Protein AF-0000000072328099 (afdb_homodimer)

Sequence (684 aa):
MSFDFSRFKKTLFGDDKCLPKLKSVDIEGVSQLIKDGKVSKIITMVGAGISTAAGIPDFRSPSSGVYDNLEEFNLPSPTSIFSIEYFRHDPRSFFEIARRLYRPEAKPTLAHCFIKLLHDKGILLRHYTQNVDRLEYLTGLPEEKSIEAHGTFNTGHCIKCNKQYDFDFMLNDIISKRVPKCLECQDVVKPDVVLFGESMPKKFFKNLSSDLNNCDLLIIMGTSLTVLPFCAMIHRVGSDIPRLYINREYNNGSTESGLQSFIMRFMVAGFKQSYLKWGEPGNKRDVFWSGNTDDGVLKISELVGWKDDLLKLKKETDSRLIAQFIEKKSYSSGLTKSVDNDMSFDFSRFKKTLFGDDKCLPKLKSVDIEGVSQLIKDGKVSKIITMVGAGISTAAGIPDFRSPSSGVYDNLEEFNLPSPTSIFSIEYFRHDPRSFFEIARRLYRPEAKPTLAHCFIKLLHDKGILLRHYTQNVDRLEYLTGLPEEKSIEAHGTFNTGHCIKCNKQYDFDFMLNDIISKRVPKCLECQDVVKPDVVLFGESMPKKFFKNLSSDLNNCDLLIIMGTSLTVLPFCAMIHRVGSDIPRLYINREYNNGSTESGLQSFIMRFMVAGFKQSYLKWGEPGNKRDVFWSGNTDDGVLKISELVGWKDDLLKLKKETDSRLIAQFIEKKSYSSGLTKSVDND

InterPro domains:
  IPR003000 Sirtuin family [PF02146] (47-229)
  IPR017328 Sirtuin, class I [PIRSF037938] (15-336)
  IPR026590 Sirtuin family, catalytic core domain [PS50305] (20-307)
  IPR026591 Sirtuin, catalytic core small domain superfamily [G3DSA:3.30.1600.10] (53-201)
  IPR029035 DHS-like NAD/FAD-binding domain superfamily [SSF52467] (21-316)
  IPR050134 NAD-dependent sirtuin protein deacylases [PTHR11085] (21-309)

pLDDT: mean 86.6, std 15.95, range [28.88, 98.88]

Nearest PDB structures (foldseek):
  8v5u-assembly1_A  TM=9.117E-01  e=5.371E-31  Homo sapiens
  4o8z-assembly1_A  TM=9.034E-01  e=4.593E-30  Homo sapiens
  4bn5-assembly2_B  TM=9.165E-01  e=1.192E-29  Homo sapiens
  5ol0-assembly1_A  TM=8.526E-01  e=3.785E-28  Leishmania infantum
  5ol0-assembly2_B  TM=8.731E-01  e=2.608E-26  Leishmania infantum

Foldseek 3Di:
DDPPVVLVVCLQAADPPPADFFPDQALLSVLVCVLVVVAQEEEEEEEPQQQVVQVQDPPPDPPLCLCPPLVVVVDVDPQLQQAPVNCQVPVLSVLSSVLSNQDLLGEGALLLLLQVVSVVVNRYNAYEYCDANCRNVLLVPDPVRYDHFFAYLQWWAFPPPGDIDGNVQQNVQSNVSHFRADPPPRGGTDRGGHTPPDDTDPVVLVCQSVSQSPHSEYEYEGDPLEDFPSSLSVQRHDPNRAYEYEEQDDDQNDYDDDPVRVVRSCSRRNPGDDTAQPPHPPDTHYYYDHDRSSVSSCVSCVSSVCNVVSVVSRVVSSVVSVVVVVVVVVVVVVVVVVVVVD/DDPPVVLVVCLQAADPPPADFFPDQALLSVLVCVLVVVAQEEEEEEEPQQQVVQVQDPPPDPPLCLCPPLVVVVDPDPQLQQAPVNCQVPVLSVLSSVLSNQDLLGEGALLLLLQVVSVVVNRYNAYEYCDANCRNVLLVPDPVRYDHFFAYLQWWAFPPPGDIDGNVQQNVQSNVSHFRADPPPRGGTDRGGHTPPDDTDPVVLVCQSVSQSPGSEYEYEGDPLEDFPSSLSVQRHDPNRAYEYEEQDDDFNDYDDDPVRVVRSCSRRNPGDDTAQPPHPPDTHYYYDHDRSSVSSCVSCVSSVCNVVSVVSRVVSSVVSVVVVVVVVCVVVVVVVVVVVD

Radius of gyration: 26.91 Å; Cα contacts (8 Å, |Δi|>4): 1233; chains: 2; bounding box: 74×81×65 Å

Solvent-accessible surface area (backbone atoms only — not comparable to full-atom values): 36388 Å² total; per-residue (Å²): 136,79,78,60,58,66,59,53,47,39,70,59,66,51,81,88,64,98,56,65,73,52,86,39,77,38,71,66,22,54,27,46,37,52,60,69,61,69,45,56,26,28,32,39,40,38,29,41,49,42,42,41,83,31,70,44,77,42,64,74,59,76,78,72,55,58,66,62,72,56,66,75,62,66,59,91,41,56,46,40,57,50,21,50,70,36,34,74,74,53,48,63,60,43,42,53,43,50,42,54,67,58,56,89,81,50,52,60,30,62,39,43,36,45,54,40,45,36,44,74,72,64,25,46,58,38,36,39,29,57,48,54,81,54,39,54,54,68,64,62,44,56,67,91,42,49,40,43,48,46,24,30,53,63,35,23,27,19,75,77,84,57,51,76,44,47,35,68,66,41,46,58,26,27,75,68,75,39,78,33,56,30,89,86,81,62,37,52,40,42,56,42,49,56,40,48,52,49,53,65,47,64,69,49,63,71,43,44,62,64,50,33,69,57,37,47,32,40,41,36,34,15,50,63,41,53,52,76,40,67,41,28,52,65,24,44,39,38,93,55,38,31,36,40,38,31,20,71,64,92,61,45,50,76,66,53,39,30,71,66,47,35,52,35,29,22,37,60,17,44,77,39,79,47,64,56,39,59,94,42,89,85,58,63,38,37,23,73,47,75,38,56,36,48,59,50,50,47,50,40,23,50,73,50,69,38,42,69,59,47,53,48,50,45,50,52,46,51,51,52,51,52,52,52,52,51,54,52,49,51,51,54,53,50,53,54,51,56,51,70,73,96,134,80,79,59,57,65,58,52,48,39,70,62,66,50,78,90,62,98,55,64,72,52,87,38,77,39,71,67,22,54,24,47,37,53,60,69,60,70,45,56,25,27,33,38,41,38,30,39,50,44,41,43,84,32,70,46,77,44,62,73,58,75,78,72,55,57,66,60,71,53,67,76,62,66,59,90,41,57,47,40,58,50,20,50,70,36,35,74,74,52,46,62,60,43,41,53,42,51,42,54,65,56,58,90,80,50,52,62,32,62,39,43,38,45,55,41,46,35,44,75,73,64,26,46,59,38,36,38,29,56,50,55,81,54,38,56,53,67,63,63,43,57,67,90,41,48,40,40,46,45,25,30,52,62,34,22,28,19,76,77,84,56,52,76,44,48,37,68,67,42,46,58,25,29,74,67,74,39,77,33,54,29,89,86,81,60,39,53,39,41,57,42,49,57,39,49,53,50,51,66,47,65,70,50,64,71,45,42,62,66,50,34,68,57,36,47,32,40,38,35,34,17,50,64,41,53,52,76,40,66,40,27,51,65,22,43,39,39,94,54,37,32,34,40,38,30,21,70,65,92,62,45,50,74,67,54,39,28,70,66,48,36,53,36,30,22,37,59,16,44,77,39,80,46,64,55,39,62,94,41,90,87,57,64,38,37,22,73,47,75,37,55,36,47,59,50,50,48,50,42,23,51,71,48,70,38,42,68,58,47,53,48,49,45,51,51,44,50,50,53,51,52,51,51,51,52,52,53,49,52,51,54,53,50,53,53,53,57,54,70,73,96

Organism: Schistosoma mekongi (NCBI:txid38744)

Structure (mmCIF, N/CA/C/O backbone):
data_AF-0000000072328099-model_v1
#
loop_
_entity.id
_entity.type
_entity.pdbx_description
1 polymer 'NAD-dependent protein deacetylase'
#
loop_
_atom_site.group_PDB
_atom_site.id
_atom_site.type_symbol
_atom_site.label_atom_id
_atom_site.label_alt_id
_atom_site.label_comp_id
_atom_site.label_asym_id
_atom_site.label_entity_id
_atom_site.label_seq_id
_atom_site.pdbx_PDB_ins_code
_atom_site.Cartn_x
_atom_site.Cartn_y
_atom_site.Cartn_z
_atom_site.occupancy
_atom_site.B_iso_or_equiv
_atom_site.auth_seq_id
_atom_site.auth_comp_id
_atom_site.auth_asym_id
_atom_site.auth_atom_id
_atom_site.pdbx_PDB_model_num
ATOM 1 N N . MET A 1 1 ? 32.125 -17.625 9.508 1 29.23 1 MET A N 1
ATOM 2 C CA . MET A 1 1 ? 31.281 -17.672 8.312 1 29.23 1 MET A CA 1
ATOM 3 C C . MET A 1 1 ? 31.344 -16.344 7.559 1 29.23 1 MET A C 1
ATOM 5 O O . MET A 1 1 ? 31.047 -15.289 8.125 1 29.23 1 MET A O 1
ATOM 9 N N . SER A 1 2 ? 32.156 -16.172 6.574 1 35.34 2 SER A N 1
ATOM 10 C CA . SER A 1 2 ? 32.688 -15.062 5.793 1 35.34 2 SER A CA 1
ATOM 11 C C . SER A 1 2 ? 31.562 -14.383 4.996 1 35.34 2 SER A C 1
ATOM 13 O O . SER A 1 2 ? 30.797 -15.047 4.301 1 35.34 2 SER A O 1
ATOM 15 N N . PHE A 1 3 ? 31.141 -13.305 5.484 1 40.44 3 PHE A N 1
ATOM 16 C CA . PHE A 1 3 ? 30.156 -12.398 4.902 1 40.44 3 PHE A CA 1
ATOM 17 C C . PHE A 1 3 ? 30.438 -12.164 3.424 1 40.44 3 PHE A C 1
ATOM 19 O O . PHE A 1 3 ? 31.5 -11.633 3.068 1 40.44 3 PHE A O 1
ATOM 26 N N . ASP A 1 4 ? 29.953 -13.016 2.625 1 40.25 4 ASP A N 1
ATOM 27 C CA . ASP A 1 4 ? 30.234 -12.883 1.198 1 40.25 4 ASP A CA 1
ATOM 28 C C . ASP A 1 4 ? 29.641 -11.586 0.642 1 40.25 4 ASP A C 1
ATOM 30 O O . ASP A 1 4 ? 28.469 -11.539 0.299 1 40.25 4 ASP A O 1
ATOM 34 N N . PHE A 1 5 ? 30.328 -10.547 0.844 1 47.41 5 PHE A N 1
ATOM 35 C CA . PHE A 1 5 ? 30.109 -9.188 0.377 1 47.41 5 PHE A CA 1
ATOM 36 C C . PHE A 1 5 ? 29.766 -9.172 -1.108 1 47.41 5 PHE A C 1
ATOM 38 O O . PHE A 1 5 ? 29.031 -8.297 -1.572 1 47.41 5 PHE A O 1
ATOM 45 N N . SER A 1 6 ? 30.406 -10.047 -1.774 1 46.53 6 SER A N 1
ATOM 46 C CA . SER A 1 6 ? 30.188 -10.102 -3.217 1 46.53 6 SER A CA 1
ATOM 47 C C . SER A 1 6 ? 28.734 -10.422 -3.551 1 46.53 6 SER A C 1
ATOM 49 O O . SER A 1 6 ? 28.156 -9.828 -4.461 1 46.53 6 SER A O 1
ATOM 51 N N . ARG A 1 7 ? 28.172 -11.219 -2.812 1 48.47 7 ARG A N 1
ATOM 52 C CA . ARG A 1 7 ? 26.766 -11.617 -3.006 1 48.47 7 ARG A CA 1
ATOM 53 C C . ARG A 1 7 ? 25.828 -10.469 -2.67 1 48.47 7 ARG A C 1
ATOM 55 O O . ARG A 1 7 ? 24.828 -10.25 -3.367 1 48.47 7 ARG A O 1
ATOM 62 N N . PHE A 1 8 ? 26.203 -9.734 -1.695 1 49.59 8 PHE A N 1
ATOM 63 C CA . PHE A 1 8 ? 25.422 -8.586 -1.274 1 49.59 8 PHE A CA 1
ATOM 64 C C . PHE A 1 8 ? 25.438 -7.496 -2.344 1 49.59 8 PHE A C 1
ATOM 66 O O . PHE A 1 8 ? 24.391 -6.91 -2.648 1 49.59 8 PHE A O 1
ATOM 73 N N . LYS A 1 9 ? 26.578 -7.168 -2.891 1 50.31 9 LYS A N 1
ATOM 74 C CA . LYS A 1 9 ? 26.734 -6.188 -3.963 1 50.31 9 LYS A CA 1
ATOM 75 C C . LYS A 1 9 ? 25.953 -6.609 -5.203 1 50.31 9 LYS A C 1
ATOM 77 O O . LYS A 1 9 ? 25.312 -5.777 -5.855 1 50.31 9 LYS A O 1
ATOM 82 N N . LYS A 1 10 ? 26.156 -7.816 -5.477 1 51.22 10 LYS A N 1
ATOM 83 C CA . LYS A 1 10 ? 25.438 -8.352 -6.625 1 51.22 10 LYS A CA 1
ATOM 84 C C . LYS A 1 10 ? 23.922 -8.227 -6.434 1 51.22 10 LYS A C 1
ATOM 86 O O . LYS A 1 10 ? 23.188 -7.93 -7.383 1 51.22 10 LYS A O 1
ATOM 91 N N . THR A 1 11 ? 23.531 -8.461 -5.191 1 52 11 THR A N 1
ATOM 92 C CA . THR A 1 11 ? 22.125 -8.344 -4.836 1 52 11 THR A CA 1
ATOM 93 C C . THR A 1 11 ? 21.641 -6.898 -4.996 1 52 11 THR A C 1
ATOM 95 O O . THR A 1 11 ? 20.5 -6.656 -5.398 1 52 11 THR A O 1
ATOM 98 N N . LEU A 1 12 ? 22.625 -6.121 -4.703 1 51.53 12 LEU A N 1
ATOM 99 C CA . LEU A 1 12 ? 22.266 -4.707 -4.715 1 51.53 12 LEU A CA 1
ATOM 100 C C . LEU A 1 12 ? 22.406 -4.125 -6.117 1 51.53 12 LEU A C 1
ATOM 102 O O . LEU A 1 12 ? 21.641 -3.238 -6.5 1 51.53 12 LEU A O 1
ATOM 106 N N . PHE A 1 13 ? 23.484 -4.672 -6.918 1 51.94 13 PHE A N 1
ATOM 107 C CA . PHE A 1 13 ? 23.797 -3.959 -8.156 1 51.94 13 PHE A CA 1
ATOM 108 C C . PHE A 1 13 ? 23.609 -4.867 -9.367 1 51.94 13 PHE A C 1
ATOM 110 O O . PHE A 1 13 ? 23.625 -4.402 -10.508 1 51.94 13 PHE A O 1
ATOM 117 N N . GLY A 1 14 ? 23.25 -6 -9.445 1 51.06 14 GLY A N 1
ATOM 118 C CA . GLY A 1 14 ? 22.953 -6.926 -10.523 1 51.06 14 GLY A CA 1
ATOM 119 C C . GLY A 1 14 ? 24.188 -7.406 -11.266 1 51.06 14 GLY A C 1
ATOM 120 O O . GLY A 1 14 ? 25.25 -6.797 -11.164 1 51.06 14 GLY A O 1
ATOM 121 N N . ASP A 1 15 ? 24.344 -8.688 -11.852 1 49.47 15 ASP A N 1
ATOM 122 C CA . ASP A 1 15 ? 25.422 -9.297 -12.602 1 49.47 15 ASP A CA 1
ATOM 123 C C . ASP A 1 15 ? 25.281 -9.023 -14.102 1 49.47 15 ASP A C 1
ATOM 125 O O . ASP A 1 15 ? 24.172 -8.836 -14.594 1 49.47 15 ASP A O 1
ATOM 129 N N . ASP A 1 16 ? 26.516 -8.797 -14.914 1 45.25 16 ASP A N 1
ATOM 130 C CA . ASP A 1 16 ? 26.672 -8.523 -16.344 1 45.25 16 ASP A CA 1
ATOM 131 C C . ASP A 1 16 ? 26.469 -9.789 -17.172 1 45.25 16 ASP A C 1
ATOM 133 O O . ASP A 1 16 ? 27.438 -10.367 -17.672 1 45.25 16 ASP A O 1
ATOM 137 N N . LYS A 1 17 ? 25.875 -10.789 -16.984 1 46.62 17 LYS A N 1
ATOM 138 C CA . LYS A 1 17 ? 25.781 -11.914 -17.906 1 46.62 17 LYS A CA 1
ATOM 139 C C . LYS A 1 17 ? 25.188 -11.477 -19.25 1 46.62 17 LYS A C 1
ATOM 141 O O . LYS A 1 17 ? 24.438 -10.508 -19.297 1 46.62 17 LYS A O 1
ATOM 146 N N . CYS A 1 18 ? 25.703 -12.109 -20.375 1 48.16 18 CYS A N 1
ATOM 147 C CA . CYS A 1 18 ? 25.203 -11.969 -21.75 1 48.16 18 CYS A CA 1
ATOM 148 C C . CYS A 1 18 ? 23.688 -12.125 -21.781 1 48.16 18 CYS A C 1
ATOM 150 O O . CYS A 1 18 ? 23.172 -13.234 -21.641 1 48.16 18 CYS A O 1
ATOM 152 N N . LEU A 1 19 ? 22.859 -11.211 -21.5 1 63 19 LEU A N 1
ATOM 153 C CA . LEU A 1 19 ? 21.438 -11.148 -21.172 1 63 19 LEU A CA 1
ATOM 154 C C . LEU A 1 19 ? 20.594 -11.094 -22.438 1 63 19 LEU A C 1
ATOM 156 O O . LEU A 1 19 ? 21.031 -10.562 -23.453 1 63 19 LEU A O 1
ATOM 160 N N . PRO A 1 20 ? 19.547 -11.984 -22.594 1 69.56 20 PRO A N 1
ATOM 161 C CA . PRO A 1 20 ? 18.672 -12.078 -23.766 1 69.56 20 PRO A CA 1
ATOM 162 C C . PRO A 1 20 ? 18.219 -10.711 -24.266 1 69.56 20 PRO A C 1
ATOM 164 O O . PRO A 1 20 ? 17.812 -9.859 -23.469 1 69.56 20 PRO A O 1
ATOM 167 N N . LYS A 1 21 ? 18.578 -10.484 -25.562 1 83.56 21 LYS A N 1
ATOM 168 C CA . LYS A 1 21 ? 18.156 -9.242 -26.203 1 83.56 21 LYS A CA 1
ATOM 169 C C . LYS A 1 21 ? 16.906 -9.469 -27.062 1 83.56 21 LYS A C 1
ATOM 171 O O . LYS A 1 21 ? 16.828 -10.461 -27.781 1 83.56 21 LYS A O 1
ATOM 176 N N . LEU A 1 22 ? 15.977 -8.617 -26.859 1 93.19 22 LEU A N 1
ATOM 177 C CA . LEU A 1 22 ? 14.766 -8.68 -27.656 1 93.19 22 LEU A CA 1
ATOM 178 C C . LEU A 1 22 ? 15.047 -8.281 -29.109 1 93.19 22 LEU A C 1
ATOM 180 O O . LEU A 1 22 ? 15.648 -7.238 -29.359 1 93.19 22 LEU A O 1
ATOM 184 N N . LYS A 1 23 ? 14.711 -9.195 -30 1 90.69 23 LYS A N 1
ATOM 185 C CA . LYS A 1 23 ? 14.797 -8.844 -31.422 1 90.69 23 LYS A CA 1
ATOM 186 C C . LYS A 1 23 ? 13.859 -7.688 -31.75 1 90.69 23 LYS A C 1
ATOM 188 O O . LYS A 1 23 ? 14.18 -6.836 -32.594 1 90.69 23 LYS A O 1
ATOM 193 N N . SER A 1 24 ? 12.641 -7.73 -31.188 1 95.06 24 SER A N 1
ATOM 194 C CA . SER A 1 24 ? 11.656 -6.652 -31.219 1 95.06 24 SER A CA 1
ATOM 195 C C . SER A 1 24 ? 11.055 -6.414 -29.844 1 95.06 24 SER A C 1
ATOM 197 O O . SER A 1 24 ? 10.82 -7.359 -29.078 1 95.06 24 SER A O 1
ATOM 199 N N . VAL A 1 25 ? 10.75 -5.191 -29.578 1 96.25 25 VAL A N 1
ATOM 200 C CA . VAL A 1 25 ? 10.273 -4.84 -28.25 1 96.25 25 VAL A CA 1
ATOM 201 C C . VAL A 1 25 ? 8.75 -4.945 -28.203 1 96.25 25 VAL A C 1
ATOM 203 O O . VAL A 1 25 ? 8.055 -3.941 -28.031 1 96.25 25 VAL A O 1
ATOM 206 N N . ASP A 1 26 ? 8.273 -6.082 -28.375 1 97.75 26 ASP A N 1
ATOM 207 C CA . ASP A 1 26 ? 6.855 -6.422 -28.359 1 97.75 26 ASP A CA 1
ATOM 208 C C . ASP A 1 26 ? 6.645 -7.879 -27.953 1 97.75 26 ASP A C 1
ATOM 210 O O . ASP A 1 26 ? 7.598 -8.578 -27.609 1 97.75 26 ASP A O 1
ATOM 214 N N . ILE A 1 27 ? 5.414 -8.258 -27.859 1 98.31 27 ILE A N 1
ATOM 215 C CA . ILE A 1 27 ? 5.074 -9.586 -27.359 1 98.31 27 ILE A CA 1
ATOM 216 C C . ILE A 1 27 ? 5.664 -10.648 -28.281 1 98.31 27 ILE A C 1
ATOM 218 O O . ILE A 1 27 ? 6.051 -11.734 -27.828 1 98.31 27 ILE A O 1
ATOM 222 N N . GLU A 1 28 ? 5.844 -10.391 -29.562 1 98.31 28 GLU A N 1
ATOM 223 C CA . GLU A 1 28 ? 6.473 -11.312 -30.516 1 98.31 28 GLU A CA 1
ATOM 224 C C . GLU A 1 28 ? 7.941 -11.531 -30.172 1 98.31 28 GLU A C 1
ATOM 226 O O . GLU A 1 28 ? 8.43 -12.664 -30.219 1 98.31 28 GLU A O 1
ATOM 231 N N . GLY A 1 29 ? 8.602 -10.414 -29.844 1 98 29 GLY A N 1
ATOM 232 C CA . GLY A 1 29 ? 10 -10.523 -29.453 1 98 29 GLY A CA 1
ATOM 233 C C . GLY A 1 29 ? 10.195 -11.359 -28.203 1 98 29 GLY A C 1
ATOM 234 O O . GLY A 1 29 ? 11.117 -12.18 -28.141 1 98 29 GLY A O 1
ATOM 235 N N . VAL A 1 30 ? 9.328 -11.195 -27.25 1 98.44 30 VAL A N 1
ATOM 236 C CA . VAL A 1 30 ? 9.398 -11.969 -26.016 1 98.44 30 VAL A CA 1
ATOM 237 C C . VAL A 1 30 ? 9.125 -13.445 -26.297 1 98.44 30 VAL A C 1
ATOM 239 O O . VAL A 1 30 ? 9.828 -14.32 -25.797 1 98.44 30 VAL A O 1
ATOM 242 N N . SER A 1 31 ? 8.109 -13.688 -27.094 1 98.44 31 SER A N 1
ATOM 243 C CA . SER A 1 31 ? 7.746 -15.055 -27.438 1 98.44 31 SER A CA 1
ATOM 244 C C . SER A 1 31 ? 8.883 -15.758 -28.172 1 98.44 31 SER A C 1
ATOM 246 O O . SER A 1 31 ? 9.109 -16.953 -27.984 1 98.44 31 SER A O 1
ATOM 248 N N . GLN A 1 32 ? 9.578 -15.078 -28.984 1 97.56 32 GLN A N 1
ATOM 249 C CA . GLN A 1 32 ? 10.695 -15.648 -29.734 1 97.56 32 GLN A CA 1
ATOM 250 C C . GLN A 1 32 ? 11.812 -16.094 -28.781 1 97.56 32 GLN A C 1
ATOM 252 O O . GLN A 1 32 ? 12.453 -17.109 -29.016 1 97.56 32 GLN A O 1
ATOM 257 N N . LEU A 1 33 ? 12.047 -15.297 -27.75 1 97.31 33 LEU A N 1
ATOM 258 C CA . LEU A 1 33 ? 13.039 -15.672 -26.75 1 97.31 33 LEU A CA 1
ATOM 259 C C . LEU A 1 33 ? 12.695 -17.016 -26.109 1 97.31 33 LEU A C 1
ATOM 261 O O . LEU A 1 33 ? 13.57 -17.859 -25.906 1 97.31 33 LEU A O 1
ATOM 265 N N . ILE A 1 34 ? 11.422 -17.203 -25.812 1 97.75 34 ILE A N 1
ATOM 266 C CA . ILE A 1 34 ? 10.953 -18.438 -25.219 1 97.75 34 ILE A CA 1
ATOM 267 C C . ILE A 1 34 ? 11.102 -19.594 -26.203 1 97.75 34 ILE A C 1
ATOM 269 O O . ILE A 1 34 ? 11.648 -20.641 -25.875 1 97.75 34 ILE A O 1
ATOM 273 N N . LYS A 1 35 ? 10.656 -19.359 -27.359 1 96.62 35 LYS A N 1
ATOM 274 C CA . LYS A 1 35 ? 10.688 -20.359 -28.406 1 96.62 35 LYS A CA 1
ATOM 275 C C . LYS A 1 35 ? 12.109 -20.812 -28.703 1 96.62 35 LYS A C 1
ATOM 277 O O . LYS A 1 35 ? 12.359 -22 -28.953 1 96.62 35 LYS A O 1
ATOM 282 N N . ASP A 1 36 ? 13.062 -19.828 -28.625 1 95.88 36 ASP A N 1
ATOM 283 C CA . ASP A 1 36 ? 14.453 -20.094 -28.969 1 95.88 36 ASP A CA 1
ATOM 284 C C . ASP A 1 36 ? 15.188 -20.75 -27.797 1 95.88 36 ASP A C 1
ATOM 286 O O . ASP A 1 36 ? 16.359 -21.125 -27.922 1 95.88 36 ASP A O 1
ATOM 290 N N . GLY A 1 37 ? 14.562 -20.844 -26.688 1 95.31 37 GLY A N 1
ATOM 291 C CA . GLY A 1 37 ? 15.203 -21.438 -25.531 1 95.31 37 GLY A CA 1
ATOM 292 C C . GLY A 1 37 ? 16.234 -20.531 -24.891 1 95.31 37 GLY A C 1
ATOM 293 O O . GLY A 1 37 ? 17.156 -21 -24.219 1 95.31 37 GLY A O 1
ATOM 294 N N . LYS A 1 38 ? 16.047 -19.25 -25.094 1 94.94 38 LYS A N 1
ATOM 295 C CA . LYS A 1 38 ? 17.016 -18.281 -24.578 1 94.94 38 LYS A CA 1
ATOM 296 C C . LYS A 1 38 ? 16.672 -17.875 -23.141 1 94.94 38 LYS A C 1
ATOM 298 O O . LYS A 1 38 ? 17.484 -17.25 -22.469 1 94.94 38 LYS A O 1
ATOM 303 N N . VAL A 1 39 ? 15.484 -18.234 -22.719 1 96.38 39 VAL A N 1
ATOM 304 C CA . VAL A 1 39 ? 15.086 -18 -21.344 1 96.38 39 VAL A CA 1
ATOM 305 C C . VAL A 1 39 ? 14.641 -19.312 -20.688 1 96.38 39 VAL A C 1
ATOM 307 O O . VAL A 1 39 ? 14.016 -20.141 -21.344 1 96.38 39 VAL A O 1
ATOM 310 N N . SER A 1 40 ? 15.055 -19.531 -19.438 1 96.88 40 SER A N 1
ATOM 311 C CA . SER A 1 40 ? 14.742 -20.781 -18.75 1 96.88 40 SER A CA 1
ATOM 312 C C . SER A 1 40 ? 14.445 -20.547 -17.266 1 96.88 40 SER A C 1
ATOM 314 O O . SER A 1 40 ? 14.18 -21.484 -16.531 1 96.88 40 SER A O 1
ATOM 316 N N . LYS A 1 41 ? 14.531 -19.328 -16.812 1 98 41 LYS A N 1
ATOM 317 C CA . LYS A 1 41 ? 14.266 -18.953 -15.43 1 98 41 LYS A CA 1
ATOM 318 C C . LYS A 1 41 ? 13.266 -17.797 -15.352 1 98 41 LYS A C 1
ATOM 320 O O . LYS A 1 41 ? 13.586 -16.719 -14.875 1 98 41 LYS A O 1
ATOM 325 N N . ILE A 1 42 ? 12.055 -18.141 -15.695 1 98.62 42 ILE A N 1
ATOM 326 C CA . ILE A 1 42 ? 10.992 -17.141 -15.797 1 98.62 42 ILE A CA 1
ATOM 327 C C . ILE A 1 42 ? 10.352 -16.938 -14.43 1 98.62 42 ILE A C 1
ATOM 329 O O . ILE A 1 42 ? 10.086 -17.891 -13.703 1 98.62 42 ILE A O 1
ATOM 333 N N . ILE A 1 43 ? 10.188 -15.688 -14.062 1 98.81 43 ILE A N 1
ATOM 334 C CA . ILE A 1 43 ? 9.383 -15.336 -12.898 1 98.81 43 ILE A CA 1
ATOM 335 C C . ILE A 1 43 ? 8.086 -14.672 -13.359 1 98.81 43 ILE A C 1
ATOM 337 O O . ILE A 1 43 ? 8.086 -13.836 -14.266 1 98.81 43 ILE A O 1
ATOM 341 N N . THR A 1 44 ? 6.973 -15.148 -12.82 1 98.88 44 THR A N 1
ATOM 342 C CA . THR A 1 44 ? 5.695 -14.484 -13.039 1 98.88 44 THR A CA 1
ATOM 343 C C . THR A 1 44 ? 5.246 -13.742 -11.781 1 98.88 44 THR A C 1
ATOM 345 O O . THR A 1 44 ? 5.453 -14.227 -10.664 1 98.88 44 THR A O 1
ATOM 348 N N . MET A 1 45 ? 4.73 -12.555 -11.953 1 98.06 45 MET A N 1
ATOM 349 C CA . MET A 1 45 ? 4.129 -11.727 -10.914 1 98.06 45 MET A CA 1
ATOM 350 C C . MET A 1 45 ? 2.688 -11.375 -11.266 1 98.06 45 MET A C 1
ATOM 352 O O . MET A 1 45 ? 2.428 -10.781 -12.32 1 98.06 45 MET A O 1
ATOM 356 N N . VAL A 1 46 ? 1.754 -11.703 -10.328 1 97.88 46 VAL A N 1
ATOM 357 C CA . VAL A 1 46 ? 0.375 -11.539 -10.773 1 97.88 46 VAL A CA 1
ATOM 358 C C . VAL A 1 46 ? -0.459 -10.906 -9.664 1 97.88 46 VAL A C 1
ATOM 360 O O . VAL A 1 46 ? -0.055 -10.906 -8.5 1 97.88 46 VAL A O 1
ATOM 363 N N . GLY A 1 47 ? -1.528 -10.32 -10.039 1 94.62 47 GLY A N 1
ATOM 364 C CA . GLY A 1 47 ? -2.543 -9.789 -9.141 1 94.62 47 GLY A CA 1
ATOM 365 C C . GLY A 1 47 ? -3.941 -10.273 -9.469 1 94.62 47 GLY A C 1
ATOM 366 O O . GLY A 1 47 ? -4.109 -11.312 -10.117 1 94.62 47 GLY A O 1
ATOM 367 N N . ALA A 1 48 ? -4.926 -9.578 -8.992 1 92.19 48 ALA A N 1
ATOM 368 C CA . ALA A 1 48 ? -6.316 -10.023 -9.039 1 92.19 48 ALA A CA 1
ATOM 369 C C . ALA A 1 48 ? -6.816 -10.094 -10.477 1 92.19 48 ALA A C 1
ATOM 371 O O . ALA A 1 48 ? -7.785 -10.797 -10.773 1 92.19 48 ALA A O 1
ATOM 372 N N . GLY A 1 49 ? -6.152 -9.445 -11.383 1 92.5 49 GLY A N 1
ATOM 373 C CA . GLY A 1 49 ? -6.602 -9.391 -12.766 1 92.5 49 GLY A CA 1
ATOM 374 C C .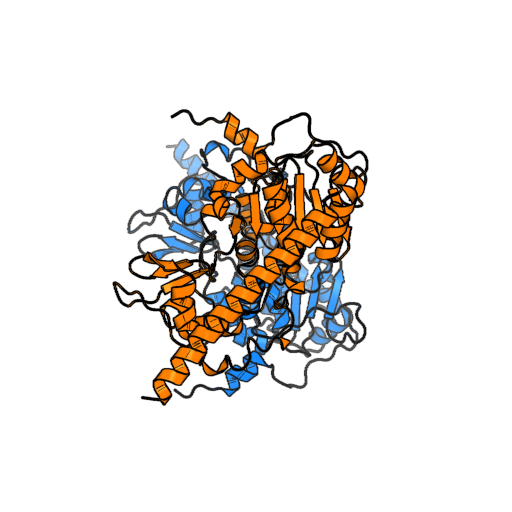 GLY A 1 49 ? -6.676 -10.75 -13.43 1 92.5 49 GLY A C 1
ATOM 375 O O . GLY A 1 49 ? -7.496 -10.969 -14.32 1 92.5 49 GLY A O 1
ATOM 376 N N . ILE A 1 50 ? -5.852 -11.664 -13.008 1 96.19 50 ILE A N 1
ATOM 377 C CA . ILE A 1 50 ? -5.824 -12.945 -13.703 1 96.19 50 ILE A CA 1
ATOM 378 C C . ILE A 1 50 ? -6.996 -13.812 -13.234 1 96.19 50 ILE A C 1
ATOM 380 O O . ILE A 1 50 ? -7.312 -14.828 -13.859 1 96.19 50 ILE A O 1
ATOM 384 N N . SER A 1 51 ? -7.625 -13.438 -12.164 1 93.5 51 SER A N 1
ATOM 385 C CA . SER A 1 51 ? -8.672 -14.266 -11.586 1 93.5 51 SER A CA 1
ATOM 386 C C . SER A 1 51 ? -10.062 -13.766 -11.977 1 93.5 51 SER A C 1
ATOM 388 O O . SER A 1 51 ? -11.062 -14.422 -11.695 1 93.5 51 SER A O 1
ATOM 390 N N . THR A 1 52 ? -10.18 -12.617 -12.602 1 87.69 52 THR A N 1
ATOM 391 C CA . THR A 1 52 ? -11.477 -12.016 -12.883 1 87.69 52 THR A CA 1
ATOM 392 C C . THR A 1 52 ? -12.289 -12.906 -13.812 1 87.69 52 THR A C 1
ATOM 394 O O . THR A 1 52 ? -13.516 -13 -13.672 1 87.69 52 THR A O 1
ATOM 397 N N . ALA A 1 53 ? -11.656 -13.562 -14.672 1 89.25 53 ALA A N 1
ATOM 398 C CA . ALA A 1 53 ? -12.344 -14.422 -15.625 1 89.25 53 ALA A CA 1
ATOM 399 C C . ALA A 1 53 ? -12.891 -15.672 -14.945 1 89.25 53 ALA A C 1
ATOM 401 O O . ALA A 1 53 ? -13.719 -16.391 -15.508 1 89.25 53 ALA A O 1
ATOM 402 N N . ALA A 1 54 ? -12.492 -15.922 -13.773 1 91.25 54 ALA A N 1
ATOM 403 C CA . ALA A 1 54 ? -12.953 -17.078 -13.016 1 91.25 54 ALA A CA 1
ATOM 404 C C . ALA A 1 54 ? -14.195 -16.75 -12.203 1 91.25 54 ALA A C 1
ATOM 406 O O . ALA A 1 54 ? -14.711 -17.578 -11.453 1 91.25 54 ALA A O 1
ATOM 407 N N . GLY A 1 55 ? -14.656 -15.516 -12.273 1 82.44 55 GLY A N 1
ATOM 408 C CA . GLY A 1 55 ? -15.828 -15.102 -11.516 1 82.44 55 GLY A CA 1
ATOM 409 C C . GLY A 1 55 ? -15.492 -14.555 -10.141 1 82.44 55 GLY A C 1
ATOM 410 O O . GLY A 1 55 ? -16.375 -14.352 -9.312 1 82.44 55 GLY A O 1
ATOM 411 N N . ILE A 1 56 ? -14.32 -14.531 -9.836 1 78.88 56 ILE A N 1
ATOM 412 C CA . ILE A 1 56 ? -13.883 -13.914 -8.586 1 78.88 56 ILE A CA 1
ATOM 413 C C . ILE A 1 56 ? -13.859 -12.391 -8.742 1 78.88 56 ILE A C 1
ATOM 415 O O . ILE A 1 56 ? -13.219 -11.867 -9.656 1 78.88 56 ILE A O 1
ATOM 419 N N . PRO A 1 57 ? -14.688 -11.727 -7.922 1 68.88 57 PRO A N 1
ATOM 420 C CA . PRO A 1 57 ? -14.773 -10.273 -8.078 1 68.88 57 PRO A CA 1
ATOM 421 C C . PRO A 1 57 ? -13.445 -9.57 -7.828 1 68.88 57 PRO A C 1
ATOM 423 O O . PRO A 1 57 ? -12.617 -10.062 -7.059 1 68.88 57 PRO A O 1
ATOM 426 N N . ASP A 1 58 ? -13.133 -8.531 -8.547 1 63.62 58 ASP A N 1
ATOM 427 C CA . ASP A 1 58 ? -11.945 -7.723 -8.297 1 63.62 58 ASP A CA 1
ATOM 428 C C . ASP A 1 58 ? -12.18 -6.723 -7.172 1 63.62 58 ASP A C 1
ATOM 430 O O . ASP A 1 58 ? -11.312 -5.898 -6.871 1 63.62 58 ASP A O 1
ATOM 434 N N . PHE A 1 59 ? -13.227 -6.914 -6.348 1 60.31 59 PHE A N 1
ATOM 435 C CA . PHE A 1 59 ? -13.57 -6.227 -5.105 1 60.31 59 PHE A CA 1
ATOM 436 C C . PHE A 1 59 ? -13.812 -4.742 -5.359 1 60.31 59 PHE A C 1
ATOM 438 O O . PHE A 1 59 ? -13.891 -3.953 -4.414 1 60.31 59 PHE A O 1
ATOM 445 N N . ARG A 1 60 ? -13.719 -4.242 -6.582 1 55.78 60 ARG A N 1
ATOM 446 C CA . ARG A 1 60 ? -13.953 -2.826 -6.848 1 55.78 60 ARG A CA 1
ATOM 447 C C . ARG A 1 60 ? -15.43 -2.479 -6.727 1 55.78 60 ARG A C 1
ATOM 449 O O . ARG A 1 60 ? -15.781 -1.345 -6.398 1 55.78 60 ARG A O 1
ATOM 456 N N . SER A 1 61 ? -16.297 -3.461 -7.16 1 54.44 61 SER A N 1
ATOM 457 C CA . SER A 1 61 ? -17.703 -3.1 -7.254 1 54.44 61 SER A CA 1
ATOM 458 C C . SER A 1 61 ? -18.469 -3.512 -6 1 54.44 61 SER A C 1
ATOM 460 O O . SER A 1 61 ? -18.312 -4.633 -5.516 1 54.44 61 SER A O 1
ATOM 462 N N . PRO A 1 62 ? -19 -2.52 -5.211 1 51.16 62 PRO A N 1
ATOM 463 C CA . PRO A 1 62 ? -19.859 -2.84 -4.066 1 51.16 62 PRO A CA 1
ATOM 464 C C . PRO A 1 62 ? -20.875 -3.943 -4.375 1 51.16 62 PRO A C 1
ATOM 466 O O . PRO A 1 62 ? -21.406 -4.574 -3.457 1 51.16 62 PRO A O 1
ATOM 469 N N . SER A 1 63 ? -21.031 -4.148 -5.539 1 51.91 63 SER A N 1
ATOM 470 C CA . SER A 1 63 ? -22.203 -4.945 -5.902 1 51.91 63 SER A CA 1
ATOM 471 C C . SER A 1 63 ? -21.938 -6.434 -5.703 1 51.91 63 SER A C 1
ATOM 473 O O . SER A 1 63 ? -22.781 -7.27 -6.047 1 51.91 63 SER A O 1
ATOM 475 N N . SER A 1 64 ? -20.812 -6.754 -5.148 1 56.84 64 SER A N 1
ATOM 476 C CA . SER A 1 64 ? -20.562 -8.195 -5.129 1 56.84 64 SER A CA 1
ATOM 477 C C . SER A 1 64 ? -21.453 -8.891 -4.109 1 56.84 64 SER A C 1
ATOM 479 O O . SER A 1 64 ? -21.625 -10.117 -4.152 1 56.84 64 SER A O 1
ATOM 481 N N . GLY A 1 65 ? -22.203 -8.133 -3.32 1 61 65 GLY A N 1
ATOM 482 C CA . GLY A 1 65 ? -23.031 -8.711 -2.279 1 61 65 GLY A CA 1
ATOM 483 C C . GLY A 1 65 ? -22.234 -9.281 -1.12 1 61 65 GLY A C 1
ATOM 484 O O . GLY A 1 65 ? -22.797 -9.664 -0.097 1 61 65 GLY A O 1
ATOM 485 N N . VAL A 1 66 ? -20.938 -9.375 -1.268 1 63.81 66 VAL A N 1
ATOM 486 C CA . VAL A 1 66 ? -20.047 -9.961 -0.265 1 63.81 66 VAL A CA 1
ATOM 487 C C . VAL A 1 66 ? -20.172 -9.188 1.045 1 63.81 66 VAL A C 1
ATOM 489 O O . VAL A 1 66 ? -20.078 -9.766 2.129 1 63.81 66 VAL A O 1
ATOM 492 N N . TYR A 1 67 ? -20.562 -8.016 0.895 1 64.25 67 TYR A N 1
ATOM 493 C CA . TYR A 1 67 ? -20.469 -7.195 2.094 1 64.25 67 TYR A CA 1
ATOM 494 C C . TYR A 1 67 ? -21.859 -6.801 2.598 1 64.25 67 TYR A C 1
ATOM 496 O O . TYR A 1 67 ? -21.984 -5.973 3.504 1 64.25 67 TYR A O 1
ATOM 504 N N . ASP A 1 68 ? -22.75 -7.434 1.999 1 64.75 68 ASP A N 1
ATOM 505 C CA . ASP A 1 68 ? -24.125 -7.184 2.434 1 64.75 68 ASP A CA 1
ATOM 506 C C . ASP A 1 68 ? -24.344 -7.66 3.865 1 64.75 68 ASP A C 1
ATOM 508 O O . ASP A 1 68 ? -23.828 -8.719 4.258 1 64.75 68 ASP A O 1
ATOM 512 N N . ASN A 1 69 ? -24.891 -6.883 4.645 1 63.06 69 ASN A N 1
ATOM 513 C CA . ASN A 1 69 ? -25.406 -7.215 5.969 1 63.06 69 ASN A CA 1
ATOM 514 C C . ASN A 1 69 ? -24.266 -7.441 6.965 1 63.06 69 ASN A C 1
ATOM 516 O O . ASN A 1 69 ? -24.406 -8.234 7.898 1 63.06 69 ASN A O 1
ATOM 520 N N . LEU A 1 70 ? -23.125 -6.93 6.594 1 64.12 70 LEU A N 1
ATOM 521 C CA . LEU A 1 70 ? -22.047 -7.062 7.562 1 64.12 70 LEU A CA 1
ATOM 522 C C . LEU A 1 70 ? -22.328 -6.242 8.812 1 64.12 70 LEU A C 1
ATOM 524 O O . LEU A 1 70 ? -21.719 -6.469 9.859 1 64.12 70 LEU A O 1
ATOM 528 N N . GLU A 1 71 ? -23.25 -5.402 8.68 1 61.88 71 GLU A N 1
ATOM 529 C CA . GLU A 1 71 ? -23.672 -4.594 9.82 1 61.88 71 GLU A CA 1
ATOM 530 C C . GLU A 1 71 ? -24.203 -5.469 10.953 1 61.88 71 GLU A C 1
ATOM 532 O O . GLU A 1 71 ? -24.172 -5.062 12.117 1 61.88 71 GLU A O 1
ATOM 537 N N . GLU A 1 72 ? -24.609 -6.594 10.578 1 62.06 72 GLU A N 1
ATOM 538 C CA . GLU A 1 72 ? -25.188 -7.488 11.586 1 62.06 72 GLU A CA 1
ATOM 539 C C . GLU A 1 72 ? -24.156 -7.855 12.648 1 62.06 72 GLU A C 1
ATOM 541 O O . GLU A 1 72 ? -24.516 -8.281 13.75 1 62.06 72 GLU A O 1
ATOM 546 N N . PHE A 1 73 ? -23.031 -7.672 12.344 1 63.94 73 PHE A N 1
ATOM 547 C CA . PHE A 1 73 ? -22 -8.078 13.281 1 63.94 73 PHE A CA 1
ATOM 548 C C . PHE A 1 73 ? -21.625 -6.938 14.219 1 63.94 73 PHE A C 1
ATOM 550 O O . PHE A 1 73 ? -20.672 -7.043 15 1 63.94 73 PHE A O 1
ATOM 557 N N . ASN A 1 74 ? -22.453 -6.004 14.375 1 61.31 74 ASN A N 1
ATOM 558 C CA . ASN A 1 74 ? -22.219 -4.887 15.281 1 61.31 74 ASN A CA 1
ATOM 559 C C . ASN A 1 74 ? -20.781 -4.414 15.234 1 61.31 74 ASN A C 1
ATOM 561 O O . ASN A 1 74 ? -20.125 -4.285 16.266 1 61.31 74 ASN A O 1
ATOM 565 N N . LEU A 1 75 ? -20.328 -4.266 14.117 1 63.78 75 LEU A N 1
ATOM 566 C CA . LEU A 1 75 ? -18.922 -3.883 13.953 1 63.78 75 LEU A CA 1
ATOM 567 C C . LEU A 1 75 ? -18.688 -2.445 14.414 1 63.78 75 LEU A C 1
ATOM 569 O O . LEU A 1 75 ? -19.469 -1.549 14.07 1 63.78 75 LEU A O 1
ATOM 573 N N . PRO A 1 76 ? -17.859 -2.328 15.445 1 60.06 76 PRO A N 1
ATOM 574 C CA . PRO A 1 76 ? -17.609 -0.961 15.906 1 60.06 76 PRO A CA 1
ATOM 575 C C . PRO A 1 76 ? -17.219 -0.012 14.773 1 60.06 76 PRO A C 1
ATOM 577 O O . PRO A 1 76 ? -17.625 1.153 14.773 1 60.06 76 PRO A O 1
ATOM 580 N N . SER A 1 77 ? -16.312 -0.459 13.898 1 66.94 77 SER A N 1
ATOM 581 C CA . SER A 1 77 ? -15.836 0.3 12.75 1 66.94 77 SER A CA 1
ATOM 582 C C . SER A 1 77 ? -15.352 -0.626 11.633 1 66.94 77 SER A C 1
ATOM 584 O O . SER A 1 77 ? -15.008 -1.783 11.891 1 66.94 77 SER A O 1
ATOM 586 N N . PRO A 1 78 ? -15.516 -0.147 10.508 1 64.38 78 PRO A N 1
ATOM 587 C CA . PRO A 1 78 ? -14.977 -0.952 9.406 1 64.38 78 PRO A CA 1
ATOM 588 C C . PRO A 1 78 ? -13.547 -1.417 9.664 1 64.38 78 PRO A C 1
ATOM 590 O O . PRO A 1 78 ? -13.156 -2.494 9.211 1 64.38 78 PRO A O 1
ATOM 593 N N . THR A 1 79 ? -12.891 -0.659 10.453 1 62.75 79 THR A N 1
ATOM 594 C CA . THR A 1 79 ? -11.484 -0.947 10.719 1 62.75 79 THR A CA 1
ATOM 595 C C . THR A 1 79 ? -11.336 -2.246 11.508 1 62.75 79 THR A C 1
ATOM 597 O O . THR A 1 79 ? -10.312 -2.92 11.414 1 62.75 79 THR A O 1
ATOM 600 N N . SER A 1 80 ? -12.336 -2.578 12.148 1 66.25 80 SER A N 1
ATOM 601 C CA . SER A 1 80 ? -12.25 -3.658 13.125 1 66.25 80 SER A CA 1
ATOM 602 C C . SER A 1 80 ? -12.281 -5.023 12.453 1 66.25 80 SER A C 1
ATOM 604 O O . SER A 1 80 ? -11.562 -5.941 12.852 1 66.25 80 SER A O 1
ATOM 606 N N . ILE A 1 81 ? -12.859 -5.145 11.367 1 69.38 81 ILE A N 1
ATOM 607 C CA . ILE A 1 81 ? -13.156 -6.461 10.812 1 69.38 81 ILE A CA 1
ATOM 608 C C . ILE A 1 81 ? -11.867 -7.117 10.32 1 69.38 81 ILE A C 1
ATOM 610 O O . ILE A 1 81 ? -11.688 -8.328 10.453 1 69.38 81 ILE A O 1
ATOM 614 N N . PHE A 1 82 ? -10.922 -6.312 9.875 1 77.69 82 PHE A N 1
ATOM 615 C CA . PHE A 1 82 ? -9.781 -6.93 9.203 1 77.69 82 PHE A CA 1
ATOM 616 C C . PHE A 1 82 ? -8.492 -6.664 9.969 1 77.69 82 PHE A C 1
ATOM 618 O O . PHE A 1 82 ? -7.398 -6.949 9.477 1 77.69 82 PHE A O 1
ATOM 625 N N . SER A 1 83 ? -8.672 -6.234 11.109 1 82.88 83 SER A N 1
ATOM 626 C CA . SER A 1 83 ? -7.48 -6.07 11.93 1 82.88 83 SER A CA 1
ATOM 627 C C . SER A 1 83 ? -7.203 -7.32 12.758 1 82.88 83 SER A C 1
ATOM 629 O O . SER A 1 83 ? -8.133 -7.969 13.242 1 82.88 83 SER A O 1
ATOM 631 N N . ILE A 1 84 ? -5.906 -7.613 12.914 1 86.31 84 ILE A N 1
ATOM 632 C CA . ILE A 1 84 ? -5.516 -8.789 13.688 1 86.31 84 ILE A CA 1
ATOM 633 C C . ILE A 1 84 ? -5.969 -8.625 15.141 1 86.31 84 ILE A C 1
ATOM 635 O O . ILE A 1 84 ? -6.348 -9.594 15.789 1 86.31 84 ILE A O 1
ATOM 639 N N . GLU A 1 85 ? -5.961 -7.492 15.633 1 83 85 GLU A N 1
ATOM 640 C CA . GLU A 1 85 ? -6.406 -7.223 17 1 83 85 GLU A CA 1
ATOM 641 C C . GLU A 1 85 ? -7.883 -7.566 17.172 1 83 85 GLU A C 1
ATOM 643 O O . GLU A 1 85 ? -8.258 -8.219 18.156 1 83 85 GLU A O 1
ATOM 648 N N . TYR A 1 86 ? -8.656 -7.129 16.281 1 82.88 86 TYR A N 1
ATOM 649 C CA . TYR A 1 86 ? -10.078 -7.422 16.375 1 82.88 86 TYR A CA 1
ATOM 650 C C . TYR A 1 86 ? -10.344 -8.906 16.156 1 82.88 86 TYR A C 1
ATOM 652 O O . TYR A 1 86 ? -11.227 -9.492 16.781 1 82.88 86 TYR A O 1
ATOM 660 N N . PHE A 1 87 ? -9.633 -9.477 15.234 1 88.94 87 PHE A N 1
ATOM 661 C CA . PHE A 1 87 ? -9.773 -10.906 14.969 1 88.94 87 PHE A CA 1
ATOM 662 C C . PHE A 1 87 ? -9.594 -11.711 16.25 1 88.94 87 PHE A C 1
ATOM 664 O O . PHE A 1 87 ? -10.328 -12.672 16.5 1 88.94 87 PHE A O 1
ATOM 671 N N . ARG A 1 88 ? -8.672 -11.344 17.031 1 89.25 88 ARG A N 1
ATOM 672 C CA . ARG A 1 88 ? -8.391 -12.055 18.266 1 89.25 88 ARG A CA 1
ATOM 673 C C . ARG A 1 88 ? -9.539 -11.898 19.266 1 89.25 88 ARG A C 1
ATOM 675 O O . ARG A 1 88 ? -9.797 -12.797 20.062 1 89.25 88 ARG A O 1
ATOM 682 N N . HIS A 1 89 ? -10.18 -10.797 19.125 1 87.56 89 HIS A N 1
ATOM 683 C CA . HIS A 1 89 ? -11.289 -10.516 20.031 1 87.56 89 HIS A CA 1
ATOM 684 C C . HIS A 1 89 ? -12.578 -11.164 19.547 1 87.56 89 HIS A C 1
ATOM 686 O O . HIS A 1 89 ? -13.312 -11.773 20.328 1 87.56 89 HIS A O 1
ATOM 692 N N . ASP A 1 90 ? -12.844 -11.031 18.25 1 88.69 90 ASP A N 1
ATOM 693 C CA . ASP A 1 90 ? -14.039 -11.602 17.641 1 88.69 90 ASP A CA 1
ATOM 694 C C . ASP A 1 90 ? -13.781 -11.992 16.188 1 88.69 90 ASP A C 1
ATOM 696 O O . ASP A 1 90 ? -13.961 -11.172 15.273 1 88.69 90 ASP A O 1
ATOM 700 N N . PRO A 1 91 ? -13.531 -13.258 15.992 1 91.5 91 PRO A N 1
ATOM 701 C CA . PRO A 1 91 ? -13.172 -13.703 14.641 1 91.5 91 PRO A CA 1
ATOM 702 C C . PRO A 1 91 ? -14.391 -13.969 13.766 1 91.5 91 PRO A C 1
ATOM 704 O O . PRO A 1 91 ? -14.25 -14.258 12.57 1 91.5 91 PRO A O 1
ATOM 707 N N . ARG A 1 92 ? -15.609 -13.844 14.25 1 90.19 92 ARG A N 1
ATOM 708 C CA . ARG A 1 92 ? -16.828 -14.273 13.562 1 90.19 92 ARG A CA 1
ATOM 709 C C . ARG A 1 92 ? -17.031 -13.492 12.273 1 90.19 92 ARG A C 1
ATOM 711 O O . ARG A 1 92 ? -17.375 -14.07 11.242 1 90.19 92 ARG A O 1
ATOM 718 N N . SER A 1 93 ? -16.766 -12.133 12.297 1 83.19 93 SER A N 1
ATOM 719 C CA . SER A 1 93 ? -16.984 -11.297 11.117 1 83.19 93 SER A CA 1
ATOM 720 C C . SER A 1 93 ? -16.031 -11.695 9.984 1 83.19 93 SER A C 1
ATOM 722 O O . SER A 1 93 ? -16.422 -11.711 8.82 1 83.19 93 SER A O 1
ATOM 724 N N . PHE A 1 94 ? -14.859 -12.023 10.375 1 87.5 94 PHE A N 1
ATOM 725 C CA . PHE A 1 94 ? -13.883 -12.453 9.383 1 87.5 94 PHE A CA 1
ATOM 726 C C . PHE A 1 94 ? -14.344 -13.727 8.688 1 87.5 94 PHE A C 1
ATOM 728 O O . PHE A 1 94 ? -14.297 -13.82 7.457 1 87.5 94 PHE A O 1
ATOM 735 N N . PHE A 1 95 ? -14.789 -14.648 9.375 1 90.62 95 PHE A N 1
ATOM 736 C CA . PHE A 1 95 ? -15.148 -15.945 8.812 1 90.62 95 PHE A CA 1
ATOM 737 C C . PHE A 1 95 ? -16.438 -15.852 8.008 1 90.62 95 PHE A C 1
ATOM 739 O O . PHE A 1 95 ? -16.625 -16.578 7.035 1 90.62 95 PHE A O 1
ATOM 746 N N . GLU A 1 96 ? -17.281 -14.93 8.406 1 86.5 96 GLU A N 1
ATOM 747 C CA . GLU A 1 96 ? -18.469 -14.68 7.59 1 86.5 96 GLU A CA 1
ATOM 748 C C . GLU A 1 96 ? -18.094 -14.117 6.223 1 86.5 96 GLU A C 1
ATOM 750 O O . GLU A 1 96 ? -18.656 -14.523 5.203 1 86.5 96 GLU A O 1
ATOM 755 N N . ILE A 1 97 ? -17.141 -13.242 6.215 1 81.12 97 ILE A N 1
ATOM 756 C CA . ILE A 1 97 ? -16.688 -12.672 4.953 1 81.12 97 ILE A CA 1
ATOM 757 C C . ILE A 1 97 ? -16 -13.758 4.121 1 81.12 97 ILE A C 1
ATOM 759 O O . ILE A 1 97 ? -16.266 -13.883 2.922 1 81.12 97 ILE A O 1
ATOM 763 N N . ALA A 1 98 ? -15.188 -14.5 4.828 1 85.94 98 ALA A N 1
ATOM 764 C CA . ALA A 1 98 ? -14.508 -15.594 4.145 1 85.94 98 ALA A CA 1
ATOM 765 C C . ALA A 1 98 ? -15.516 -16.547 3.512 1 85.94 98 ALA A C 1
ATOM 767 O O . ALA A 1 98 ? -15.32 -17.016 2.385 1 85.94 98 ALA A O 1
ATOM 768 N N . ARG A 1 99 ? -16.5 -16.828 4.211 1 88.5 99 ARG A N 1
ATOM 769 C CA . ARG A 1 99 ? -17.562 -17.703 3.715 1 88.5 99 ARG A CA 1
ATOM 770 C C . ARG A 1 99 ? -18.203 -17.125 2.465 1 88.5 99 ARG A C 1
ATOM 772 O O . ARG A 1 99 ? -18.438 -17.828 1.484 1 88.5 99 ARG A O 1
ATOM 779 N N . ARG A 1 100 ? -18.391 -15.883 2.479 1 79.94 100 ARG A N 1
ATOM 780 C CA . ARG A 1 100 ? -19.078 -15.211 1.376 1 79.94 100 ARG A CA 1
ATOM 781 C C . ARG A 1 100 ? -18.156 -15.078 0.164 1 79.94 100 ARG A C 1
ATOM 783 O O . ARG A 1 100 ? -18.625 -15.023 -0.974 1 79.94 100 ARG A O 1
ATOM 790 N N . LEU A 1 101 ? -16.922 -15.062 0.42 1 79.94 101 LEU A N 1
ATOM 791 C CA . LEU A 1 101 ? -15.945 -14.93 -0.656 1 79.94 101 LEU A CA 1
ATOM 792 C C . LEU A 1 101 ? -15.641 -16.281 -1.287 1 79.94 101 LEU A C 1
ATOM 794 O O . LEU A 1 101 ? -15.094 -16.344 -2.391 1 79.94 101 LEU A O 1
ATOM 798 N N . TYR A 1 102 ? -16.047 -17.266 -0.57 1 84.75 102 TYR A N 1
ATOM 799 C CA . TYR A 1 102 ? -15.742 -18.609 -1.03 1 84.75 102 TYR A CA 1
ATOM 800 C C . TYR A 1 102 ? -16.531 -18.953 -2.293 1 84.75 102 TYR A C 1
ATOM 802 O O . TYR A 1 102 ? -17.75 -18.781 -2.338 1 84.75 102 TYR A O 1
ATOM 810 N N . ARG A 1 103 ? -15.812 -19.312 -3.328 1 85.25 103 ARG A N 1
ATOM 811 C CA . ARG A 1 103 ? -16.375 -19.719 -4.609 1 85.25 103 ARG A CA 1
ATOM 812 C C . ARG A 1 103 ? -15.883 -21.094 -5.016 1 85.25 103 ARG A C 1
ATOM 814 O O . ARG A 1 103 ? -14.945 -21.219 -5.805 1 85.25 103 ARG A O 1
ATOM 821 N N . PRO A 1 104 ? -16.609 -22.094 -4.59 1 85.69 104 PRO A N 1
ATOM 822 C CA . PRO A 1 104 ? -16.141 -23.453 -4.875 1 85.69 104 PRO A CA 1
ATOM 823 C C . PRO A 1 104 ? -16.203 -23.797 -6.359 1 85.69 104 PRO A C 1
ATOM 825 O O . PRO A 1 104 ? -15.523 -24.719 -6.812 1 85.69 104 PRO A O 1
ATOM 828 N N . GLU A 1 105 ? -16.953 -23.031 -7.094 1 87.12 105 GLU A N 1
ATOM 829 C CA . GLU A 1 105 ? -17.141 -23.344 -8.508 1 87.12 105 GLU A CA 1
ATOM 830 C C . GLU A 1 105 ? -16.062 -22.656 -9.359 1 87.12 105 GLU A C 1
ATOM 832 O O . GLU A 1 105 ? -15.922 -22.953 -10.547 1 87.12 105 GLU A O 1
ATOM 837 N N . ALA A 1 106 ? -15.383 -21.75 -8.734 1 91.31 106 ALA A N 1
ATOM 838 C CA . ALA A 1 106 ? -14.359 -21.031 -9.484 1 91.31 106 ALA A CA 1
ATOM 839 C C . ALA A 1 106 ? -13.25 -21.969 -9.953 1 91.31 106 ALA A C 1
ATOM 841 O O . ALA A 1 106 ? -12.828 -22.844 -9.203 1 91.31 106 ALA A O 1
ATOM 842 N N . LYS A 1 107 ? -12.852 -21.828 -11.188 1 95.81 107 LYS A N 1
ATOM 843 C CA . LYS A 1 107 ? -11.797 -22.625 -11.789 1 95.81 107 LYS A CA 1
ATOM 844 C C . LYS A 1 107 ? -10.648 -21.75 -12.289 1 95.81 107 LYS A C 1
ATOM 846 O O . LYS A 1 107 ? -10.867 -20.594 -12.656 1 95.81 107 LYS A O 1
ATOM 851 N N . PRO A 1 108 ? -9.484 -22.312 -12.344 1 98 108 PRO A N 1
ATOM 852 C CA . PRO A 1 108 ? -8.336 -21.562 -12.859 1 98 108 PRO A CA 1
ATOM 853 C C . PRO A 1 108 ? -8.562 -21.031 -14.273 1 98 108 PRO A C 1
ATOM 855 O O . PRO A 1 108 ? -9.156 -21.734 -15.102 1 98 108 PRO A O 1
ATOM 858 N N . THR A 1 109 ? -8.133 -19.812 -14.523 1 98.25 109 THR A N 1
ATOM 859 C CA . THR A 1 109 ? -8.227 -19.203 -15.844 1 98.25 109 THR A CA 1
ATOM 860 C C . THR A 1 109 ? -7.098 -19.688 -16.75 1 98.25 109 THR A C 1
ATOM 862 O O . THR A 1 109 ? -6.242 -20.453 -16.312 1 98.25 109 THR A O 1
ATOM 865 N N . LEU A 1 110 ? -7.109 -19.266 -18 1 98.62 110 LEU A N 1
ATOM 866 C CA . LEU A 1 110 ? -6.027 -19.594 -18.922 1 98.62 110 LEU A CA 1
ATOM 867 C C . LEU A 1 110 ? -4.695 -19.047 -18.406 1 98.62 110 LEU A C 1
ATOM 869 O O . LEU A 1 110 ? -3.652 -19.688 -18.594 1 98.62 110 LEU A O 1
ATOM 873 N N . ALA A 1 111 ? -4.742 -17.922 -17.797 1 98.75 111 ALA A N 1
ATOM 874 C CA . ALA A 1 111 ? -3.527 -17.328 -17.234 1 98.75 111 ALA A CA 1
ATOM 875 C C . ALA A 1 111 ? -2.928 -18.234 -16.156 1 98.75 111 ALA A C 1
ATOM 877 O O . ALA A 1 111 ? -1.715 -18.438 -16.125 1 98.75 111 ALA A O 1
ATOM 878 N N . HIS A 1 112 ? -3.77 -18.734 -15.305 1 98.75 112 HIS A N 1
ATOM 879 C CA . HIS A 1 112 ? -3.299 -19.672 -14.289 1 98.75 112 HIS A CA 1
ATOM 880 C C . HIS A 1 112 ? -2.68 -20.922 -14.93 1 98.75 112 HIS A C 1
ATOM 882 O O . HIS A 1 112 ? -1.602 -21.359 -14.523 1 98.75 112 HIS A O 1
ATOM 888 N N . CYS A 1 113 ? -3.363 -21.438 -15.898 1 98.81 113 CYS A N 1
ATOM 889 C CA . CYS A 1 113 ? -2.889 -22.641 -16.578 1 98.81 113 CYS A CA 1
ATOM 890 C C . CYS A 1 113 ? -1.587 -22.375 -17.328 1 98.81 113 CYS A C 1
ATOM 892 O O . CYS A 1 113 ? -0.729 -23.25 -17.422 1 98.81 113 CYS A O 1
ATOM 894 N N . PHE A 1 114 ? -1.464 -21.188 -17.844 1 98.88 114 PHE A N 1
ATOM 895 C CA . PHE A 1 114 ? -0.232 -20.797 -18.531 1 98.88 114 PHE A CA 1
ATOM 896 C C . PHE A 1 114 ? 0.953 -20.859 -17.562 1 98.88 114 PHE A C 1
ATOM 898 O O . PHE A 1 114 ? 2.027 -21.344 -17.922 1 98.88 114 PHE A O 1
ATOM 905 N N . ILE A 1 115 ? 0.768 -20.375 -16.359 1 98.88 115 ILE A N 1
ATOM 906 C CA . ILE A 1 115 ? 1.82 -20.406 -15.352 1 98.88 115 ILE A CA 1
ATOM 907 C C . ILE A 1 115 ? 2.195 -21.859 -15.07 1 98.88 115 ILE A C 1
ATOM 909 O O . ILE A 1 115 ? 3.379 -22.203 -15.008 1 98.88 115 ILE A O 1
ATOM 913 N N . LYS A 1 116 ? 1.203 -22.734 -14.93 1 98.81 116 LYS A N 1
ATOM 914 C CA . LYS A 1 116 ? 1.437 -24.156 -14.75 1 98.81 116 LYS A CA 1
ATOM 915 C C . LYS A 1 116 ? 2.176 -24.75 -15.945 1 98.81 116 LYS A C 1
ATOM 917 O O . LYS A 1 116 ? 3.049 -25.609 -15.781 1 98.81 116 LYS A O 1
ATOM 922 N N . LEU A 1 117 ? 1.795 -24.328 -17.109 1 98.81 117 LEU A N 1
ATOM 923 C CA . LEU A 1 117 ? 2.432 -24.812 -18.328 1 98.81 117 LEU A CA 1
ATOM 924 C C . LEU A 1 117 ? 3.908 -24.422 -18.359 1 98.81 117 LEU A C 1
ATOM 926 O O . LEU A 1 117 ? 4.754 -25.234 -18.75 1 98.81 117 LEU A O 1
ATOM 930 N N . LEU A 1 118 ? 4.25 -23.156 -17.953 1 98.81 118 LEU A N 1
ATOM 931 C CA . LEU A 1 118 ? 5.645 -22.75 -17.859 1 98.81 118 LEU A CA 1
ATOM 932 C C . LEU A 1 118 ? 6.43 -23.703 -16.953 1 98.81 118 LEU A C 1
ATOM 934 O O . LEU A 1 118 ? 7.578 -24.031 -17.25 1 98.81 118 LEU A O 1
ATOM 938 N N . HIS A 1 119 ? 5.809 -24.109 -15.844 1 98.81 119 HIS A N 1
ATOM 939 C CA . HIS A 1 119 ? 6.441 -25.047 -14.938 1 98.81 119 HIS A CA 1
ATOM 940 C C . HIS A 1 119 ? 6.629 -26.406 -15.602 1 98.81 119 HIS A C 1
ATOM 942 O O . HIS A 1 119 ? 7.699 -27.016 -15.508 1 98.81 119 HIS A O 1
ATOM 948 N N . ASP A 1 120 ? 5.594 -26.859 -16.297 1 98.44 120 ASP A N 1
ATOM 949 C CA . ASP A 1 120 ? 5.648 -28.172 -16.938 1 98.44 120 ASP A CA 1
ATOM 950 C C . ASP A 1 120 ? 6.719 -28.203 -18.016 1 98.44 120 ASP A C 1
ATOM 952 O O . ASP A 1 120 ? 7.324 -29.25 -18.266 1 98.44 120 ASP A O 1
ATOM 956 N N . LYS A 1 121 ? 6.906 -27.062 -18.641 1 98.25 121 LYS A N 1
ATOM 957 C CA . LYS A 1 121 ? 7.922 -26.953 -19.688 1 98.25 121 LYS A CA 1
ATOM 958 C C . LYS A 1 121 ? 9.312 -26.781 -19.094 1 98.25 121 LYS A C 1
ATOM 960 O O . LYS A 1 121 ? 10.312 -26.766 -19.812 1 98.25 121 LYS A O 1
ATOM 965 N N . GLY A 1 122 ? 9.367 -26.625 -17.75 1 98.19 122 GLY A N 1
ATOM 966 C CA . GLY A 1 122 ? 10.641 -26.625 -17.047 1 98.19 122 GLY A CA 1
ATOM 967 C C . GLY A 1 122 ? 11.32 -25.266 -17.062 1 98.19 122 GLY A C 1
ATOM 968 O O . GLY A 1 122 ? 12.523 -25.156 -16.828 1 98.19 122 GLY A O 1
ATOM 969 N N . ILE A 1 123 ? 10.555 -24.156 -17.328 1 98.44 123 ILE A N 1
ATOM 970 C CA . ILE A 1 123 ? 11.234 -22.875 -17.516 1 98.44 123 ILE A CA 1
ATOM 971 C C . ILE A 1 123 ? 10.719 -21.859 -16.484 1 98.44 123 ILE A C 1
ATOM 973 O O . ILE A 1 123 ? 11.148 -20.703 -16.484 1 98.44 123 ILE A O 1
ATOM 977 N N . LEU A 1 124 ? 9.805 -22.266 -15.578 1 98.75 124 LEU A N 1
ATOM 978 C CA . LEU A 1 124 ? 9.352 -21.406 -14.5 1 98.75 124 LEU A CA 1
ATOM 979 C C . LEU A 1 124 ? 10.312 -21.469 -13.312 1 98.75 124 LEU A C 1
ATOM 981 O O . LEU A 1 124 ? 10.508 -22.531 -12.727 1 98.75 124 LEU A O 1
ATOM 985 N N . LEU A 1 125 ? 10.891 -20.375 -13.008 1 98.38 125 LEU A N 1
ATOM 986 C CA . LEU A 1 125 ? 11.727 -20.312 -11.812 1 98.38 125 LEU A CA 1
ATOM 987 C C . LEU A 1 125 ? 10.859 -20.188 -10.562 1 98.38 125 LEU A C 1
ATOM 989 O O . LEU A 1 125 ? 11.016 -20.969 -9.617 1 98.38 125 LEU A O 1
ATOM 993 N N . ARG A 1 126 ? 9.945 -19.203 -10.531 1 98.69 126 ARG A N 1
ATOM 994 C CA . ARG A 1 126 ? 9.07 -18.953 -9.398 1 98.69 126 ARG A CA 1
ATOM 995 C C . ARG A 1 126 ? 7.836 -18.156 -9.812 1 98.69 126 ARG A C 1
ATOM 997 O O . ARG A 1 126 ? 7.883 -17.391 -10.781 1 98.69 126 ARG A O 1
ATOM 1004 N N . HIS A 1 127 ? 6.773 -18.484 -9.164 1 98.75 127 HIS A N 1
ATOM 1005 C CA . HIS A 1 127 ? 5.535 -17.734 -9.328 1 98.75 127 HIS A CA 1
ATOM 1006 C C . HIS A 1 127 ? 5.211 -16.922 -8.07 1 98.75 127 HIS A C 1
ATOM 1008 O O . HIS A 1 127 ? 5.121 -17.469 -6.977 1 98.75 127 HIS A O 1
ATOM 1014 N N . TYR A 1 128 ? 5.09 -15.578 -8.242 1 98.38 128 TYR A N 1
ATOM 1015 C CA . TYR A 1 128 ? 4.684 -14.695 -7.16 1 98.38 128 TYR A CA 1
ATOM 1016 C C . TYR A 1 128 ? 3.264 -14.188 -7.371 1 98.38 128 TYR A C 1
ATOM 1018 O O . TYR A 1 128 ? 2.941 -13.656 -8.438 1 98.38 128 TYR A O 1
ATOM 1026 N N . THR A 1 129 ? 2.41 -14.328 -6.352 1 97.5 129 THR A N 1
ATOM 1027 C CA . THR A 1 129 ? 1.026 -13.891 -6.496 1 97.5 129 THR A CA 1
ATOM 1028 C C . THR A 1 129 ? 0.588 -13.078 -5.281 1 97.5 129 THR A C 1
ATOM 1030 O O . THR A 1 129 ? 1.017 -13.352 -4.156 1 97.5 129 THR A O 1
ATOM 1033 N N . GLN A 1 130 ? -0.235 -12.062 -5.562 1 95.19 130 GLN A N 1
ATOM 1034 C CA . GLN A 1 130 ? -0.9 -11.312 -4.508 1 95.19 130 GLN A CA 1
ATOM 1035 C C . GLN A 1 130 ? -2.221 -11.961 -4.109 1 95.19 130 GLN A C 1
ATOM 1037 O O . GLN A 1 130 ? -2.846 -11.562 -3.125 1 95.19 130 GLN A O 1
ATOM 1042 N N . ASN A 1 131 ? -2.633 -12.93 -4.852 1 92.75 131 ASN A N 1
ATOM 1043 C CA . ASN A 1 131 ? -3.953 -13.523 -4.668 1 92.75 131 ASN A CA 1
ATOM 1044 C C . ASN A 1 131 ? -3.93 -14.625 -3.609 1 92.75 131 ASN A C 1
ATOM 1046 O O . ASN A 1 131 ? -2.9 -15.266 -3.396 1 92.75 131 ASN A O 1
ATOM 1050 N N . VAL A 1 132 ? -5.094 -14.789 -3.027 1 92.25 132 VAL A N 1
ATOM 1051 C CA . VAL A 1 132 ? -5.219 -15.836 -2.018 1 92.25 132 VAL A CA 1
ATOM 1052 C C . VAL A 1 132 ? -6.379 -16.766 -2.375 1 92.25 132 VAL A C 1
ATOM 1054 O O . VAL A 1 132 ? -6.938 -17.422 -1.501 1 92.25 132 VAL A O 1
ATOM 1057 N N . ASP A 1 133 ? -6.785 -16.812 -3.611 1 90.56 133 ASP A N 1
ATOM 1058 C CA . ASP A 1 133 ? -7.996 -17.5 -4.055 1 90.56 133 ASP A CA 1
ATOM 1059 C C . ASP A 1 133 ? -7.719 -18.969 -4.352 1 90.56 133 ASP A C 1
ATOM 1061 O O . ASP A 1 133 ? -8.633 -19.719 -4.703 1 90.56 133 ASP A O 1
ATOM 1065 N N . ARG A 1 134 ? -6.508 -19.438 -4.301 1 92.88 134 ARG A N 1
ATOM 1066 C CA . ARG A 1 134 ? -6.078 -20.828 -4.383 1 92.88 134 ARG A CA 1
ATOM 1067 C C . ARG A 1 134 ? -6.129 -21.328 -5.82 1 92.88 134 ARG A C 1
ATOM 1069 O O . ARG A 1 134 ? -5.938 -22.516 -6.074 1 92.88 134 ARG A O 1
ATOM 1076 N N . LEU A 1 135 ? -6.348 -20.453 -6.773 1 95.81 135 LEU A N 1
ATOM 1077 C CA . LEU A 1 135 ? -6.535 -20.938 -8.141 1 95.81 135 LEU A CA 1
ATOM 1078 C C . LEU A 1 135 ? -5.234 -21.5 -8.703 1 95.81 135 LEU A C 1
ATOM 1080 O O . LEU A 1 135 ? -5.254 -22.453 -9.477 1 95.81 135 LEU A O 1
ATOM 1084 N N . GLU A 1 136 ? -4.133 -20.953 -8.336 1 96 136 GLU A N 1
ATOM 1085 C CA . GLU A 1 136 ? -2.848 -21.516 -8.734 1 96 136 GLU A CA 1
ATOM 1086 C C . GLU A 1 136 ? -2.686 -22.938 -8.211 1 96 136 GLU A C 1
ATOM 1088 O O . GLU A 1 136 ? -2.213 -23.812 -8.938 1 96 136 GLU A O 1
ATOM 1093 N N . TYR A 1 137 ? -3.102 -23.078 -6.984 1 94.62 137 TYR A N 1
ATOM 1094 C CA . TYR A 1 137 ? -3.031 -24.391 -6.352 1 94.62 137 TYR A CA 1
ATOM 1095 C C . TYR A 1 137 ? -3.887 -25.406 -7.102 1 94.62 137 TYR A C 1
ATOM 1097 O O . TYR A 1 137 ? -3.465 -26.547 -7.316 1 94.62 137 TYR A O 1
ATOM 1105 N N . LEU A 1 138 ? -4.969 -25.031 -7.543 1 95.38 138 LEU A N 1
ATOM 1106 C CA . LEU A 1 138 ? -5.922 -25.906 -8.203 1 95.38 138 LEU A CA 1
ATOM 1107 C C . LEU A 1 138 ? -5.402 -26.344 -9.57 1 95.38 138 LEU A C 1
ATOM 1109 O O . LEU A 1 138 ? -5.875 -27.344 -10.125 1 95.38 138 LEU A O 1
ATOM 1113 N N . THR A 1 139 ? -4.504 -25.578 -10.148 1 97.56 139 THR A N 1
ATOM 1114 C CA . THR A 1 139 ? -3.908 -25.984 -11.414 1 97.56 139 THR A CA 1
ATOM 1115 C C . THR A 1 139 ? -2.953 -27.156 -11.203 1 97.56 139 THR A C 1
ATOM 1117 O O . THR A 1 139 ? -2.578 -27.844 -12.156 1 97.56 139 THR A O 1
ATOM 1120 N N . GLY A 1 140 ? -2.523 -27.344 -9.984 1 96.69 140 GLY A N 1
ATOM 1121 C CA . GLY A 1 140 ? -1.522 -28.359 -9.688 1 96.69 140 GLY A CA 1
ATOM 1122 C C . GLY A 1 140 ? -0.11 -27.812 -9.641 1 96.69 140 GLY A C 1
ATOM 1123 O O . GLY A 1 140 ? 0.859 -28.562 -9.602 1 96.69 140 GLY A O 1
ATOM 1124 N N . LEU A 1 141 ? 0.053 -26.516 -9.672 1 98 141 LEU A N 1
ATOM 1125 C CA . LEU A 1 141 ? 1.371 -25.922 -9.492 1 98 141 LEU A CA 1
ATOM 1126 C C . LEU A 1 141 ? 1.949 -26.266 -8.125 1 98 141 LEU A C 1
ATOM 1128 O O . LEU A 1 141 ? 1.284 -26.094 -7.105 1 98 141 LEU A O 1
ATOM 1132 N N . PRO A 1 142 ? 3.133 -26.781 -8.07 1 97.06 142 PRO A N 1
ATOM 1133 C CA . PRO A 1 142 ? 3.717 -27.156 -6.777 1 97.06 142 PRO A CA 1
ATOM 1134 C C . PRO A 1 142 ? 3.846 -25.969 -5.828 1 97.06 142 PRO A C 1
ATOM 1136 O O . PRO A 1 142 ? 4.168 -24.859 -6.266 1 97.06 142 PRO A O 1
ATOM 1139 N N . GLU A 1 143 ? 3.664 -26.188 -4.559 1 93.31 143 GLU A N 1
ATOM 1140 C CA . GLU A 1 143 ? 3.699 -25.141 -3.539 1 93.31 143 GLU A CA 1
ATOM 1141 C C . GLU A 1 143 ? 5.055 -24.438 -3.514 1 93.31 143 GLU A C 1
ATOM 1143 O O . GLU A 1 143 ? 5.129 -23.234 -3.275 1 93.31 143 GLU A O 1
ATOM 1148 N N . GLU A 1 144 ? 6.09 -25.219 -3.771 1 94.44 144 GLU A N 1
ATOM 1149 C CA . GLU A 1 144 ? 7.438 -24.656 -3.711 1 94.44 144 GLU A CA 1
ATOM 1150 C C . GLU A 1 144 ? 7.676 -23.672 -4.848 1 94.44 144 GLU A C 1
ATOM 1152 O O . GLU A 1 144 ? 8.609 -22.859 -4.793 1 94.44 144 GLU A O 1
ATOM 1157 N N . LYS A 1 145 ? 6.891 -23.734 -5.895 1 97.38 145 LYS A N 1
ATOM 1158 C CA . LYS A 1 145 ? 7.035 -22.844 -7.043 1 97.38 145 LYS A CA 1
ATOM 1159 C C . LYS A 1 145 ? 6.16 -21.594 -6.891 1 97.38 145 LYS A C 1
ATOM 1161 O O . LYS A 1 145 ? 6.281 -20.641 -7.668 1 97.38 145 LYS A O 1
ATOM 1166 N N . SER A 1 146 ? 5.379 -21.578 -5.828 1 96.75 146 SER A N 1
ATOM 1167 C CA . SER A 1 146 ? 4.426 -20.5 -5.645 1 96.75 146 SER A CA 1
ATOM 1168 C C . SER A 1 146 ? 4.68 -19.75 -4.336 1 96.75 146 SER A C 1
ATOM 1170 O O . SER A 1 146 ? 4.848 -20.375 -3.285 1 96.75 146 SER A O 1
ATOM 1172 N N . ILE A 1 147 ? 4.766 -18.484 -4.457 1 97 147 ILE A N 1
ATOM 1173 C CA . ILE A 1 147 ? 4.895 -17.609 -3.291 1 97 147 ILE A CA 1
ATOM 1174 C C . ILE A 1 147 ? 3.703 -16.656 -3.221 1 97 147 ILE A C 1
ATOM 1176 O O . ILE A 1 147 ? 3.521 -15.812 -4.102 1 97 147 ILE A O 1
ATOM 1180 N N . GLU A 1 148 ? 2.898 -16.828 -2.225 1 95.75 148 GLU A N 1
ATOM 1181 C CA . GLU A 1 148 ? 1.755 -15.953 -1.972 1 95.75 148 GLU A CA 1
ATOM 1182 C C . GLU A 1 148 ? 2.137 -14.789 -1.055 1 95.75 148 GLU A C 1
ATOM 1184 O O . GLU A 1 148 ? 2.303 -14.977 0.152 1 95.75 148 GLU A O 1
ATOM 1189 N N . ALA A 1 149 ? 2.121 -13.586 -1.617 1 94.5 149 ALA A N 1
ATOM 1190 C CA . ALA A 1 149 ? 2.643 -12.414 -0.925 1 94.5 149 ALA A CA 1
ATOM 1191 C C . ALA A 1 149 ? 1.74 -12.016 0.241 1 94.5 149 ALA A C 1
ATOM 1193 O O . ALA A 1 149 ? 2.209 -11.453 1.231 1 94.5 149 ALA A O 1
ATOM 1194 N N . HIS A 1 150 ? 0.481 -12.297 0.138 1 92.81 150 HIS A N 1
ATOM 1195 C CA . HIS A 1 150 ? -0.462 -11.867 1.167 1 92.81 150 HIS A CA 1
ATOM 1196 C C . HIS A 1 150 ? -0.996 -13.062 1.952 1 92.81 150 HIS A C 1
ATOM 1198 O O . HIS A 1 150 ? -2.09 -13 2.52 1 92.81 150 HIS A O 1
ATOM 1204 N N . GLY A 1 151 ? -0.252 -14.133 1.93 1 93.75 151 GLY A N 1
ATOM 1205 C CA . GLY A 1 151 ? -0.623 -15.328 2.67 1 93.75 151 GLY A CA 1
ATOM 1206 C C . GLY A 1 151 ? -1.488 -16.281 1.866 1 93.75 151 GLY A C 1
ATOM 1207 O O . GLY A 1 151 ? -1.521 -16.203 0.636 1 93.75 151 GLY A O 1
ATOM 1208 N N . THR A 1 152 ? -2.113 -17.203 2.611 1 94 152 THR A N 1
ATOM 1209 C CA . THR A 1 152 ? -2.828 -18.266 1.908 1 94 152 THR A CA 1
ATOM 1210 C C . THR A 1 152 ? -4.004 -18.766 2.738 1 94 152 THR A C 1
ATOM 1212 O O . THR A 1 152 ? -3.984 -18.688 3.969 1 94 152 THR A O 1
ATOM 1215 N N . PHE A 1 153 ? -4.961 -19.25 2.008 1 92.75 153 PHE A N 1
ATOM 1216 C CA . PHE A 1 153 ? -6.074 -19.953 2.648 1 92.75 153 PHE A CA 1
ATOM 1217 C C . PHE A 1 153 ? -5.84 -21.453 2.66 1 92.75 153 PHE A C 1
ATOM 1219 O O . PHE A 1 153 ? -6.605 -22.203 3.273 1 92.75 153 PHE A O 1
ATOM 1226 N N . ASN A 1 154 ? -4.754 -21.891 2.088 1 93.06 154 ASN A N 1
ATOM 1227 C CA . ASN A 1 154 ? -4.492 -23.328 1.989 1 93.06 154 ASN A CA 1
ATOM 1228 C C . ASN A 1 154 ? -4.246 -23.938 3.361 1 93.06 154 ASN A C 1
ATOM 1230 O O . ASN A 1 154 ? -4.504 -25.125 3.564 1 93.06 154 ASN A O 1
ATOM 1234 N N . THR A 1 155 ? -3.723 -23.156 4.223 1 95.88 155 THR A N 1
ATOM 1235 C CA . THR A 1 155 ? -3.441 -23.625 5.574 1 95.88 155 THR A CA 1
ATOM 1236 C C . THR A 1 155 ? -3.869 -22.578 6.609 1 95.88 155 THR A C 1
ATOM 1238 O O . THR A 1 155 ? -4.16 -21.438 6.262 1 95.88 155 THR A O 1
ATOM 1241 N N . GLY A 1 156 ? -4.031 -22.984 7.77 1 97.19 156 GLY A N 1
ATOM 1242 C CA . GLY A 1 156 ? -4.273 -22.141 8.93 1 97.19 156 GLY A CA 1
ATOM 1243 C C . GLY A 1 156 ? -3.537 -22.625 10.172 1 97.19 156 GLY A C 1
ATOM 1244 O O . GLY A 1 156 ? -3.051 -23.75 10.219 1 97.19 156 GLY A O 1
ATOM 1245 N N . HIS A 1 157 ? -3.426 -21.781 11.109 1 98.12 157 HIS A N 1
ATOM 1246 C CA . HIS A 1 157 ? -2.756 -22.109 12.359 1 98.12 157 HIS A CA 1
ATOM 1247 C C . HIS A 1 157 ? -3.564 -21.625 13.562 1 98.12 157 HIS A C 1
ATOM 1249 O O . HIS A 1 157 ? -4.219 -20.578 13.5 1 98.12 157 HIS A O 1
ATOM 1255 N N . CYS A 1 158 ? -3.494 -22.453 14.586 1 97.94 158 CYS A N 1
ATOM 1256 C CA . CYS A 1 158 ? -4.07 -22.016 15.852 1 97.94 158 CYS A CA 1
ATOM 1257 C C . CYS A 1 158 ? -3.381 -20.766 16.359 1 97.94 158 CYS A C 1
ATOM 1259 O O . CYS A 1 158 ? -2.15 -20.672 16.344 1 97.94 158 CYS A O 1
ATOM 1261 N N . ILE A 1 159 ? -4.125 -19.828 16.828 1 95.62 159 ILE A N 1
ATOM 1262 C CA . ILE A 1 159 ? -3.574 -18.531 17.203 1 95.62 159 ILE A CA 1
ATOM 1263 C C . ILE A 1 159 ? -2.855 -18.656 18.547 1 95.62 159 ILE A C 1
ATOM 1265 O O . ILE A 1 159 ? -2.084 -17.781 18.938 1 95.62 159 ILE A O 1
ATOM 1269 N N . LYS A 1 160 ? -3.088 -19.703 19.25 1 95.06 160 LYS A N 1
ATOM 1270 C CA . LYS A 1 160 ? -2.484 -19.891 20.562 1 95.06 160 LYS A CA 1
ATOM 1271 C C . LYS A 1 160 ? -1.307 -20.859 20.5 1 95.06 160 LYS A C 1
ATOM 1273 O O . LYS A 1 160 ? -0.175 -20.5 20.828 1 95.06 160 LYS A O 1
ATOM 1278 N N . CYS A 1 161 ? -1.503 -22.109 20.031 1 97 161 CYS A N 1
ATOM 1279 C CA . CYS A 1 161 ? -0.467 -23.125 20.109 1 97 161 CYS A CA 1
ATOM 1280 C C . CYS A 1 161 ? 0.241 -23.281 18.766 1 97 161 CYS A C 1
ATOM 1282 O O . CYS A 1 161 ? 1.177 -24.078 18.641 1 97 161 CYS A O 1
ATOM 1284 N N . ASN A 1 162 ? -0.261 -22.672 17.656 1 97.06 162 ASN A N 1
ATOM 1285 C CA . ASN A 1 162 ? 0.372 -22.578 16.344 1 97.06 162 ASN A CA 1
ATOM 1286 C C . ASN A 1 162 ? 0.272 -23.891 15.578 1 97.06 162 ASN A C 1
ATOM 1288 O O . ASN A 1 162 ? 0.997 -24.109 14.609 1 97.06 162 ASN A O 1
ATOM 1292 N N . LYS A 1 163 ? -0.581 -24.75 16.031 1 98 163 LYS A N 1
ATOM 1293 C CA . LYS A 1 163 ? -0.797 -25.984 15.289 1 98 163 LYS A CA 1
ATOM 1294 C C . LYS A 1 163 ? -1.365 -25.703 13.898 1 98 163 LYS A C 1
ATOM 1296 O O . LYS A 1 163 ? -2.258 -24.859 13.75 1 98 163 LYS A O 1
ATOM 1301 N N . GLN A 1 164 ? -0.869 -26.438 12.945 1 97.88 164 GLN A N 1
ATOM 1302 C CA . GLN A 1 164 ? -1.275 -26.203 11.562 1 97.88 164 GLN A CA 1
ATOM 1303 C C . GLN A 1 164 ? -2.484 -27.062 11.203 1 97.88 164 GLN A C 1
ATOM 1305 O O . GLN A 1 164 ? -2.58 -28.219 11.617 1 97.88 164 GLN A O 1
ATOM 1310 N N . TYR A 1 165 ? -3.365 -26.531 10.414 1 97.94 165 TYR A N 1
ATOM 1311 C CA . TYR A 1 165 ? -4.523 -27.219 9.844 1 97.94 165 TYR A CA 1
ATOM 1312 C C . TYR A 1 165 ? -4.645 -26.938 8.352 1 97.94 165 TYR A C 1
ATOM 1314 O O . TYR A 1 165 ? -4.059 -25.984 7.84 1 97.94 165 TYR A O 1
ATOM 1322 N N . ASP A 1 166 ? -5.344 -27.766 7.645 1 96.06 166 ASP A N 1
ATOM 1323 C CA . ASP A 1 166 ? -5.449 -27.594 6.199 1 96.06 166 ASP A CA 1
ATOM 1324 C C . ASP A 1 166 ? -6.742 -26.875 5.82 1 96.06 166 ASP A C 1
ATOM 1326 O O . ASP A 1 166 ? -7.543 -26.531 6.691 1 96.06 166 ASP A O 1
ATOM 1330 N N . PHE A 1 167 ? -6.832 -26.625 4.551 1 94.31 167 PHE A N 1
ATOM 1331 C CA . PHE A 1 167 ? -7.949 -25.875 4.004 1 94.31 167 PHE A CA 1
ATOM 1332 C C . PHE A 1 167 ? -9.273 -26.547 4.324 1 94.31 167 PHE A C 1
ATOM 1334 O O . PHE A 1 167 ? -10.227 -25.891 4.758 1 94.31 167 PHE A O 1
ATOM 1341 N N . ASP A 1 168 ? -9.344 -27.812 4.152 1 93.19 168 ASP A N 1
ATOM 1342 C CA . ASP A 1 168 ? -10.586 -28.562 4.312 1 93.19 168 ASP A CA 1
ATOM 1343 C C . ASP A 1 168 ? -11.078 -28.516 5.758 1 93.19 168 ASP A C 1
ATOM 1345 O O . ASP A 1 168 ? -12.281 -28.422 6.008 1 93.19 168 ASP A O 1
ATOM 1349 N N . PHE A 1 169 ? -10.156 -28.594 6.609 1 95.75 169 PHE A N 1
ATOM 1350 C CA . PHE A 1 169 ? -10.5 -28.484 8.023 1 95.75 169 PHE A CA 1
ATOM 1351 C C . PHE A 1 169 ? -11.227 -27.188 8.305 1 95.75 169 PHE A C 1
ATOM 1353 O O . PHE A 1 169 ? -12.289 -27.172 8.938 1 95.75 169 PHE A O 1
ATOM 1360 N N . MET A 1 170 ? -10.734 -26.109 7.836 1 96.81 170 MET A N 1
ATOM 1361 C CA . MET A 1 170 ? -11.297 -24.781 8.102 1 96.81 170 MET A CA 1
ATOM 1362 C C . MET A 1 170 ? -12.602 -24.594 7.336 1 96.81 170 MET A C 1
ATOM 1364 O O . MET A 1 170 ? -13.555 -24.031 7.867 1 96.81 170 MET A O 1
ATOM 1368 N N . LEU A 1 171 ? -12.578 -25.078 6.129 1 94.06 171 LEU A N 1
ATOM 1369 C CA . LEU A 1 171 ? -13.727 -24.891 5.246 1 94.06 171 LEU A CA 1
ATOM 1370 C C . LEU A 1 171 ? -14.984 -25.5 5.859 1 94.06 171 LEU A C 1
ATOM 1372 O O . LEU A 1 171 ? -16.062 -24.906 5.773 1 94.06 171 LEU A O 1
ATOM 1376 N N . ASN A 1 172 ? -14.875 -26.625 6.434 1 92.62 172 ASN A N 1
ATOM 1377 C CA . ASN A 1 172 ? -16.016 -27.297 7.039 1 92.62 172 ASN A CA 1
ATOM 1378 C C . ASN A 1 172 ? -16.703 -26.422 8.086 1 92.62 172 ASN A C 1
ATOM 1380 O O . ASN A 1 172 ? -17.922 -26.312 8.102 1 92.62 172 ASN A O 1
ATOM 1384 N N . ASP A 1 173 ? -15.914 -25.781 8.867 1 95.38 173 ASP A N 1
ATOM 1385 C CA . ASP A 1 173 ? -16.469 -24.891 9.883 1 95.38 173 ASP A CA 1
ATOM 1386 C C . ASP A 1 173 ? -17.016 -23.609 9.258 1 95.38 173 ASP A C 1
ATOM 1388 O O . ASP A 1 173 ? -18.109 -23.172 9.609 1 95.38 173 ASP A O 1
ATOM 1392 N N . ILE A 1 174 ? -16.328 -23.078 8.32 1 93.56 174 ILE A N 1
ATOM 1393 C CA . ILE A 1 174 ? -16.672 -21.797 7.73 1 93.56 174 ILE A CA 1
ATOM 1394 C C . ILE A 1 174 ? -18 -21.906 6.988 1 93.56 174 ILE A C 1
ATOM 1396 O O . ILE A 1 174 ? -18.891 -21.062 7.16 1 93.56 174 ILE A O 1
ATOM 1400 N N . ILE A 1 175 ? -18.156 -22.938 6.246 1 91.88 175 ILE A N 1
ATOM 1401 C CA . ILE A 1 175 ? -19.375 -23.094 5.445 1 91.88 175 ILE A CA 1
ATOM 1402 C C . ILE A 1 175 ? -20.562 -23.359 6.355 1 91.88 175 ILE A C 1
ATOM 1404 O O . ILE A 1 175 ? -21.703 -23.062 6.004 1 91.88 175 ILE A O 1
ATOM 1408 N N . SER A 1 176 ? -20.297 -23.906 7.508 1 93.25 176 SER A N 1
ATOM 1409 C CA . SER A 1 176 ? -21.344 -24.188 8.484 1 93.25 176 SER A CA 1
ATOM 1410 C C . SER A 1 176 ? -21.562 -23 9.414 1 93.25 176 SER A C 1
ATOM 1412 O O . SER A 1 176 ? -22.188 -23.141 10.469 1 93.25 176 SER A O 1
ATOM 1414 N N . LYS A 1 177 ? -20.906 -21.906 9.117 1 92.25 177 LYS A N 1
ATOM 1415 C CA . LYS A 1 177 ? -21.047 -20.656 9.867 1 92.25 177 LYS A CA 1
ATOM 1416 C C . LYS A 1 177 ? -20.516 -20.812 11.289 1 92.25 177 LYS A C 1
ATOM 1418 O O . LYS A 1 177 ? -21.094 -20.297 12.242 1 92.25 177 LYS A O 1
ATOM 1423 N N . ARG A 1 178 ? -19.469 -21.578 11.391 1 95.06 178 ARG A N 1
ATOM 1424 C CA . ARG A 1 178 ? -18.766 -21.766 12.656 1 95.06 178 ARG A CA 1
ATOM 1425 C C . ARG A 1 178 ? -17.312 -21.281 12.555 1 95.06 178 ARG A C 1
ATOM 1427 O O . ARG A 1 178 ? -16.75 -21.25 11.461 1 95.06 178 ARG A O 1
ATOM 1434 N N . VAL A 1 179 ? -16.797 -20.938 13.672 1 96.88 179 VAL A N 1
ATOM 1435 C CA . VAL A 1 179 ? -15.391 -20.547 13.758 1 96.88 179 VAL A CA 1
ATOM 1436 C C . VAL A 1 179 ? -14.508 -21.781 13.922 1 96.88 179 VAL A C 1
ATOM 1438 O O . VAL A 1 179 ? -14.703 -22.562 14.852 1 96.88 179 VAL A O 1
ATOM 1441 N N . PRO A 1 180 ? -13.609 -21.953 13.039 1 97.94 180 PRO A N 1
ATOM 1442 C CA . PRO A 1 180 ? -12.711 -23.094 13.219 1 97.94 180 PRO A CA 1
ATOM 1443 C C . PRO A 1 180 ? -11.938 -23.031 14.531 1 97.94 180 PRO A C 1
ATOM 1445 O O . PRO A 1 180 ? -11.352 -22 14.867 1 97.94 180 PRO A O 1
ATOM 1448 N N . LYS A 1 181 ? -11.898 -24.172 15.219 1 98.06 181 LYS A N 1
ATOM 1449 C CA . LYS A 1 181 ? -11.227 -24.25 16.516 1 98.06 181 LYS A CA 1
ATOM 1450 C C . LYS A 1 181 ? -10.164 -25.359 16.516 1 98.06 181 LYS A C 1
ATOM 1452 O O . LYS A 1 181 ? -10.367 -26.422 15.914 1 98.06 181 LYS A O 1
ATOM 1457 N N . CYS A 1 182 ? -9.125 -25.031 17.141 1 98 182 CYS A N 1
ATOM 1458 C CA . CYS A 1 182 ? -8.016 -25.969 17.281 1 98 182 CYS A CA 1
ATOM 1459 C C . CYS A 1 182 ? -8.453 -27.234 18.016 1 98 182 CYS A C 1
ATOM 1461 O O . CYS A 1 182 ? -9.117 -27.156 19.047 1 98 182 CYS A O 1
ATOM 1463 N N . LEU A 1 183 ? -8.008 -28.328 17.531 1 97.06 183 LEU A N 1
ATOM 1464 C CA . LEU A 1 183 ? -8.375 -29.609 18.125 1 97.06 183 LEU A CA 1
ATOM 1465 C C . LEU A 1 183 ? -7.594 -29.859 19.406 1 97.06 183 LEU A C 1
ATOM 1467 O O . LEU A 1 183 ? -8.008 -30.672 20.234 1 97.06 183 LEU A O 1
ATOM 1471 N N . GLU A 1 184 ? -6.473 -29.172 19.516 1 96.56 184 GLU A N 1
ATOM 1472 C CA . GLU A 1 184 ? -5.605 -29.391 20.672 1 96.56 184 GLU A CA 1
ATOM 1473 C C . GLU A 1 184 ? -5.965 -28.453 21.812 1 96.56 184 GLU A C 1
ATOM 1475 O O . GLU A 1 184 ? -6.164 -28.891 22.953 1 96.56 184 GLU A O 1
ATOM 1480 N N . CYS A 1 185 ? -6.113 -27.109 21.609 1 97.12 185 CYS A N 1
ATOM 1481 C CA . CYS A 1 185 ? -6.289 -26.156 22.703 1 97.12 185 CYS A CA 1
ATOM 1482 C C . CYS A 1 185 ? -7.633 -25.453 22.609 1 97.12 185 CYS A C 1
ATOM 1484 O O . CYS A 1 185 ? -7.988 -24.656 23.484 1 97.12 185 CYS A O 1
ATOM 1486 N N . GLN A 1 186 ? -8.367 -25.625 21.578 1 96.44 186 GLN A N 1
ATOM 1487 C CA . GLN A 1 186 ? -9.734 -25.156 21.375 1 96.44 186 GLN A CA 1
ATOM 1488 C C . GLN A 1 186 ? -9.758 -23.656 21.062 1 96.44 186 GLN A C 1
ATOM 1490 O O . GLN A 1 186 ? -10.828 -23.047 21.047 1 96.44 186 GLN A O 1
ATOM 1495 N N . ASP A 1 187 ? -8.602 -23.094 20.75 1 97.25 187 ASP A N 1
ATOM 1496 C CA . ASP A 1 187 ? -8.555 -21.719 20.312 1 97.25 187 ASP A CA 1
ATOM 1497 C C . ASP A 1 187 ? -8.828 -21.609 18.812 1 97.25 187 ASP A C 1
ATOM 1499 O O . ASP A 1 187 ? -8.977 -22.625 18.125 1 97.25 187 ASP A O 1
ATOM 1503 N N . VAL A 1 188 ? -8.945 -20.391 18.375 1 97.81 188 VAL A N 1
ATOM 1504 C CA . VAL A 1 188 ? -9.344 -20.125 17 1 97.81 188 VAL A CA 1
ATOM 1505 C C . VAL A 1 188 ? -8.211 -20.516 16.062 1 97.81 188 VAL A C 1
ATOM 1507 O O . VAL A 1 188 ? -7.039 -20.25 16.344 1 97.81 188 VAL A O 1
ATOM 1510 N N . VAL A 1 189 ? -8.539 -21.203 14.984 1 98.06 189 VAL A N 1
ATOM 1511 C CA . VAL A 1 189 ? -7.617 -21.453 13.883 1 98.06 189 VAL A CA 1
ATOM 1512 C C . VAL A 1 189 ? -7.77 -20.344 12.836 1 98.06 189 VAL A C 1
ATOM 1514 O O . VAL A 1 189 ? -8.836 -20.203 12.227 1 98.06 189 VAL A O 1
ATOM 1517 N N . LYS A 1 190 ? -6.754 -19.594 12.68 1 97 190 LYS A N 1
ATOM 1518 C CA . LYS A 1 190 ? -6.762 -18.516 11.703 1 97 190 LYS A CA 1
ATOM 1519 C C . LYS A 1 190 ? -6.172 -18.969 10.367 1 97 190 LYS A C 1
ATOM 1521 O O . LYS A 1 190 ? -5.07 -19.516 10.328 1 97 190 LYS A O 1
ATOM 1526 N N . PRO A 1 191 ? -6.934 -18.766 9.242 1 95.88 191 PRO A N 1
ATOM 1527 C CA . PRO A 1 191 ? -6.27 -18.938 7.953 1 95.88 191 PRO A CA 1
ATOM 1528 C C . PRO A 1 191 ? -4.988 -18.125 7.824 1 95.88 191 PRO A C 1
ATOM 1530 O O . PRO A 1 191 ? -4.898 -17.016 8.375 1 95.88 191 PRO A O 1
ATOM 1533 N N . ASP A 1 192 ? -4.035 -18.641 7.133 1 95.44 192 ASP A N 1
ATOM 1534 C CA . ASP A 1 192 ? -2.732 -17.984 7.035 1 95.44 192 ASP A CA 1
ATOM 1535 C C . ASP A 1 192 ? -2.77 -16.844 6.031 1 95.44 192 ASP A C 1
ATOM 1537 O O . ASP A 1 192 ? -1.88 -16.703 5.188 1 95.44 192 ASP A O 1
ATOM 1541 N N . VAL A 1 193 ? -3.738 -16.078 6.008 1 93.19 193 VAL A N 1
ATOM 1542 C CA . VAL A 1 193 ? -3.818 -14.828 5.25 1 93.19 193 VAL A CA 1
ATOM 1543 C C . VAL A 1 193 ? -3.299 -13.672 6.098 1 93.19 193 VAL A C 1
ATOM 1545 O O . VAL A 1 193 ? -3.301 -13.742 7.332 1 93.19 193 VAL A O 1
ATOM 1548 N N . VAL A 1 194 ? -2.852 -12.664 5.449 1 90 194 VAL A N 1
ATOM 1549 C CA . VAL A 1 194 ? -2.305 -11.516 6.16 1 90 194 VAL A CA 1
ATOM 1550 C C . VAL A 1 194 ? -3.414 -10.508 6.445 1 90 194 VAL A C 1
ATOM 1552 O O . VAL A 1 194 ? -4.094 -10.047 5.527 1 90 194 VAL A O 1
ATOM 1555 N N . LEU A 1 195 ? -3.666 -10.219 7.695 1 87.62 195 LEU A N 1
ATOM 1556 C CA . LEU A 1 195 ? -4.602 -9.18 8.109 1 87.62 195 LEU A CA 1
ATOM 1557 C C . LEU A 1 195 ? -3.871 -7.879 8.414 1 87.62 195 LEU A C 1
ATOM 1559 O O . LEU A 1 195 ? -2.639 -7.84 8.406 1 87.62 195 LEU A O 1
ATOM 1563 N N . PHE A 1 196 ? -4.668 -6.863 8.523 1 80.38 196 PHE A N 1
ATOM 1564 C CA . PHE A 1 196 ? -4.062 -5.582 8.867 1 80.38 196 PHE A CA 1
ATOM 1565 C C . PHE A 1 196 ? -3.367 -5.66 10.227 1 80.38 196 PHE A C 1
ATOM 1567 O O . PHE A 1 196 ? -3.945 -6.152 11.195 1 80.38 196 PHE A O 1
ATOM 1574 N N . GLY A 1 197 ? -2.145 -5.215 10.18 1 78.44 197 GLY A N 1
ATOM 1575 C CA . GLY A 1 197 ? -1.356 -5.266 11.406 1 78.44 197 GLY A CA 1
ATOM 1576 C C . GLY A 1 197 ? -0.391 -6.434 11.445 1 78.44 197 GLY A C 1
ATOM 1577 O O . GLY A 1 197 ? 0.391 -6.57 12.383 1 78.44 197 GLY A O 1
ATOM 1578 N N . GLU A 1 198 ? -0.496 -7.207 10.438 1 84.31 198 GLU A N 1
ATOM 1579 C CA . GLU A 1 198 ? 0.414 -8.344 10.344 1 84.31 198 GLU A CA 1
ATOM 1580 C C . GLU A 1 198 ? 1.47 -8.117 9.266 1 84.31 198 GLU A C 1
ATOM 1582 O O . GLU A 1 198 ? 1.228 -7.402 8.297 1 84.31 198 GLU A O 1
ATOM 1587 N N . SER A 1 199 ? 2.607 -8.852 9.516 1 82.25 199 SER A N 1
ATOM 1588 C CA . SER A 1 199 ? 3.674 -8.789 8.523 1 82.25 199 SER A CA 1
ATOM 1589 C C . SER A 1 199 ? 3.408 -9.75 7.367 1 82.25 199 SER A C 1
ATOM 1591 O O . SER A 1 199 ? 2.727 -10.758 7.539 1 82.25 199 SER A O 1
ATOM 1593 N N . MET A 1 200 ? 3.938 -9.398 6.223 1 88.25 200 MET A N 1
ATOM 1594 C CA . MET A 1 200 ? 3.926 -10.32 5.094 1 88.25 200 MET A CA 1
ATOM 1595 C C . MET A 1 200 ? 4.672 -11.609 5.434 1 88.25 200 MET A C 1
ATOM 1597 O O . MET A 1 200 ? 5.539 -11.617 6.309 1 88.25 200 MET A O 1
ATOM 1601 N N . PRO A 1 201 ? 4.367 -12.664 4.773 1 89.94 201 PRO A N 1
ATOM 1602 C CA . PRO A 1 201 ? 5.02 -13.945 5.055 1 89.94 201 PRO A CA 1
ATOM 1603 C C . PRO A 1 201 ? 6.527 -13.898 4.84 1 89.94 201 PRO A C 1
ATOM 1605 O O . PRO A 1 201 ? 7.004 -13.281 3.885 1 89.94 201 PRO A O 1
ATOM 1608 N N . LYS A 1 202 ? 7.242 -14.594 5.68 1 85.75 202 LYS A N 1
ATOM 1609 C CA . LYS A 1 202 ? 8.695 -14.656 5.598 1 85.75 202 LYS A CA 1
ATOM 1610 C C . LYS A 1 202 ? 9.148 -15.258 4.27 1 85.75 202 LYS A C 1
ATOM 1612 O O . LYS A 1 202 ? 10.172 -14.852 3.719 1 85.75 202 LYS A O 1
ATOM 1617 N N . LYS A 1 203 ? 8.344 -16.203 3.803 1 90 203 LYS A N 1
ATOM 1618 C CA . LYS A 1 203 ? 8.672 -16.891 2.559 1 90 203 LYS A CA 1
ATOM 1619 C C . LYS A 1 203 ? 8.797 -15.914 1.4 1 90 203 LYS A C 1
ATOM 1621 O O . LYS A 1 203 ? 9.594 -16.125 0.48 1 90 203 LYS A O 1
ATOM 1626 N N . PHE A 1 204 ? 8.078 -14.859 1.41 1 91.19 204 PHE A N 1
ATOM 1627 C CA . PHE A 1 204 ? 8.125 -13.844 0.363 1 91.19 204 PHE A CA 1
ATOM 1628 C C . PHE A 1 204 ? 9.5 -13.195 0.303 1 91.19 204 PHE A C 1
ATOM 1630 O O . PHE A 1 204 ? 10.109 -13.109 -0.766 1 91.19 204 PHE A O 1
ATOM 1637 N N . PHE A 1 205 ? 10.016 -12.875 1.404 1 86.88 205 PHE A N 1
ATOM 1638 C CA . PHE A 1 205 ? 11.266 -12.133 1.464 1 86.88 205 PHE A CA 1
ATOM 1639 C C . PHE A 1 205 ? 12.461 -13.07 1.338 1 86.88 205 PHE A C 1
ATOM 1641 O O . PHE A 1 205 ? 13.5 -12.688 0.794 1 86.88 205 PHE A O 1
ATOM 1648 N N . LYS A 1 206 ? 12.336 -14.219 1.831 1 87.31 206 LYS A N 1
ATOM 1649 C CA . LYS A 1 206 ? 13.43 -15.188 1.842 1 87.31 206 LYS A CA 1
ATOM 1650 C C . LYS A 1 206 ? 13.875 -15.523 0.423 1 87.31 206 LYS A C 1
ATOM 1652 O O . LYS A 1 206 ? 15.07 -15.719 0.173 1 87.31 206 LYS A O 1
ATOM 1657 N N . ASN A 1 207 ? 13.008 -15.555 -0.501 1 89.56 207 ASN A N 1
ATOM 1658 C CA . ASN A 1 207 ? 13.305 -16.047 -1.842 1 89.56 207 ASN A CA 1
ATOM 1659 C C . ASN A 1 207 ? 13.547 -14.898 -2.82 1 89.56 207 ASN A C 1
ATOM 1661 O O . ASN A 1 207 ? 14.07 -15.117 -3.918 1 89.56 207 ASN A O 1
ATOM 1665 N N . LEU A 1 208 ? 13.281 -13.766 -2.43 1 90 208 LEU A N 1
ATOM 1666 C CA . LEU A 1 208 ? 13.25 -12.625 -3.334 1 90 208 LEU A CA 1
ATOM 1667 C C . LEU A 1 208 ? 14.609 -12.422 -4.004 1 90 208 LEU A C 1
ATOM 1669 O O . LEU A 1 208 ? 14.695 -12.359 -5.23 1 90 208 LEU A O 1
ATOM 1673 N N . SER A 1 209 ? 15.617 -12.359 -3.197 1 85.75 209 SER A N 1
ATOM 1674 C CA . SER A 1 209 ? 16.938 -12.023 -3.715 1 85.75 209 SER A CA 1
ATOM 1675 C C . SER A 1 209 ? 17.438 -13.086 -4.688 1 85.75 209 SER A C 1
ATOM 1677 O O . SER A 1 209 ? 17.844 -12.773 -5.809 1 85.75 209 SER A O 1
ATOM 1679 N N . SER A 1 210 ? 17.359 -14.242 -4.289 1 91.38 210 SER A N 1
ATOM 1680 C CA . SER A 1 210 ? 17.844 -15.336 -5.137 1 91.38 210 SER A CA 1
ATOM 1681 C C . SER A 1 210 ? 17.016 -15.43 -6.422 1 91.38 210 SER A C 1
ATOM 1683 O O . SER A 1 210 ? 17.578 -15.562 -7.512 1 91.38 210 SER A O 1
ATOM 1685 N N . ASP A 1 211 ? 15.742 -15.312 -6.305 1 95.69 211 ASP A N 1
ATOM 1686 C CA . ASP A 1 211 ? 14.867 -15.477 -7.457 1 95.69 211 ASP A CA 1
ATOM 1687 C C . ASP A 1 211 ? 15.07 -14.344 -8.461 1 95.69 211 ASP A C 1
ATOM 1689 O O . ASP A 1 211 ? 15.289 -14.594 -9.648 1 95.69 211 ASP A O 1
ATOM 1693 N N . LEU A 1 212 ? 15.102 -13.148 -7.996 1 93.81 212 LEU A N 1
ATOM 1694 C CA . LEU A 1 212 ? 15.109 -12.008 -8.906 1 93.81 212 LEU A CA 1
ATOM 1695 C C . LEU A 1 212 ? 16.484 -11.812 -9.523 1 93.81 212 LEU A C 1
ATOM 1697 O O . LEU A 1 212 ? 16.609 -11.336 -10.648 1 93.81 212 LEU A O 1
ATOM 1701 N N . ASN A 1 213 ? 17.469 -12.297 -8.844 1 91.5 213 ASN A N 1
ATOM 1702 C CA . ASN A 1 213 ? 18.828 -12.242 -9.391 1 91.5 213 ASN A CA 1
ATOM 1703 C C . ASN A 1 213 ? 19.031 -13.273 -10.492 1 91.5 213 ASN A C 1
ATOM 1705 O O . ASN A 1 213 ? 19.859 -13.086 -11.375 1 91.5 213 ASN A O 1
ATOM 1709 N N . ASN A 1 214 ? 18.281 -14.258 -10.469 1 95.25 214 ASN A N 1
ATOM 1710 C CA . ASN A 1 214 ? 18.469 -15.336 -11.43 1 95.25 214 ASN A CA 1
ATOM 1711 C C . ASN A 1 214 ? 17.438 -15.273 -12.555 1 95.25 214 ASN A C 1
ATOM 1713 O O . ASN A 1 214 ? 17.5 -16.031 -13.516 1 95.25 214 ASN A O 1
ATOM 1717 N N . CYS A 1 215 ? 16.578 -14.344 -12.445 1 97.06 215 CYS A N 1
ATOM 1718 C CA . CYS A 1 215 ? 15.492 -14.211 -13.414 1 97.06 215 CYS A CA 1
ATOM 1719 C C . CYS A 1 215 ? 16.031 -13.797 -14.781 1 97.06 215 CYS A C 1
ATOM 1721 O O . CYS A 1 215 ? 16.875 -12.898 -14.875 1 97.06 215 CYS A O 1
ATOM 1723 N N . ASP A 1 216 ? 15.578 -14.445 -15.82 1 97.44 216 ASP A N 1
ATOM 1724 C CA . ASP A 1 216 ? 16.016 -14.047 -17.141 1 97.44 216 ASP A CA 1
ATOM 1725 C C . ASP A 1 216 ? 14.852 -13.547 -17.984 1 97.44 216 ASP A C 1
ATOM 1727 O O . ASP A 1 216 ? 15.039 -13.062 -19.109 1 97.44 216 ASP A O 1
ATOM 1731 N N . LEU A 1 217 ? 13.633 -13.625 -17.516 1 98.38 217 LEU A N 1
ATOM 1732 C CA . LEU A 1 217 ? 12.43 -13.008 -18.078 1 98.38 217 LEU A CA 1
ATOM 1733 C C . LEU A 1 217 ? 11.375 -12.805 -17 1 98.38 217 LEU A C 1
ATOM 1735 O O . LEU A 1 217 ? 11.008 -13.742 -16.297 1 98.38 217 LEU A O 1
ATOM 1739 N N . LEU A 1 218 ? 10.914 -11.57 -16.844 1 98.62 218 LEU A N 1
ATOM 1740 C CA . LEU A 1 218 ? 9.852 -11.258 -15.891 1 98.62 218 LEU A CA 1
ATOM 1741 C C . LEU A 1 218 ? 8.531 -11.039 -16.609 1 98.62 218 LEU A C 1
ATOM 1743 O O . LEU A 1 218 ? 8.438 -10.195 -17.516 1 98.62 218 LEU A O 1
ATOM 1747 N N . ILE A 1 219 ? 7.516 -11.844 -16.266 1 98.88 219 ILE A N 1
ATOM 1748 C CA . ILE A 1 219 ? 6.18 -11.672 -16.828 1 98.88 219 ILE A CA 1
ATOM 1749 C C . ILE A 1 219 ? 5.223 -11.172 -15.742 1 98.88 219 ILE A C 1
ATOM 1751 O O . ILE A 1 219 ? 5.004 -11.852 -14.742 1 98.88 219 ILE A O 1
ATOM 1755 N N . ILE A 1 220 ? 4.664 -10 -15.961 1 98.75 220 ILE A N 1
ATOM 1756 C CA . ILE A 1 220 ? 3.744 -9.336 -15.047 1 98.75 220 ILE A CA 1
ATOM 1757 C C . ILE A 1 220 ? 2.326 -9.383 -15.617 1 98.75 220 ILE A C 1
ATOM 1759 O O . ILE A 1 220 ? 2.09 -8.953 -16.75 1 98.75 220 ILE A O 1
ATOM 1763 N N . MET A 1 221 ? 1.359 -9.883 -14.789 1 98.31 221 MET A N 1
ATOM 1764 C CA . MET A 1 221 ? 0.029 -10.055 -15.367 1 98.31 221 MET A CA 1
ATOM 1765 C C . MET A 1 221 ? -1.054 -9.664 -14.367 1 98.31 221 MET A C 1
ATOM 1767 O O . MET A 1 221 ? -1.021 -10.102 -13.211 1 98.31 221 MET A O 1
ATOM 1771 N N . GLY A 1 222 ? -1.971 -8.922 -14.812 1 95.5 222 GLY A N 1
ATOM 1772 C CA . GLY A 1 222 ? -3.215 -8.727 -14.086 1 95.5 222 GLY A CA 1
ATOM 1773 C C . GLY A 1 222 ? -3.041 -7.934 -12.805 1 95.5 222 GLY A C 1
ATOM 1774 O O . GLY A 1 222 ? -3.727 -8.188 -11.812 1 95.5 222 GLY A O 1
ATOM 1775 N N . THR A 1 223 ? -2.172 -7.059 -12.742 1 94.19 223 THR A N 1
ATOM 1776 C CA . THR A 1 223 ? -1.943 -6.184 -11.594 1 94.19 223 THR A CA 1
ATOM 1777 C C . THR A 1 223 ? -1.719 -4.746 -12.047 1 94.19 223 THR A C 1
ATOM 1779 O O . THR A 1 223 ? -1.138 -4.504 -13.109 1 94.19 223 THR A O 1
ATOM 1782 N N . SER A 1 224 ? -2.182 -3.828 -11.227 1 90.19 224 SER A N 1
ATOM 1783 C CA . SER A 1 224 ? -2.012 -2.414 -11.547 1 90.19 224 SER A CA 1
ATOM 1784 C C . SER A 1 224 ? -0.637 -1.912 -11.125 1 90.19 224 SER A C 1
ATOM 1786 O O . SER A 1 224 ? -0.285 -0.759 -11.383 1 90.19 224 SER A O 1
ATOM 1788 N N . LEU A 1 225 ? 0.187 -2.695 -10.477 1 92.12 225 LEU A N 1
ATOM 1789 C CA . LEU A 1 225 ? 1.532 -2.348 -10.031 1 92.12 225 LEU A CA 1
ATOM 1790 C C . LEU A 1 225 ? 1.506 -1.13 -9.117 1 92.12 225 LEU A C 1
ATOM 1792 O O . LEU A 1 225 ? 2.309 -0.207 -9.273 1 92.12 225 LEU A O 1
ATOM 1796 N N . THR A 1 226 ? 0.557 -1.197 -8.156 1 86.88 226 THR A N 1
ATOM 1797 C CA . THR A 1 226 ? 0.426 -0.036 -7.277 1 86.88 226 THR A CA 1
ATOM 1798 C C . THR A 1 226 ? 0.615 -0.434 -5.816 1 86.88 226 THR A C 1
ATOM 1800 O O . THR A 1 226 ? 0.772 0.427 -4.949 1 86.88 226 THR A O 1
ATOM 1803 N N . VAL A 1 227 ? 0.686 -1.673 -5.613 1 88.06 227 VAL A N 1
ATOM 1804 C CA . VAL A 1 227 ? 0.671 -2.1 -4.219 1 88.06 227 VAL A CA 1
ATOM 1805 C C . VAL A 1 227 ? 2.088 -2.451 -3.771 1 88.06 227 VAL A C 1
ATOM 1807 O O . VAL A 1 227 ? 2.66 -3.445 -4.223 1 88.06 227 VAL A O 1
ATOM 1810 N N . LEU A 1 228 ? 2.57 -1.627 -2.902 1 89.06 228 LEU A N 1
ATOM 1811 C CA . LEU A 1 228 ? 3.859 -1.898 -2.273 1 89.06 228 LEU A CA 1
ATOM 1812 C C . LEU A 1 228 ? 3.697 -2.857 -1.097 1 89.06 228 LEU A C 1
ATOM 1814 O O . LEU A 1 228 ? 2.654 -2.871 -0.441 1 89.06 228 LEU A O 1
ATOM 1818 N N . PRO A 1 229 ? 4.691 -3.682 -0.804 1 90.12 229 PRO A N 1
ATOM 1819 C CA . PRO A 1 229 ? 5.996 -3.695 -1.473 1 90.12 229 PRO A CA 1
ATOM 1820 C C . PRO A 1 229 ? 6.035 -4.641 -2.672 1 90.12 229 PRO A C 1
ATOM 1822 O O . PRO A 1 229 ? 7.051 -4.719 -3.367 1 90.12 229 PRO A O 1
ATOM 1825 N N . PHE A 1 230 ? 4.938 -5.301 -3.006 1 93.38 230 PHE A N 1
ATOM 1826 C CA . PHE A 1 230 ? 4.906 -6.352 -4.016 1 93.38 230 PHE A CA 1
ATOM 1827 C C . PHE A 1 230 ? 5.332 -5.809 -5.375 1 93.38 230 PHE A C 1
ATOM 1829 O O . PHE A 1 230 ? 6.172 -6.406 -6.055 1 93.38 230 PHE A O 1
ATOM 1836 N N . CYS A 1 231 ? 4.801 -4.699 -5.695 1 93.69 231 CYS A N 1
ATOM 1837 C CA . CYS A 1 231 ? 5.031 -4.18 -7.039 1 93.69 231 CYS A CA 1
ATOM 1838 C C . CYS A 1 231 ? 6.48 -3.742 -7.215 1 93.69 231 CYS A C 1
ATOM 1840 O O . CYS A 1 231 ? 6.938 -3.535 -8.344 1 93.69 231 CYS A O 1
ATOM 1842 N N . ALA A 1 232 ? 7.219 -3.6 -6.148 1 93.19 232 ALA A N 1
ATOM 1843 C CA . ALA A 1 232 ? 8.602 -3.145 -6.227 1 93.19 232 ALA A CA 1
ATOM 1844 C C . ALA A 1 232 ? 9.5 -4.23 -6.812 1 93.19 232 ALA A C 1
ATOM 1846 O O . ALA A 1 232 ? 10.648 -3.963 -7.172 1 93.19 232 ALA A O 1
ATOM 1847 N N . MET A 1 233 ? 9.008 -5.391 -6.98 1 95.81 233 MET A N 1
ATOM 1848 C CA . MET A 1 233 ? 9.789 -6.496 -7.539 1 95.81 233 MET A CA 1
ATOM 1849 C C . MET A 1 233 ? 10.281 -6.16 -8.945 1 95.81 233 MET A C 1
ATOM 1851 O O . MET A 1 233 ? 11.344 -6.633 -9.359 1 95.81 233 MET A O 1
ATOM 1855 N N . ILE A 1 234 ? 9.562 -5.316 -9.641 1 96.81 234 ILE A N 1
ATOM 1856 C CA . ILE A 1 234 ? 9.922 -5.008 -11.023 1 96.81 234 ILE A CA 1
ATOM 1857 C C . ILE A 1 234 ? 11.258 -4.273 -11.055 1 96.81 234 ILE A C 1
ATOM 1859 O O . ILE A 1 234 ? 11.93 -4.246 -12.094 1 96.81 234 ILE A O 1
ATOM 1863 N N . HIS A 1 235 ? 11.617 -3.672 -9.977 1 93.19 235 HIS A N 1
ATOM 1864 C CA . HIS A 1 235 ? 12.836 -2.863 -9.914 1 93.19 235 HIS A CA 1
ATOM 1865 C C . HIS A 1 235 ? 14.062 -3.732 -9.695 1 93.19 235 HIS A C 1
ATOM 1867 O O . HIS A 1 235 ? 15.195 -3.281 -9.898 1 93.19 235 HIS A O 1
ATOM 1873 N N . ARG A 1 236 ? 13.891 -4.918 -9.297 1 91.88 236 ARG A N 1
ATOM 1874 C CA . ARG A 1 236 ? 15 -5.715 -8.773 1 91.88 236 ARG A CA 1
ATOM 1875 C C . ARG A 1 236 ? 15.578 -6.613 -9.859 1 91.88 236 ARG A C 1
ATOM 1877 O O . ARG A 1 236 ? 16.719 -7.082 -9.734 1 91.88 236 ARG A O 1
ATOM 1884 N N . VAL A 1 237 ? 14.812 -6.898 -10.852 1 93.19 237 VAL A N 1
ATOM 1885 C CA . VAL A 1 237 ? 15.344 -7.77 -11.898 1 93.19 237 VAL A CA 1
ATOM 1886 C C . VAL A 1 237 ? 16.5 -7.074 -12.617 1 93.19 237 VAL A C 1
ATOM 1888 O O . VAL A 1 237 ? 16.609 -5.844 -12.578 1 93.19 237 VAL A O 1
ATOM 1891 N N . GLY A 1 238 ? 17.344 -7.789 -13.203 1 90.94 238 GLY A N 1
ATOM 1892 C CA . GLY A 1 238 ? 18.5 -7.246 -13.898 1 90.94 238 GLY A CA 1
ATOM 1893 C C . GLY A 1 238 ? 18.141 -6.191 -14.93 1 90.94 238 GLY A C 1
ATOM 1894 O O . GLY A 1 238 ? 17.031 -6.219 -15.492 1 90.94 238 GLY A O 1
ATOM 1895 N N . SER A 1 239 ? 19.078 -5.344 -15.242 1 90.12 239 SER A N 1
ATOM 1896 C CA . SER A 1 239 ? 18.828 -4.18 -16.094 1 90.12 239 SER A CA 1
ATOM 1897 C C . SER A 1 239 ? 18.578 -4.59 -17.531 1 90.12 239 SER A C 1
ATOM 1899 O O . SER A 1 239 ? 17.953 -3.854 -18.297 1 90.12 239 SER A O 1
ATOM 1901 N N . ASP A 1 240 ? 19.047 -5.727 -17.859 1 92 240 ASP A N 1
ATOM 1902 C CA . ASP A 1 240 ? 18.906 -6.141 -19.25 1 92 240 ASP A CA 1
ATOM 1903 C C . ASP A 1 240 ? 17.844 -7.234 -19.391 1 92 240 ASP A C 1
ATOM 1905 O O . ASP A 1 240 ? 17.656 -7.781 -20.484 1 92 240 ASP A O 1
ATOM 1909 N N . ILE A 1 241 ? 17.234 -7.504 -18.328 1 96.38 241 ILE A N 1
ATOM 1910 C CA . ILE A 1 241 ? 16.234 -8.57 -18.359 1 96.38 241 ILE A CA 1
ATOM 1911 C C . ILE A 1 241 ? 14.922 -8.039 -18.922 1 96.38 241 ILE A C 1
ATOM 1913 O O . ILE A 1 241 ? 14.383 -7.043 -18.438 1 96.38 241 ILE A O 1
ATOM 1917 N N . PRO A 1 242 ? 14.383 -8.727 -19.969 1 97.81 242 PRO A N 1
ATOM 1918 C CA . PRO A 1 242 ? 13.094 -8.305 -20.516 1 97.81 242 PRO A CA 1
ATOM 1919 C C . PRO A 1 242 ? 11.961 -8.406 -19.484 1 97.81 242 PRO A C 1
ATOM 1921 O O . PRO A 1 242 ? 11.922 -9.359 -18.703 1 97.81 242 PRO A O 1
ATOM 1924 N N . ARG A 1 243 ? 11.102 -7.465 -19.469 1 98.44 243 ARG A N 1
ATOM 1925 C CA . ARG A 1 243 ? 9.891 -7.453 -18.656 1 98.44 243 ARG A CA 1
ATOM 1926 C C . ARG A 1 243 ? 8.648 -7.312 -19.531 1 98.44 243 ARG A C 1
ATOM 1928 O O . ARG A 1 243 ? 8.492 -6.32 -20.234 1 98.44 243 ARG A O 1
ATOM 1935 N N . LEU A 1 244 ? 7.809 -8.312 -19.484 1 98.88 244 LEU A N 1
ATOM 1936 C CA . LEU A 1 244 ? 6.543 -8.312 -20.203 1 98.88 244 LEU A CA 1
ATOM 1937 C C . LEU A 1 244 ? 5.379 -8.023 -19.266 1 98.88 244 LEU A C 1
ATOM 1939 O O . LEU A 1 244 ? 5.16 -8.758 -18.297 1 98.88 244 LEU A O 1
ATOM 1943 N N . TYR A 1 245 ? 4.684 -6.953 -19.547 1 98.81 245 TYR A N 1
ATOM 1944 C CA . TYR A 1 245 ? 3.549 -6.512 -18.75 1 98.81 245 TYR A CA 1
ATOM 1945 C C . TYR A 1 245 ? 2.238 -6.684 -19.5 1 98.81 245 TYR A C 1
ATOM 1947 O O . TYR A 1 245 ? 2.002 -6.008 -20.5 1 98.81 245 TYR A O 1
ATOM 1955 N N . ILE A 1 246 ? 1.419 -7.645 -19.031 1 98.69 246 ILE A N 1
ATOM 1956 C CA . ILE A 1 246 ? 0.109 -7.895 -19.625 1 98.69 246 ILE A CA 1
ATOM 1957 C C . ILE A 1 246 ? -0.986 -7.387 -18.688 1 98.69 246 ILE A C 1
ATOM 1959 O O . ILE A 1 246 ? -1.216 -7.961 -17.625 1 98.69 246 ILE A O 1
ATOM 1963 N N . ASN A 1 247 ? -1.673 -6.383 -19.078 1 97.12 247 ASN A N 1
ATOM 1964 C CA . ASN A 1 247 ? -2.729 -5.73 -18.312 1 97.12 247 ASN A CA 1
ATOM 1965 C C . ASN A 1 247 ? -3.576 -4.812 -19.188 1 97.12 247 ASN A C 1
ATOM 1967 O O . ASN A 1 247 ? -3.162 -4.441 -20.297 1 97.12 247 ASN A O 1
ATOM 1971 N N . ARG A 1 248 ? -4.73 -4.469 -18.719 1 94.62 248 ARG A N 1
ATOM 1972 C CA . ARG A 1 248 ? -5.59 -3.586 -19.5 1 94.62 248 ARG A CA 1
ATOM 1973 C C . ARG A 1 248 ? -5.016 -2.174 -19.562 1 94.62 248 ARG A C 1
ATOM 1975 O O . ARG A 1 248 ? -5.008 -1.548 -20.625 1 94.62 248 ARG A O 1
ATOM 1982 N N . GLU A 1 249 ? -4.57 -1.686 -18.438 1 92.12 249 GLU A N 1
ATOM 1983 C CA . GLU A 1 249 ? -4.012 -0.34 -18.344 1 92.12 249 GLU A CA 1
ATOM 1984 C C . GLU A 1 249 ? -2.527 -0.383 -17.984 1 92.12 249 GLU A C 1
ATOM 1986 O O . GLU A 1 249 ? -2.094 -1.226 -17.203 1 92.12 249 GLU A O 1
ATOM 1991 N N . TYR A 1 250 ? -1.832 0.583 -18.594 1 94.38 250 TYR A N 1
ATOM 1992 C CA . TYR A 1 250 ? -0.393 0.673 -18.359 1 94.38 250 TYR A CA 1
ATOM 1993 C C . TYR A 1 250 ? -0.085 1.452 -17.094 1 94.38 250 TYR A C 1
ATOM 1995 O O . TYR A 1 250 ? -0.752 2.443 -16.781 1 94.38 250 TYR A O 1
ATOM 2003 N N . ASN A 1 251 ? 0.819 0.936 -16.375 1 92.5 251 ASN A N 1
ATOM 2004 C CA . ASN A 1 251 ? 1.461 1.607 -15.25 1 92.5 251 ASN A CA 1
ATOM 2005 C C . ASN A 1 251 ? 2.953 1.298 -15.195 1 92.5 251 ASN A C 1
ATOM 2007 O O . ASN A 1 251 ? 3.357 0.139 -15.305 1 92.5 251 ASN A O 1
ATOM 2011 N N . ASN A 1 252 ? 3.783 2.258 -15.055 1 93.75 252 ASN A N 1
ATOM 2012 C CA . ASN A 1 252 ? 5.223 2.027 -15.141 1 93.75 252 ASN A CA 1
ATOM 2013 C C . ASN A 1 252 ? 5.793 1.538 -13.805 1 93.75 252 ASN A C 1
ATOM 2015 O O . ASN A 1 252 ? 6.996 1.303 -13.695 1 93.75 252 ASN A O 1
ATOM 2019 N N . GLY A 1 253 ? 5.012 1.476 -12.797 1 89.44 253 GLY A N 1
ATOM 2020 C CA . GLY A 1 253 ? 5.449 1 -11.492 1 89.44 253 GLY A CA 1
ATOM 2021 C C . GLY A 1 253 ? 5.824 2.121 -10.539 1 89.44 253 GLY A C 1
ATOM 2022 O O . GLY A 1 253 ? 6.391 1.875 -9.477 1 89.44 253 GLY A O 1
ATOM 2023 N N . SER A 1 254 ? 5.488 3.324 -10.938 1 83.69 254 SER A N 1
ATOM 2024 C CA . SER A 1 254 ? 5.754 4.461 -10.062 1 83.69 254 SER A CA 1
ATOM 2025 C C . SER A 1 254 ? 4.789 4.484 -8.883 1 83.69 254 SER A C 1
ATOM 2027 O O . SER A 1 254 ? 3.6 4.203 -9.039 1 83.69 254 SER A O 1
ATOM 2029 N N . THR A 1 255 ? 5.375 4.68 -7.699 1 78.88 255 THR A N 1
ATOM 2030 C CA . THR A 1 255 ? 4.582 4.754 -6.477 1 78.88 255 THR A CA 1
ATOM 2031 C C . THR A 1 255 ? 4.816 6.078 -5.758 1 78.88 255 THR A C 1
ATOM 2033 O O . THR A 1 255 ? 5.598 6.914 -6.223 1 78.88 255 THR A O 1
ATOM 2036 N N . GLU A 1 256 ? 4.062 6.254 -4.711 1 77.81 256 GLU A N 1
ATOM 2037 C CA . GLU A 1 256 ? 4.207 7.457 -3.898 1 77.81 256 GLU A CA 1
ATOM 2038 C C . GLU A 1 256 ? 5.648 7.629 -3.424 1 77.81 256 GLU A C 1
ATOM 2040 O O . GLU A 1 256 ? 6.398 6.66 -3.338 1 77.81 256 GLU A O 1
ATOM 2045 N N . SER A 1 257 ? 6.031 8.852 -3.15 1 73.69 257 SER A N 1
ATOM 2046 C CA . SER A 1 257 ? 7.426 9.18 -2.865 1 73.69 257 SER A CA 1
ATOM 2047 C C . SER A 1 257 ? 7.641 9.438 -1.378 1 73.69 257 SER A C 1
ATOM 2049 O O . SER A 1 257 ? 8.727 9.859 -0.965 1 73.69 257 SER A O 1
ATOM 2051 N N . GLY A 1 258 ? 6.836 9.133 -0.586 1 78.88 258 GLY A N 1
ATOM 2052 C CA . GLY A 1 258 ? 6.992 9.359 0.842 1 78.88 258 GLY A CA 1
ATOM 2053 C C . GLY A 1 258 ? 7.863 8.32 1.52 1 78.88 258 GLY A C 1
ATOM 2054 O O . GLY A 1 258 ? 8.312 7.367 0.881 1 78.88 258 GLY A O 1
ATOM 2055 N N . LEU A 1 259 ? 8.242 8.57 2.752 1 78.88 259 LEU A N 1
ATOM 2056 C CA . LEU A 1 259 ? 9.148 7.723 3.514 1 78.88 259 LEU A CA 1
ATOM 2057 C C . LEU A 1 259 ? 8.641 6.285 3.557 1 78.88 259 LEU A C 1
ATOM 2059 O O . LEU A 1 259 ? 9.406 5.344 3.355 1 78.88 259 LEU A O 1
ATOM 2063 N N . GLN A 1 260 ? 7.379 6.117 3.83 1 82.88 260 GLN A N 1
ATOM 2064 C CA . GLN A 1 260 ? 6.816 4.773 3.939 1 82.88 260 GLN A CA 1
ATOM 2065 C C . GLN A 1 260 ? 6.941 4.016 2.621 1 82.88 260 GLN A C 1
ATOM 2067 O O . GLN A 1 260 ? 7.289 2.832 2.611 1 82.88 260 GLN A O 1
ATOM 2072 N N . SER A 1 261 ? 6.543 4.695 1.587 1 85.25 261 SER A N 1
ATOM 2073 C CA . SER A 1 261 ? 6.676 4.074 0.273 1 85.25 261 SER A CA 1
ATOM 2074 C C . SER A 1 261 ? 8.125 3.721 -0.025 1 85.25 261 SER A C 1
ATOM 2076 O O . SER A 1 261 ? 8.406 2.668 -0.603 1 85.25 261 SER A O 1
ATOM 2078 N N . PHE A 1 262 ? 8.992 4.547 0.388 1 81.94 262 PHE A N 1
ATOM 2079 C CA . PHE A 1 262 ? 10.414 4.293 0.199 1 81.94 262 PHE A CA 1
ATOM 2080 C C . PHE A 1 262 ? 10.852 3.051 0.969 1 81.94 262 PHE A C 1
ATOM 2082 O O . PHE A 1 262 ? 11.555 2.195 0.432 1 81.94 262 PHE A O 1
ATOM 2089 N N . ILE A 1 263 ? 10.477 3.037 2.168 1 81.06 263 ILE A N 1
ATOM 2090 C CA . ILE A 1 263 ? 10.844 1.913 3.023 1 81.06 263 ILE A CA 1
ATOM 2091 C C . ILE A 1 263 ? 10.359 0.607 2.396 1 81.06 263 ILE A C 1
ATOM 2093 O O . ILE A 1 263 ? 11.117 -0.36 2.297 1 81.06 263 ILE A O 1
ATOM 2097 N N . MET A 1 264 ? 9.125 0.587 1.947 1 86.5 264 MET A N 1
ATOM 2098 C CA . MET A 1 264 ? 8.547 -0.622 1.372 1 86.5 264 MET A CA 1
ATOM 2099 C C . MET A 1 264 ? 9.258 -1.01 0.081 1 86.5 264 MET A C 1
ATOM 2101 O O . MET A 1 264 ? 9.508 -2.191 -0.165 1 86.5 264 MET A O 1
ATOM 2105 N N . ARG A 1 265 ? 9.516 -0.058 -0.706 1 87.38 265 ARG A N 1
ATOM 2106 C CA . ARG A 1 265 ? 10.258 -0.323 -1.935 1 87.38 265 ARG A CA 1
ATOM 2107 C C . ARG A 1 265 ? 11.656 -0.854 -1.629 1 87.38 265 ARG A C 1
ATOM 2109 O O . ARG A 1 265 ? 12.117 -1.807 -2.262 1 87.38 265 ARG A O 1
ATOM 2116 N N . PHE A 1 266 ? 12.289 -0.228 -0.692 1 83.06 266 PHE A N 1
ATOM 2117 C CA . PHE A 1 266 ? 13.656 -0.584 -0.313 1 83.06 266 PHE A CA 1
ATOM 2118 C C . PHE A 1 266 ? 13.719 -2.025 0.181 1 83.06 266 PHE A C 1
ATOM 2120 O O . PHE A 1 266 ? 14.703 -2.729 -0.068 1 83.06 266 PHE A O 1
ATOM 2127 N N . MET A 1 267 ? 12.75 -2.412 0.873 1 84.06 267 MET A N 1
ATOM 2128 C CA . MET A 1 267 ? 12.719 -3.756 1.444 1 84.06 267 MET A CA 1
ATOM 2129 C C . MET A 1 267 ? 12.781 -4.816 0.35 1 84.06 267 MET A C 1
ATOM 2131 O O . MET A 1 267 ? 13.312 -5.906 0.567 1 84.06 267 MET A O 1
ATOM 2135 N N . VAL A 1 268 ? 12.258 -4.473 -0.794 1 88.44 268 VAL A N 1
ATOM 2136 C CA . VAL A 1 268 ? 12.18 -5.453 -1.871 1 88.44 268 VAL A CA 1
ATOM 2137 C C . VAL A 1 268 ? 13.289 -5.199 -2.887 1 88.44 268 VAL A C 1
ATOM 2139 O O . VAL A 1 268 ? 13.969 -6.129 -3.314 1 88.44 268 VAL A O 1
ATOM 2142 N N . ALA A 1 269 ? 13.5 -3.959 -3.164 1 87.38 269 ALA A N 1
ATOM 2143 C CA . ALA A 1 269 ? 14.344 -3.641 -4.312 1 87.38 269 ALA A CA 1
ATOM 2144 C C . ALA A 1 269 ? 15.641 -2.973 -3.867 1 87.38 269 ALA A C 1
ATOM 2146 O O . ALA A 1 269 ? 16.5 -2.65 -4.695 1 87.38 269 ALA A O 1
ATOM 2147 N N . GLY A 1 270 ? 15.781 -2.824 -2.537 1 79.88 270 GLY A N 1
ATOM 2148 C CA . GLY A 1 270 ? 16.922 -2.039 -2.119 1 79.88 270 GLY A CA 1
ATOM 2149 C C . GLY A 1 270 ? 16.969 -0.655 -2.74 1 79.88 270 GLY A C 1
ATOM 2150 O O . GLY A 1 270 ? 15.969 0.069 -2.717 1 79.88 270 GLY A O 1
ATOM 2151 N N . PHE A 1 271 ? 18.047 -0.33 -3.377 1 76.88 271 PHE A N 1
ATOM 2152 C CA . PHE A 1 271 ? 18.203 1.005 -3.945 1 76.88 271 PHE A CA 1
ATOM 2153 C C . PHE A 1 271 ? 17.891 0.997 -5.438 1 76.88 271 PHE A C 1
ATOM 2155 O O . PHE A 1 271 ? 17.922 2.043 -6.09 1 76.88 271 PHE A O 1
ATOM 2162 N N . LYS A 1 272 ? 17.562 -0.116 -5.93 1 82.19 272 LYS A N 1
ATOM 2163 C CA . LYS A 1 272 ? 17.266 -0.215 -7.355 1 82.19 272 LYS A CA 1
ATOM 2164 C C . LYS A 1 272 ? 15.914 0.42 -7.68 1 82.19 272 LYS A C 1
ATOM 2166 O O . LYS A 1 272 ? 14.953 0.275 -6.918 1 82.19 272 LYS A O 1
ATOM 2171 N N . GLN A 1 273 ? 15.977 1.201 -8.664 1 84.44 273 GLN A N 1
ATOM 2172 C CA . GLN A 1 273 ? 14.766 1.827 -9.195 1 84.44 273 GLN A CA 1
ATOM 2173 C C . GLN A 1 273 ? 14.75 1.775 -10.719 1 84.44 273 GLN A C 1
ATOM 2175 O O . GLN A 1 273 ? 15.461 2.537 -11.383 1 84.44 273 GLN A O 1
ATOM 2180 N N . SER A 1 274 ? 14.008 0.896 -11.219 1 91.06 274 SER A N 1
ATOM 2181 C CA . SER A 1 274 ? 13.922 0.685 -12.664 1 91.06 274 SER A CA 1
ATOM 2182 C C . SER A 1 274 ? 12.477 0.61 -13.125 1 91.06 274 SER A C 1
ATOM 2184 O O . SER A 1 274 ? 11.93 -0.48 -13.312 1 91.06 274 SER A O 1
ATOM 2186 N N . TYR A 1 275 ? 11.906 1.728 -13.344 1 92.44 275 TYR A N 1
ATOM 2187 C CA . TYR A 1 275 ? 10.531 1.796 -13.828 1 92.44 275 TYR A CA 1
ATOM 2188 C C . TYR A 1 275 ? 10.414 1.199 -15.219 1 92.44 275 TYR A C 1
ATOM 2190 O O . TYR A 1 275 ? 11.398 1.154 -15.969 1 92.44 275 TYR A O 1
ATOM 2198 N N . LEU A 1 276 ? 9.234 0.731 -15.492 1 96.75 276 LEU A N 1
ATOM 2199 C CA . LEU A 1 276 ? 8.992 0.276 -16.859 1 96.75 276 LEU A CA 1
ATOM 2200 C C . LEU A 1 276 ? 9.094 1.436 -17.844 1 96.75 276 LEU A C 1
ATOM 2202 O O . LEU A 1 276 ? 8.633 2.541 -17.562 1 96.75 276 LEU A O 1
ATOM 2206 N N . LYS A 1 277 ? 9.648 1.138 -18.984 1 96.19 277 LYS A N 1
ATOM 2207 C CA . LYS A 1 277 ? 9.953 2.221 -19.922 1 96.19 277 LYS A CA 1
ATOM 2208 C C . LYS A 1 277 ? 9.188 2.053 -21.219 1 96.19 277 LYS A C 1
ATOM 2210 O O . LYS A 1 277 ? 9.633 2.523 -22.281 1 96.19 277 LYS A O 1
ATOM 2215 N N . TRP A 1 278 ? 8.141 1.379 -21.156 1 96.06 278 TRP A N 1
ATOM 2216 C CA . TRP A 1 278 ? 7.355 1.198 -22.359 1 96.06 278 TRP A CA 1
ATOM 2217 C C . TRP A 1 278 ? 6.965 2.543 -22.969 1 96.06 278 TRP A C 1
ATOM 2219 O O . TRP A 1 278 ? 6.5 3.438 -22.25 1 96.06 278 TRP A O 1
ATOM 2229 N N . GLY A 1 279 ? 7.172 2.715 -24.312 1 93.31 279 GLY A N 1
ATOM 2230 C CA . GLY A 1 279 ? 6.809 3.939 -25.016 1 93.31 279 GLY A CA 1
ATOM 2231 C C . GLY A 1 279 ? 7.867 5.02 -24.906 1 93.31 279 GLY A C 1
ATOM 2232 O O . GLY A 1 279 ? 7.742 6.078 -25.531 1 93.31 279 GLY A O 1
ATOM 2233 N N . GLU A 1 280 ? 8.859 4.777 -24.125 1 94.38 280 GLU A N 1
ATOM 2234 C CA . GLU A 1 280 ? 9.93 5.762 -23.969 1 94.38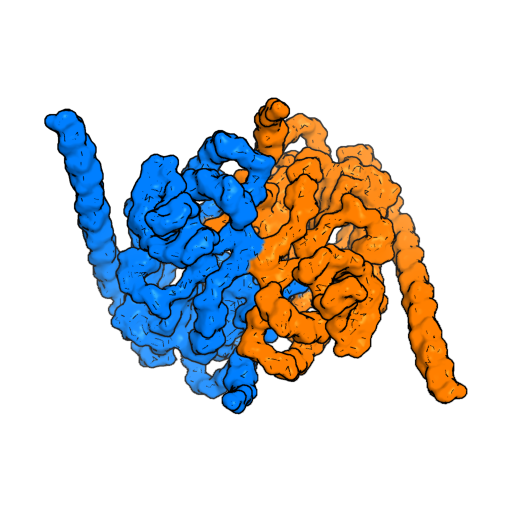 280 GLU A CA 1
ATOM 2235 C C . GLU A 1 280 ? 11.07 5.504 -24.953 1 94.38 280 GLU A C 1
ATOM 2237 O O . GLU A 1 280 ? 11.328 4.359 -25.328 1 94.38 280 GLU A O 1
ATOM 2242 N N . PRO A 1 281 ? 11.719 6.625 -25.281 1 94.06 281 PRO A N 1
ATOM 2243 C CA . PRO A 1 281 ? 12.883 6.449 -26.141 1 94.06 281 PRO A CA 1
ATOM 2244 C C . PRO A 1 281 ? 13.992 5.629 -25.469 1 94.06 281 PRO A C 1
ATOM 2246 O O . PRO A 1 281 ? 14.234 5.77 -24.266 1 94.06 281 PRO A O 1
ATOM 2249 N N . GLY A 1 282 ? 14.516 4.703 -26.219 1 92.69 282 GLY A N 1
ATOM 2250 C CA . GLY A 1 282 ? 15.641 3.928 -25.703 1 92.69 282 GLY A CA 1
ATOM 2251 C C . GLY A 1 282 ? 15.211 2.645 -25.016 1 92.69 282 GLY A C 1
ATOM 2252 O O . GLY A 1 282 ? 16.062 1.865 -24.562 1 92.69 282 GLY A O 1
ATOM 2253 N N . ASN A 1 283 ? 13.922 2.445 -24.953 1 95.5 283 ASN A N 1
ATOM 2254 C CA . ASN A 1 283 ? 13.414 1.201 -24.375 1 95.5 283 ASN A CA 1
ATOM 2255 C C . ASN A 1 283 ? 13.906 -0.014 -25.156 1 95.5 283 ASN A C 1
ATOM 2257 O O . ASN A 1 283 ? 13.742 -0.086 -26.375 1 95.5 283 ASN A O 1
ATOM 2261 N N . LYS A 1 284 ? 14.531 -0.98 -24.391 1 94.5 284 LYS A N 1
ATOM 2262 C CA . LYS A 1 284 ? 15.086 -2.162 -25.047 1 94.5 284 LYS A CA 1
ATOM 2263 C C . LYS A 1 284 ? 14.547 -3.443 -24.406 1 94.5 284 LYS A C 1
ATOM 2265 O O . LYS A 1 284 ? 14.82 -4.543 -24.891 1 94.5 284 LYS A O 1
ATOM 2270 N N . ARG A 1 285 ? 13.742 -3.295 -23.391 1 96.31 285 ARG A N 1
ATOM 2271 C CA . ARG A 1 285 ? 13.461 -4.535 -22.672 1 96.31 285 ARG A CA 1
ATOM 2272 C C . ARG A 1 285 ? 12.008 -4.582 -22.219 1 96.31 285 ARG A C 1
ATOM 2274 O O . ARG A 1 285 ? 11.477 -5.66 -21.938 1 96.31 285 ARG A O 1
ATOM 2281 N N . ASP A 1 286 ? 11.344 -3.412 -22.094 1 98.19 286 ASP A N 1
ATOM 2282 C CA . ASP A 1 286 ? 10.008 -3.379 -21.5 1 98.19 286 ASP A CA 1
ATOM 2283 C C . ASP A 1 286 ? 8.93 -3.494 -22.562 1 98.19 286 ASP A C 1
ATOM 2285 O O . ASP A 1 286 ? 8.875 -2.684 -23.484 1 98.19 286 ASP A O 1
ATOM 2289 N N . VAL A 1 287 ? 8.102 -4.492 -22.453 1 98.56 287 VAL A N 1
ATOM 2290 C CA . VAL A 1 287 ? 7.012 -4.746 -23.391 1 98.56 287 VAL A CA 1
ATOM 2291 C C . VAL A 1 287 ? 5.676 -4.664 -22.656 1 98.56 287 VAL A C 1
ATOM 2293 O O . VAL A 1 287 ? 5.516 -5.25 -21.578 1 98.56 287 VAL A O 1
ATOM 2296 N N . PHE A 1 288 ? 4.777 -3.906 -23.156 1 98.69 288 PHE A N 1
ATOM 2297 C CA . PHE A 1 288 ? 3.42 -3.826 -22.625 1 98.69 288 PHE A CA 1
ATOM 2298 C C . PHE A 1 288 ? 2.416 -4.348 -23.656 1 98.69 288 PHE A C 1
ATOM 2300 O O . PHE A 1 288 ? 2.439 -3.947 -24.812 1 98.69 288 PHE A O 1
ATOM 2307 N N . TRP A 1 289 ? 1.667 -5.301 -23.281 1 98.62 289 TRP A N 1
ATOM 2308 C CA . TRP A 1 289 ? 0.561 -5.809 -24.078 1 98.62 289 TRP A CA 1
ATOM 2309 C C . TRP A 1 289 ? -0.78 -5.484 -23.422 1 98.62 289 TRP A C 1
ATOM 2311 O O . TRP A 1 289 ? -1.124 -6.043 -22.391 1 98.62 289 TRP A O 1
ATOM 2321 N N . SER A 1 290 ? -1.547 -4.598 -24.062 1 97.81 290 SER A N 1
ATOM 2322 C CA . SER A 1 290 ? -2.809 -4.117 -23.5 1 97.81 290 SER A CA 1
ATOM 2323 C C . SER A 1 290 ? -3.953 -5.07 -23.828 1 97.81 290 SER A C 1
ATOM 2325 O O . SER A 1 290 ? -4.285 -5.285 -24.984 1 97.81 290 SER A O 1
ATOM 2327 N N . GLY A 1 291 ? -4.57 -5.648 -22.781 1 97.25 291 GLY A N 1
ATOM 2328 C CA . GLY A 1 291 ? -5.691 -6.555 -22.953 1 97.25 291 GLY A CA 1
ATOM 2329 C C . GLY A 1 291 ? -5.926 -7.457 -21.766 1 97.25 291 GLY A C 1
ATOM 2330 O O . GLY A 1 291 ? -5.32 -7.266 -20.703 1 97.25 291 GLY A O 1
ATOM 2331 N N . ASN A 1 292 ? -6.805 -8.406 -22.016 1 96.38 292 ASN A N 1
ATOM 2332 C CA . ASN A 1 292 ? -7.07 -9.398 -20.984 1 96.38 292 ASN A CA 1
ATOM 2333 C C . ASN A 1 292 ? -5.922 -10.398 -20.859 1 96.38 292 ASN A C 1
ATOM 2335 O O . ASN A 1 292 ? -5.328 -10.797 -21.859 1 96.38 292 ASN A O 1
ATOM 2339 N N . THR A 1 293 ? -5.695 -10.781 -19.609 1 97.62 293 THR A N 1
ATOM 2340 C CA . THR A 1 293 ? -4.566 -11.664 -19.359 1 97.62 293 THR A CA 1
ATOM 2341 C C . THR A 1 293 ? -4.73 -12.984 -20.109 1 97.62 293 THR A C 1
ATOM 2343 O O . THR A 1 293 ? -3.768 -13.508 -20.672 1 97.62 293 THR A O 1
ATOM 2346 N N . ASP A 1 294 ? -5.969 -13.484 -20.188 1 98.25 294 ASP A N 1
ATOM 2347 C CA . ASP A 1 294 ? -6.211 -14.734 -20.906 1 98.25 294 ASP A CA 1
ATOM 2348 C C . ASP A 1 294 ? -5.863 -14.594 -22.375 1 98.25 294 ASP A C 1
ATOM 2350 O O . ASP A 1 294 ? -5.273 -15.5 -22.969 1 98.25 294 ASP A O 1
ATOM 2354 N N . ASP A 1 295 ? -6.211 -13.477 -22.938 1 98.5 295 ASP A N 1
ATOM 2355 C CA . ASP A 1 295 ? -5.895 -13.242 -24.344 1 98.5 295 ASP A CA 1
ATOM 2356 C C . ASP A 1 295 ? -4.387 -13.117 -24.547 1 98.5 295 ASP A C 1
ATOM 2358 O O . ASP A 1 295 ? -3.857 -13.602 -25.547 1 98.5 295 ASP A O 1
ATOM 2362 N N . GLY A 1 296 ? -3.75 -12.492 -23.641 1 98.56 296 GLY A N 1
ATOM 2363 C CA . GLY A 1 296 ? -2.309 -12.312 -23.734 1 98.56 296 GLY A CA 1
ATOM 2364 C C . GLY A 1 296 ? -1.54 -13.617 -23.688 1 98.56 296 GLY A C 1
ATOM 2365 O O . GLY A 1 296 ? -0.66 -13.852 -24.516 1 98.56 296 GLY A O 1
ATOM 2366 N N . VAL A 1 297 ? -1.889 -14.469 -22.75 1 98.75 297 VAL A N 1
ATOM 2367 C CA . VAL A 1 297 ? -1.157 -15.719 -22.625 1 98.75 297 VAL A CA 1
ATOM 2368 C C . VAL A 1 297 ? -1.497 -16.641 -23.781 1 98.75 297 VAL A C 1
ATOM 2370 O O . VAL A 1 297 ? -0.65 -17.422 -24.234 1 98.75 297 VAL A O 1
ATOM 2373 N N . LEU A 1 298 ? -2.715 -16.578 -24.281 1 98.56 298 LEU A N 1
ATOM 2374 C CA . LEU A 1 298 ? -3.072 -17.328 -25.469 1 98.56 298 LEU A CA 1
ATOM 2375 C C . LEU A 1 298 ? -2.221 -16.906 -26.656 1 98.56 298 LEU A C 1
ATOM 2377 O O . LEU A 1 298 ? -1.754 -17.75 -27.438 1 98.56 298 LEU A O 1
ATOM 2381 N N . LYS A 1 299 ? -2.037 -15.609 -26.781 1 98.69 299 LYS A N 1
ATOM 2382 C CA . LYS A 1 299 ? -1.206 -15.078 -27.859 1 98.69 299 LYS A CA 1
ATOM 2383 C C . LYS A 1 299 ? 0.227 -15.586 -27.75 1 98.69 299 LYS A C 1
ATOM 2385 O O . LYS A 1 299 ? 0.811 -16.016 -28.75 1 98.69 299 LYS A O 1
ATOM 2390 N N . ILE A 1 300 ? 0.798 -15.555 -26.609 1 98.75 300 ILE A N 1
ATOM 2391 C CA . ILE A 1 300 ? 2.146 -16.062 -26.391 1 98.75 300 ILE A CA 1
ATOM 2392 C C . ILE A 1 300 ? 2.203 -17.547 -26.766 1 98.75 300 ILE A C 1
ATOM 2394 O O . ILE A 1 300 ? 3.113 -17.969 -27.484 1 98.75 300 ILE A O 1
ATOM 2398 N N . SER A 1 301 ? 1.213 -18.281 -26.297 1 98.75 301 SER A N 1
ATOM 2399 C CA . SER A 1 301 ? 1.187 -19.719 -26.531 1 98.75 301 SER A CA 1
ATOM 2400 C C . SER A 1 301 ? 1.097 -20.047 -28.016 1 98.75 301 SER A C 1
ATOM 2402 O O . SER A 1 301 ? 1.692 -21.016 -28.484 1 98.75 301 SER A O 1
ATOM 2404 N N . GLU A 1 302 ? 0.363 -19.25 -28.688 1 98.56 302 GLU A N 1
ATOM 2405 C CA . GLU A 1 302 ? 0.282 -19.406 -30.141 1 98.56 302 GLU A CA 1
ATOM 2406 C C . GLU A 1 302 ? 1.637 -19.172 -30.797 1 98.56 302 GLU A C 1
ATOM 2408 O O . GLU A 1 302 ? 2.07 -19.953 -31.641 1 98.56 302 GLU A O 1
ATOM 2413 N N . LEU A 1 303 ? 2.254 -18.125 -30.438 1 98.44 303 LEU A N 1
ATOM 2414 C CA . LEU A 1 303 ? 3.516 -17.719 -31.047 1 98.44 303 LEU A CA 1
ATOM 2415 C C . LEU A 1 303 ? 4.617 -18.734 -30.75 1 98.44 303 LEU A C 1
ATOM 2417 O O . LEU A 1 303 ? 5.512 -18.938 -31.578 1 98.44 303 LEU A O 1
ATOM 2421 N N . VAL A 1 304 ? 4.52 -19.422 -29.578 1 98.38 304 VAL A N 1
ATOM 2422 C CA . VAL A 1 304 ? 5.586 -20.344 -29.188 1 98.38 304 VAL A CA 1
ATOM 2423 C C . VAL A 1 304 ? 5.195 -21.766 -29.547 1 98.38 304 VAL A C 1
ATOM 2425 O O . VAL A 1 304 ? 5.98 -22.703 -29.359 1 98.38 304 VAL A O 1
ATOM 2428 N N . GLY A 1 305 ? 3.963 -22 -29.984 1 98.06 305 GLY A N 1
ATOM 2429 C CA . GLY A 1 305 ? 3.494 -23.312 -30.422 1 98.06 305 GLY A CA 1
ATOM 2430 C C . GLY A 1 305 ? 2.943 -24.156 -29.281 1 98.06 305 GLY A C 1
ATOM 2431 O O . GLY A 1 305 ? 3.008 -25.391 -29.312 1 98.06 305 GLY A O 1
ATOM 2432 N N . TRP A 1 306 ? 2.465 -23.531 -28.203 1 98.56 306 TRP A N 1
ATOM 2433 C CA . TRP A 1 306 ? 1.987 -24.234 -27.016 1 98.56 306 TRP A CA 1
ATOM 2434 C C . TRP A 1 306 ? 0.474 -24.109 -26.891 1 98.56 306 TRP A C 1
ATOM 2436 O O . TRP A 1 306 ? -0.094 -24.469 -25.844 1 98.56 306 TRP A O 1
ATOM 2446 N N . LYS A 1 307 ? -0.203 -23.531 -27.891 1 98.5 307 LYS A N 1
ATOM 2447 C CA . LYS A 1 307 ? -1.629 -23.234 -27.781 1 98.5 307 LYS A CA 1
ATOM 2448 C C . LYS A 1 307 ? -2.422 -24.5 -27.438 1 98.5 307 LYS A C 1
ATOM 2450 O O . LYS A 1 307 ? -3.236 -24.484 -26.5 1 98.5 307 LYS A O 1
ATOM 2455 N N . ASP A 1 308 ? -2.168 -25.594 -28.156 1 98.5 308 ASP A N 1
ATOM 2456 C CA . ASP A 1 308 ? -2.895 -26.828 -27.922 1 98.5 308 ASP A CA 1
ATOM 2457 C C . ASP A 1 308 ? -2.602 -27.391 -26.531 1 98.5 308 ASP A C 1
ATOM 2459 O O . ASP A 1 308 ? -3.498 -27.906 -25.859 1 98.5 308 ASP A O 1
ATOM 2463 N N . ASP A 1 309 ? -1.372 -27.312 -26.125 1 98.69 309 ASP A N 1
ATOM 2464 C CA . ASP A 1 309 ? -0.987 -27.75 -24.797 1 98.69 309 ASP A CA 1
ATOM 2465 C C . ASP A 1 309 ? -1.724 -26.969 -23.719 1 98.69 309 ASP A C 1
ATOM 2467 O O . ASP A 1 309 ? -2.211 -27.531 -22.734 1 98.69 309 ASP A O 1
ATOM 2471 N N . LEU A 1 310 ? -1.804 -25.656 -23.891 1 98.69 310 LEU A N 1
ATOM 2472 C CA . LEU A 1 310 ? -2.467 -24.781 -22.922 1 98.69 310 LEU A CA 1
ATOM 2473 C C . LEU A 1 310 ? -3.953 -25.109 -22.828 1 98.69 310 LEU A C 1
ATOM 2475 O O . LEU A 1 310 ? -4.496 -25.25 -21.734 1 98.69 310 LEU A O 1
ATOM 2479 N N . LEU A 1 311 ? -4.602 -25.234 -23.953 1 98.56 311 LEU A N 1
ATOM 2480 C CA . LEU A 1 311 ? -6.031 -25.516 -23.984 1 98.56 311 LEU A CA 1
ATOM 2481 C C . LEU A 1 311 ? -6.328 -26.891 -23.406 1 98.56 311 LEU A C 1
ATOM 2483 O O . LEU A 1 311 ? -7.34 -27.078 -22.719 1 98.56 311 LEU A O 1
ATOM 2487 N N . LYS A 1 312 ? -5.477 -27.844 -23.734 1 98.56 312 LYS A N 1
ATOM 2488 C CA . LYS A 1 312 ? -5.621 -29.188 -23.156 1 98.56 312 LYS A CA 1
ATOM 2489 C C . LYS A 1 312 ? -5.496 -29.141 -21.641 1 98.56 312 LYS A C 1
ATOM 2491 O O . LYS A 1 312 ? -6.293 -29.766 -20.922 1 98.56 312 LYS A O 1
ATOM 2496 N N . LEU A 1 313 ? -4.48 -28.469 -21.203 1 98.44 313 LEU A N 1
ATOM 2497 C CA . LEU A 1 313 ? -4.285 -28.328 -19.766 1 98.44 313 LEU A CA 1
ATOM 2498 C C . LEU A 1 313 ? -5.508 -27.703 -19.109 1 98.44 313 LEU A C 1
ATOM 2500 O O . LEU A 1 313 ? -5.949 -28.156 -18.047 1 98.44 313 LEU A O 1
ATOM 2504 N N . LYS A 1 314 ? -6.043 -26.641 -19.688 1 98.38 314 LYS A N 1
ATOM 2505 C CA . LYS A 1 314 ? -7.25 -25.984 -19.188 1 98.38 314 LYS A CA 1
ATOM 2506 C C . LYS A 1 314 ? -8.422 -26.953 -19.125 1 98.38 314 LYS A C 1
ATOM 2508 O O . LYS A 1 314 ? -9.109 -27.031 -18.109 1 98.38 314 LYS A O 1
ATOM 2513 N N . LYS A 1 315 ? -8.594 -27.672 -20.141 1 98.06 315 LYS A N 1
ATOM 2514 C CA . LYS A 1 315 ? -9.695 -28.625 -20.219 1 98.06 315 LYS A CA 1
ATOM 2515 C C . LYS A 1 315 ? -9.555 -29.719 -19.172 1 98.06 315 LYS A C 1
ATOM 2517 O O . LYS A 1 315 ? -10.523 -30.078 -18.516 1 98.06 315 LYS A O 1
ATOM 2522 N N . GLU A 1 316 ? -8.383 -30.266 -19.094 1 98.06 316 GLU A N 1
ATOM 2523 C CA . GLU A 1 316 ? -8.117 -31.328 -18.125 1 98.06 316 GLU A CA 1
ATOM 2524 C C . GLU A 1 316 ? -8.297 -30.844 -16.688 1 98.06 316 GLU A C 1
ATOM 2526 O O . GLU A 1 316 ? -8.844 -31.547 -15.852 1 98.06 316 GLU A O 1
ATOM 2531 N N . THR A 1 317 ? -7.754 -29.656 -16.469 1 97.56 317 THR A N 1
ATOM 2532 C CA . THR A 1 317 ? -7.91 -29.062 -15.141 1 97.56 317 THR A CA 1
ATOM 2533 C C . THR A 1 317 ? -9.383 -28.859 -14.805 1 97.56 317 THR A C 1
ATOM 2535 O O . THR A 1 317 ? -9.836 -29.234 -13.719 1 97.56 317 THR A O 1
ATOM 2538 N N . ASP A 1 318 ? -10.117 -28.297 -15.711 1 96.88 318 ASP A N 1
ATOM 2539 C CA . ASP A 1 318 ? -11.547 -28.078 -15.516 1 96.88 318 ASP A CA 1
ATOM 2540 C C . ASP A 1 318 ? -12.273 -29.391 -15.242 1 96.88 318 ASP A C 1
ATOM 2542 O O . ASP A 1 318 ? -13.086 -29.469 -14.32 1 96.88 318 ASP A O 1
ATOM 2546 N N . SER A 1 319 ? -12.023 -30.391 -16 1 96.31 319 SER A N 1
ATOM 2547 C CA . SER A 1 319 ? -12.68 -31.688 -15.867 1 96.31 319 SER A CA 1
ATOM 2548 C C . SER A 1 319 ? -12.398 -32.312 -14.5 1 96.31 319 SER A C 1
ATOM 2550 O O . SER A 1 319 ? -13.305 -32.844 -13.867 1 96.31 319 SER A O 1
ATOM 2552 N N . ARG A 1 320 ? -11.164 -32.25 -14.18 1 95.81 320 ARG A N 1
ATOM 2553 C CA . ARG A 1 320 ? -10.773 -32.781 -12.883 1 95.81 320 ARG A CA 1
ATOM 2554 C C . ARG A 1 320 ? -11.516 -32.094 -11.75 1 95.81 320 ARG A C 1
ATOM 2556 O O . ARG A 1 320 ? -12.031 -32.75 -10.844 1 95.81 320 ARG A O 1
ATOM 2563 N N . LEU A 1 321 ? -11.578 -30.812 -11.781 1 94.38 321 LEU A N 1
ATOM 2564 C CA . LEU A 1 321 ? -12.195 -30.031 -10.719 1 94.38 321 LEU A CA 1
ATOM 2565 C C . LEU A 1 321 ? -13.711 -30.234 -10.703 1 94.38 321 LEU A C 1
ATOM 2567 O O . LEU A 1 321 ? -14.328 -30.25 -9.633 1 94.38 321 LEU A O 1
ATOM 2571 N N . ILE A 1 322 ? -14.32 -30.344 -11.859 1 92.19 322 ILE A N 1
ATOM 2572 C CA . ILE A 1 322 ? -15.742 -30.641 -11.938 1 92.19 322 ILE A CA 1
ATOM 2573 C C . ILE A 1 322 ? -16.031 -32 -11.305 1 92.19 322 ILE A C 1
ATOM 2575 O O . ILE A 1 322 ? -16.984 -32.125 -10.539 1 92.19 322 ILE A O 1
ATOM 2579 N N . ALA A 1 323 ? -15.234 -32.938 -11.594 1 91.56 323 ALA A N 1
ATOM 2580 C CA . ALA A 1 323 ? -15.391 -34.281 -11.016 1 91.56 323 ALA A CA 1
ATOM 2581 C C . ALA A 1 323 ? -15.273 -34.219 -9.492 1 91.56 323 ALA A C 1
ATOM 2583 O O . ALA A 1 323 ? -16.062 -34.875 -8.789 1 91.56 323 ALA A O 1
ATOM 2584 N N . GLN A 1 324 ? -14.297 -33.5 -9.031 1 88.19 324 GLN A N 1
ATOM 2585 C CA . GLN A 1 324 ? -14.094 -33.375 -7.594 1 88.19 324 GLN A CA 1
ATOM 2586 C C . GLN A 1 324 ? -15.289 -32.688 -6.93 1 88.19 324 GLN A C 1
ATOM 2588 O O . GLN A 1 324 ? -15.68 -33.062 -5.816 1 88.19 324 GLN A O 1
ATOM 2593 N N . PHE A 1 325 ? -15.766 -31.688 -7.586 1 84.44 325 PHE A N 1
ATOM 2594 C CA . PHE A 1 325 ? -16.906 -30.953 -7.062 1 84.44 325 PHE A CA 1
ATOM 2595 C C . PHE A 1 325 ? -18.141 -31.859 -6.961 1 84.44 325 PHE A C 1
ATOM 2597 O O . PHE A 1 325 ? -18.859 -31.828 -5.961 1 84.44 325 PHE A O 1
ATOM 2604 N N . ILE A 1 326 ? -18.391 -32.656 -7.914 1 84 326 ILE A N 1
ATOM 2605 C CA . ILE A 1 326 ? -19.531 -33.594 -7.953 1 84 326 ILE A CA 1
ATOM 2606 C C . ILE A 1 326 ? -19.375 -34.625 -6.855 1 84 326 ILE A C 1
ATOM 2608 O O . ILE A 1 326 ? -20.344 -34.969 -6.164 1 84 326 ILE A O 1
ATOM 2612 N N . GLU A 1 327 ? -18.234 -35.094 -6.691 1 83.5 327 GLU A N 1
ATOM 2613 C CA . GLU A 1 327 ? -17.969 -36.094 -5.656 1 83.5 327 GLU A CA 1
ATOM 2614 C C . GLU A 1 327 ? -18.25 -35.531 -4.266 1 83.5 327 GLU A C 1
ATOM 2616 O O . GLU A 1 327 ? -18.812 -36.219 -3.412 1 83.5 327 GLU A O 1
ATOM 2621 N N . LYS A 1 328 ? -17.844 -34.281 -4.004 1 78.94 328 LYS A N 1
ATOM 2622 C CA . LYS A 1 328 ? -18.031 -33.656 -2.697 1 78.94 328 LYS A CA 1
ATOM 2623 C C . LYS A 1 328 ? -19.516 -33.375 -2.434 1 78.94 328 LYS A C 1
ATOM 2625 O O . LYS A 1 328 ? -19.984 -33.5 -1.303 1 78.94 328 LYS A O 1
ATOM 2630 N N . LYS A 1 329 ? -20.219 -32.969 -3.406 1 75.38 329 LYS A N 1
ATOM 2631 C CA . LYS A 1 329 ? -21.641 -32.688 -3.254 1 75.38 329 LYS A CA 1
ATOM 2632 C C . LYS A 1 329 ? -22.406 -34 -2.984 1 75.38 329 LYS A C 1
ATOM 2634 O O . LYS A 1 329 ? -23.359 -34 -2.205 1 75.38 329 LYS A O 1
ATOM 2639 N N . SER A 1 330 ? -22.047 -35 -3.674 1 67.56 330 SER A N 1
ATOM 2640 C CA . SER A 1 330 ? -22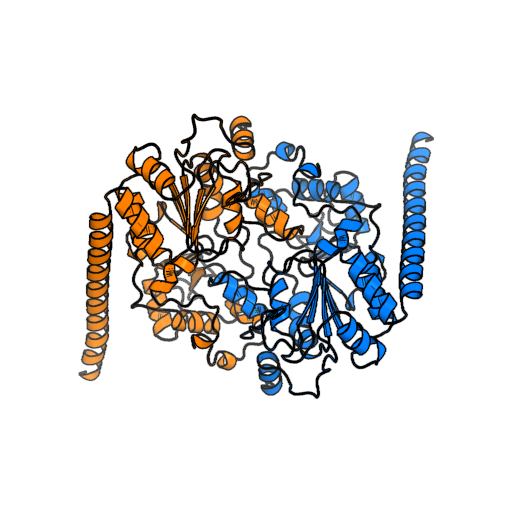.703 -36.281 -3.484 1 67.56 330 SER A CA 1
ATOM 2641 C C . SER A 1 330 ? -22.484 -36.844 -2.076 1 67.56 330 SER A C 1
ATOM 2643 O O . SER A 1 330 ? -23.391 -37.406 -1.469 1 67.56 330 SER A O 1
ATOM 2645 N N . TYR A 1 331 ? -21.312 -36.531 -1.634 1 60.97 331 TYR A N 1
ATOM 2646 C CA . TYR A 1 331 ? -21.016 -36.969 -0.278 1 60.97 331 TYR A CA 1
ATOM 2647 C C . TYR A 1 331 ? -21.781 -36.156 0.75 1 60.97 331 TYR A C 1
ATOM 2649 O O . TYR A 1 331 ? -22.266 -36.688 1.753 1 60.97 331 TYR A O 1
ATOM 2657 N N . SER A 1 332 ? -21.938 -34.875 0.559 1 61.38 332 SER A N 1
ATOM 2658 C CA . SER A 1 332 ? -22.656 -34.031 1.482 1 61.38 332 SER A CA 1
ATOM 2659 C C . SER A 1 332 ? -24.156 -34.312 1.438 1 61.38 332 SER A C 1
ATOM 2661 O O . SER A 1 332 ? -24.828 -34.25 2.467 1 61.38 332 SER A O 1
ATOM 2663 N N . SER A 1 333 ? -24.703 -34.531 0.189 1 55.38 333 SER A N 1
ATOM 2664 C CA . SER A 1 333 ? -26.125 -34.875 0.054 1 55.38 333 SER A CA 1
ATOM 2665 C C . SER A 1 333 ? -26.406 -36.25 0.624 1 55.38 333 SER A C 1
ATOM 2667 O O . SER A 1 333 ? -27.484 -36.5 1.162 1 55.38 333 SER A O 1
ATOM 2669 N N . GLY A 1 334 ? -25.484 -37.156 0.421 1 48.59 334 GLY A N 1
ATOM 2670 C CA . GLY A 1 334 ? -25.641 -38.469 0.988 1 48.59 334 GLY A CA 1
ATOM 2671 C C . GLY A 1 334 ? -25.625 -38.469 2.506 1 48.59 334 GLY A C 1
ATOM 2672 O O . GLY A 1 334 ? -26.328 -39.281 3.131 1 48.59 334 GLY A O 1
ATOM 2673 N N . LEU A 1 335 ? -24.906 -37.625 3.016 1 47.81 335 LEU A N 1
ATOM 2674 C CA . LEU A 1 335 ? -24.891 -37.531 4.469 1 47.81 335 LEU A CA 1
ATOM 2675 C C . LEU A 1 335 ? -26.188 -36.906 4.984 1 47.81 335 LEU A C 1
ATOM 2677 O O . LEU A 1 335 ? -26.672 -37.281 6.062 1 47.81 335 LEU A O 1
ATOM 2681 N N . THR A 1 336 ? -26.75 -36 4.262 1 48.34 336 THR A N 1
ATOM 2682 C CA . THR A 1 336 ? -28.031 -35.438 4.699 1 48.34 336 THR A CA 1
ATOM 2683 C C . THR A 1 336 ? -29.156 -36.438 4.562 1 48.34 336 THR A C 1
ATOM 2685 O O . THR A 1 336 ? -30.141 -36.406 5.297 1 48.34 336 THR A O 1
ATOM 2688 N N . LYS A 1 337 ? -29.172 -37.344 3.562 1 50.97 337 LYS A N 1
ATOM 2689 C CA . LYS A 1 337 ? -30.25 -38.281 3.41 1 50.97 337 LYS A CA 1
ATOM 2690 C C . LYS A 1 337 ? -30.172 -39.406 4.461 1 50.97 337 LYS A C 1
ATOM 2692 O O . LYS A 1 337 ? -31.172 -40.031 4.793 1 50.97 337 LYS A O 1
ATOM 2697 N N . SER A 1 338 ? -29.016 -39.719 4.82 1 39.91 338 SER A N 1
ATOM 2698 C CA . SER A 1 338 ? -28.938 -40.812 5.809 1 39.91 338 SER A CA 1
ATOM 2699 C C . SER A 1 338 ? -29.406 -40.312 7.176 1 39.91 338 SER A C 1
ATOM 2701 O O . SER A 1 338 ? -29.703 -41.125 8.055 1 39.91 338 SER A O 1
ATOM 2703 N N . VAL A 1 339 ? -29.312 -39.031 7.363 1 49.78 339 VAL A N 1
ATOM 2704 C CA . VAL A 1 339 ? -29.797 -38.562 8.656 1 49.78 339 VAL A CA 1
ATOM 2705 C C . VAL A 1 339 ? -31.328 -38.531 8.664 1 49.78 339 VAL A C 1
ATOM 2707 O O . VAL A 1 339 ? -31.953 -38.625 9.719 1 49.78 339 VAL A O 1
ATOM 2710 N N . ASP A 1 340 ? -31.859 -38.156 7.582 1 44.12 340 ASP A N 1
ATOM 2711 C CA . ASP A 1 340 ? -33.312 -38.125 7.562 1 44.12 340 ASP A CA 1
ATOM 2712 C C . ASP A 1 340 ? -33.906 -39.531 7.625 1 44.12 340 ASP A C 1
ATOM 2714 O O . ASP A 1 340 ? -35.094 -39.719 7.879 1 44.12 340 ASP A O 1
ATOM 2718 N N . ASN A 1 341 ? -33.219 -40.438 7.125 1 44.88 341 ASN A N 1
ATOM 2719 C CA . ASN A 1 341 ? -33.875 -41.75 7.18 1 44.88 341 ASN A CA 1
ATOM 2720 C C . ASN A 1 341 ? -33.625 -42.438 8.531 1 44.88 341 ASN A C 1
ATOM 2722 O O . ASN A 1 341 ? -34.062 -43.594 8.734 1 44.88 341 ASN A O 1
ATOM 2726 N N . ASP A 1 342 ? -32.719 -41.875 9.297 1 33.25 342 ASP A N 1
ATOM 2727 C CA . ASP A 1 342 ? -32.781 -42.469 10.617 1 33.25 342 ASP A CA 1
ATOM 2728 C C . ASP A 1 342 ? -33.688 -41.688 11.562 1 33.25 342 ASP A C 1
ATOM 2730 O O . ASP A 1 342 ? -33.656 -40.469 11.594 1 33.25 342 ASP A O 1
ATOM 2734 N N . MET B 1 1 ? -26.406 0.379 26.766 1 28.88 1 MET B N 1
ATOM 2735 C CA . MET B 1 1 ? -25.891 1.428 25.891 1 28.88 1 MET B CA 1
ATOM 2736 C C . MET B 1 1 ? -26.266 1.15 24.438 1 28.88 1 MET B C 1
ATOM 2738 O O . MET B 1 1 ? -25.938 0.094 23.906 1 28.88 1 MET B O 1
ATOM 2742 N N . SER B 1 2 ? -27.297 1.689 23.906 1 35.47 2 SER B N 1
ATOM 2743 C CA . SER B 1 2 ? -28.094 1.504 22.703 1 35.47 2 SER B CA 1
ATOM 2744 C C . SER B 1 2 ? -27.297 1.816 21.453 1 35.47 2 SER B C 1
ATOM 2746 O O . SER B 1 2 ? -26.656 2.867 21.359 1 35.47 2 SER B O 1
ATOM 2748 N N . PHE B 1 3 ? -26.844 0.824 20.828 1 39.66 3 PHE B N 1
ATOM 2749 C CA . PHE B 1 3 ? -26.125 0.817 19.562 1 39.66 3 PHE B CA 1
ATOM 2750 C C . PHE B 1 3 ? -26.797 1.747 18.562 1 39.66 3 PHE B C 1
ATOM 2752 O O . PHE B 1 3 ? -27.953 1.535 18.188 1 39.66 3 PHE B O 1
ATOM 2759 N N . ASP B 1 4 ? -26.438 2.953 18.609 1 39.41 4 ASP B N 1
ATOM 2760 C CA . ASP B 1 4 ? -27.094 3.908 17.719 1 39.41 4 ASP B CA 1
ATOM 2761 C C . ASP B 1 4 ? -26.797 3.582 16.25 1 39.41 4 ASP B C 1
ATOM 2763 O O . ASP B 1 4 ? -25.734 3.965 15.727 1 39.41 4 ASP B O 1
ATOM 2767 N N . PHE B 1 5 ? -27.5 2.668 15.742 1 47.44 5 PHE B N 1
ATOM 2768 C CA . PHE B 1 5 ? -27.547 2.182 14.367 1 47.44 5 PHE B CA 1
ATOM 2769 C C . PHE B 1 5 ? -27.578 3.342 13.383 1 47.44 5 PHE B C 1
ATOM 2771 O O . PHE B 1 5 ? -27.078 3.229 12.258 1 47.44 5 PHE B O 1
ATOM 2778 N N . SER B 1 6 ? -28.266 4.336 13.82 1 46.22 6 SER B N 1
ATOM 2779 C CA . SER B 1 6 ? -28.406 5.492 12.945 1 46.22 6 SER B CA 1
ATOM 2780 C C . SER B 1 6 ? -27.062 6.137 12.648 1 46.22 6 SER B C 1
ATOM 2782 O O . SER B 1 6 ? -26.781 6.523 11.516 1 46.22 6 SER B O 1
ATOM 2784 N N . ARG B 1 7 ? -26.25 6.148 13.57 1 47.97 7 ARG B N 1
ATOM 2785 C CA . ARG B 1 7 ? -24.906 6.719 13.43 1 47.97 7 ARG B CA 1
ATOM 2786 C C . ARG B 1 7 ? -24.031 5.844 12.539 1 47.97 7 ARG B C 1
ATOM 2788 O O . ARG B 1 7 ? -23.266 6.352 11.719 1 47.97 7 ARG B O 1
ATOM 2795 N N . PHE B 1 8 ? -24.219 4.586 12.656 1 49.09 8 PHE B N 1
ATOM 2796 C CA . PHE B 1 8 ? -23.469 3.625 11.852 1 49.09 8 PHE B CA 1
ATOM 2797 C C . PHE B 1 8 ? -23.859 3.738 10.383 1 49.09 8 PHE B C 1
ATOM 2799 O O . PHE B 1 8 ? -22.984 3.723 9.508 1 49.09 8 PHE B O 1
ATOM 2806 N N . LYS B 1 9 ? -25.125 3.771 10.07 1 49.12 9 LYS B N 1
ATOM 2807 C CA . LYS B 1 9 ? -25.625 3.936 8.703 1 49.12 9 LYS B CA 1
ATOM 2808 C C . LYS B 1 9 ? -25.125 5.242 8.094 1 49.12 9 LYS B C 1
ATOM 2810 O O . LYS B 1 9 ? -24.75 5.277 6.918 1 49.12 9 LYS B O 1
ATOM 2815 N N . LYS B 1 10 ? -25.281 6.23 8.891 1 49.5 10 LYS B N 1
ATOM 2816 C CA . LYS B 1 10 ? -24.812 7.535 8.438 1 49.5 10 LYS B CA 1
ATOM 2817 C C . LYS B 1 10 ? -23.312 7.5 8.109 1 49.5 10 LYS B C 1
ATOM 2819 O O . LYS B 1 10 ? -22.875 8.125 7.141 1 49.5 10 LYS B O 1
ATOM 2824 N N . THR B 1 11 ? -22.625 6.75 8.961 1 51.44 11 THR B N 1
ATOM 2825 C CA . THR B 1 11 ? -21.188 6.566 8.75 1 51.44 11 THR B CA 1
ATOM 2826 C C . THR B 1 11 ? -20.922 5.824 7.445 1 51.44 11 THR B C 1
ATOM 2828 O O . THR B 1 11 ? -19.953 6.102 6.75 1 51.44 11 THR B O 1
ATOM 2831 N N . LEU B 1 12 ? -21.859 4.941 7.238 1 51 12 LEU B N 1
ATOM 2832 C CA . LEU B 1 12 ? -21.672 4.09 6.066 1 51 12 LEU B CA 1
ATOM 2833 C C . LEU B 1 12 ? -22.203 4.777 4.809 1 51 12 LEU B C 1
ATOM 2835 O O . LEU B 1 12 ? -21.656 4.59 3.719 1 51 12 LEU B O 1
ATOM 2839 N N . PHE B 1 13 ? -23.391 5.617 4.996 1 51.22 13 PHE B N 1
ATOM 2840 C CA . PHE B 1 13 ? -24.047 6.062 3.775 1 51.22 13 PHE B CA 1
ATOM 2841 C C . PHE B 1 13 ? -24.078 7.582 3.695 1 51.22 13 PHE B C 1
ATOM 2843 O O . PHE B 1 13 ? -24.422 8.148 2.66 1 51.22 13 PHE B O 1
ATOM 2850 N N . GLY B 1 14 ? -23.625 8.422 4.422 1 50.06 14 GLY B N 1
ATOM 2851 C CA . GLY B 1 14 ? -23.484 9.867 4.402 1 50.06 14 GLY B CA 1
ATOM 2852 C C . GLY B 1 14 ? -24.781 10.609 4.617 1 50.06 14 GLY B C 1
ATOM 2853 O O . GLY B 1 14 ? -25.859 10.031 4.445 1 50.06 14 GLY B O 1
ATOM 2854 N N . ASP B 1 15 ? -24.953 11.805 5.285 1 46.69 15 ASP B N 1
ATOM 2855 C CA . ASP B 1 15 ? -26.094 12.656 5.574 1 46.69 15 ASP B CA 1
ATOM 2856 C C . ASP B 1 15 ? -26.328 13.672 4.457 1 46.69 15 ASP B C 1
ATOM 2858 O O . ASP B 1 15 ? -25.391 14.062 3.762 1 46.69 15 ASP B O 1
ATOM 2862 N N . ASP B 1 16 ? -27.672 14.039 4.078 1 44.03 16 ASP B N 1
ATOM 2863 C CA . ASP B 1 16 ? -28.203 14.961 3.076 1 44.03 16 ASP B CA 1
ATOM 2864 C C . ASP B 1 16 ? -28.062 16.406 3.535 1 44.03 16 ASP B C 1
ATOM 2866 O O . ASP B 1 16 ? -29 17 4.062 1 44.03 16 ASP B O 1
ATOM 2870 N N . LYS B 1 17 ? -27.203 16.938 4.238 1 46.62 17 LYS B N 1
ATOM 2871 C CA . LYS B 1 17 ? -27.203 18.359 4.523 1 46.62 17 LYS B CA 1
ATOM 2872 C C . LYS B 1 17 ? -27.016 19.188 3.244 1 46.62 17 LYS B C 1
ATOM 2874 O O . LYS B 1 17 ? -26.469 18.688 2.258 1 46.62 17 LYS B O 1
ATOM 2879 N N . CYS B 1 18 ? -27.781 20.406 3.154 1 48.28 18 CYS B N 1
ATOM 2880 C CA . CYS B 1 18 ? -27.641 21.406 2.1 1 48.28 18 CYS B CA 1
ATOM 2881 C C . CYS B 1 18 ? -26.172 21.672 1.797 1 48.28 18 CYS B C 1
ATOM 2883 O O . CYS B 1 18 ? -25.484 22.328 2.586 1 48.28 18 CYS B O 1
ATOM 2885 N N . LEU B 1 19 ? -25.516 20.891 1.05 1 62.31 19 LEU B N 1
ATOM 2886 C CA . LEU B 1 19 ? -24.094 20.75 0.816 1 62.31 19 LEU B CA 1
ATOM 2887 C C . LEU B 1 19 ? -23.594 21.781 -0.187 1 62.31 19 LEU B C 1
ATOM 2889 O O . LEU B 1 19 ? -24.344 22.188 -1.084 1 62.31 19 LEU B O 1
ATOM 2893 N N . PRO B 1 20 ? -22.516 22.594 0.145 1 69.44 20 PRO B N 1
ATOM 2894 C CA . PRO B 1 20 ? -21.953 23.656 -0.705 1 69.44 20 PRO B CA 1
ATOM 2895 C C . PRO B 1 20 ? -21.797 23.219 -2.16 1 69.44 20 PRO B C 1
ATOM 2897 O O . PRO B 1 20 ? -21.312 22.109 -2.432 1 69.44 20 PRO B O 1
ATOM 2900 N N . LYS B 1 21 ? -22.516 24 -3.016 1 83.5 21 LYS B N 1
ATOM 2901 C CA . LYS B 1 21 ? -22.391 23.734 -4.445 1 83.5 21 LYS B CA 1
ATOM 2902 C C . LYS B 1 21 ? -21.375 24.688 -5.094 1 83.5 21 LYS B C 1
ATOM 2904 O O . LYS B 1 21 ? -21.359 25.875 -4.785 1 83.5 21 LYS B O 1
ATOM 2909 N N . LEU B 1 22 ? -20.531 24.094 -5.852 1 93 22 LEU B N 1
ATOM 2910 C CA . LEU B 1 22 ? -19.547 24.875 -6.586 1 93 22 LEU B CA 1
ATOM 2911 C C . LEU B 1 22 ? -20.219 25.688 -7.691 1 93 22 LEU B C 1
ATOM 2913 O O . LEU B 1 22 ? -20.984 25.141 -8.492 1 93 22 LEU B O 1
ATOM 2917 N N . LYS B 1 23 ? -20.016 27.016 -7.625 1 90.62 23 LYS B N 1
ATOM 2918 C CA . LYS B 1 23 ? -20.469 27.844 -8.727 1 90.62 23 LYS B CA 1
ATOM 2919 C C . LYS B 1 23 ? -19.781 27.469 -10.031 1 90.62 23 LYS B C 1
ATOM 2921 O O . LYS B 1 23 ? -20.391 27.5 -11.102 1 90.62 23 LYS B O 1
ATOM 2926 N N . SER B 1 24 ? -18.469 27.188 -9.945 1 95 24 SER B N 1
ATOM 2927 C CA . SER B 1 24 ? -17.656 26.625 -11.023 1 95 24 SER B CA 1
ATOM 2928 C C . SER B 1 24 ? -16.766 25.5 -10.516 1 95 24 SER B C 1
ATOM 2930 O O . SER B 1 24 ? -16.25 25.578 -9.398 1 95 24 SER B O 1
ATOM 2932 N N . VAL B 1 25 ? -16.547 24.562 -11.367 1 96.25 25 VAL B N 1
ATOM 2933 C CA . VAL B 1 25 ? -15.805 23.391 -10.945 1 96.25 25 VAL B CA 1
ATOM 2934 C C . VAL B 1 25 ? -14.312 23.594 -11.211 1 96.25 25 VAL B C 1
ATOM 2936 O O . VAL B 1 25 ? -13.719 22.891 -12.023 1 96.25 25 VAL B O 1
ATOM 2939 N N . ASP B 1 26 ? -13.781 24.531 -10.562 1 97.75 26 ASP B N 1
ATOM 2940 C CA . ASP B 1 26 ? -12.375 24.891 -10.641 1 97.75 26 ASP B CA 1
ATOM 2941 C C . ASP B 1 26 ? -11.898 25.547 -9.336 1 97.75 26 ASP B C 1
ATOM 2943 O O . ASP B 1 26 ? -12.656 25.609 -8.367 1 97.75 26 ASP B O 1
ATOM 2947 N N . ILE B 1 27 ? -10.656 25.859 -9.297 1 98.31 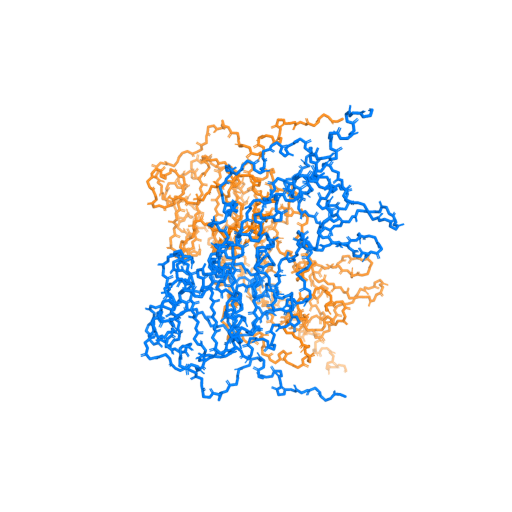27 ILE B N 1
ATOM 2948 C CA . ILE B 1 27 ? -10.055 26.359 -8.07 1 98.31 27 ILE B CA 1
ATOM 2949 C C . ILE B 1 27 ? -10.727 27.672 -7.676 1 98.31 27 ILE B C 1
ATOM 2951 O O . ILE B 1 27 ? -10.859 27.984 -6.488 1 98.31 27 ILE B O 1
ATOM 2955 N N . GLU B 1 28 ? -11.234 28.469 -8.602 1 98.31 28 GLU B N 1
ATOM 2956 C CA . GLU B 1 28 ? -11.961 29.703 -8.328 1 98.31 28 GLU B CA 1
ATOM 2957 C C . GLU B 1 28 ? -13.273 29.422 -7.598 1 98.31 28 GLU B C 1
ATOM 2959 O O . GLU B 1 28 ? -13.625 30.125 -6.645 1 98.31 28 GLU B O 1
ATOM 2964 N N . GLY B 1 29 ? -13.953 28.359 -8.078 1 98 29 GLY B N 1
ATOM 2965 C CA . GLY B 1 29 ? -15.188 27.969 -7.414 1 98 29 GLY B CA 1
ATOM 2966 C C . GLY B 1 29 ? -14.977 27.531 -5.977 1 98 29 GLY B C 1
ATOM 2967 O O . GLY B 1 29 ? -15.75 27.906 -5.09 1 98 29 GLY B O 1
ATOM 2968 N N . VAL B 1 30 ? -13.93 26.828 -5.742 1 98.44 30 VAL B N 1
ATOM 2969 C CA . VAL B 1 30 ? -13.609 26.375 -4.395 1 98.44 30 VAL B CA 1
ATOM 2970 C C . VAL B 1 30 ? -13.242 27.562 -3.52 1 98.44 30 VAL B C 1
ATOM 2972 O O . VAL B 1 30 ? -13.695 27.672 -2.375 1 98.44 30 VAL B O 1
ATOM 2975 N N . SER B 1 31 ? -12.422 28.453 -4.051 1 98.44 31 SER B N 1
ATOM 2976 C CA . SER B 1 31 ? -12 29.641 -3.316 1 98.44 31 SER B CA 1
ATOM 2977 C C . SER B 1 31 ? -13.195 30.516 -2.949 1 98.44 31 SER B C 1
ATOM 2979 O O . SER B 1 31 ? -13.227 31.109 -1.868 1 98.44 31 SER B O 1
ATOM 2981 N N . GLN B 1 32 ? -14.141 30.594 -3.791 1 97.56 32 GLN B N 1
ATOM 2982 C CA . GLN B 1 32 ? -15.336 31.406 -3.529 1 97.56 32 GLN B CA 1
ATOM 2983 C C . GLN B 1 32 ? -16.125 30.828 -2.357 1 97.56 32 GLN B C 1
ATOM 2985 O O . GLN B 1 32 ? -16.688 31.594 -1.555 1 97.56 32 GLN B O 1
ATOM 2990 N N . LEU B 1 33 ? -16.188 29.516 -2.271 1 97.31 33 LEU B N 1
ATOM 2991 C CA . LEU B 1 33 ? -16.859 28.891 -1.141 1 97.31 33 LEU B CA 1
ATOM 2992 C C . LEU B 1 33 ? -16.219 29.297 0.177 1 97.31 33 LEU B C 1
ATOM 2994 O O . LEU B 1 33 ? -16.906 29.578 1.153 1 97.31 33 LEU B O 1
ATOM 2998 N N . ILE B 1 34 ? -14.906 29.344 0.181 1 97.69 34 ILE B N 1
ATOM 2999 C CA . ILE B 1 34 ? -14.156 29.734 1.371 1 97.69 34 ILE B CA 1
ATOM 3000 C C . ILE B 1 34 ? -14.414 31.203 1.681 1 97.69 34 ILE B C 1
ATOM 3002 O O . ILE B 1 34 ? -14.742 31.562 2.814 1 97.69 34 ILE B O 1
ATOM 3006 N N . LYS B 1 35 ? -14.297 31.984 0.693 1 96.62 35 LYS B N 1
ATOM 3007 C CA . LYS B 1 35 ? -14.461 33.438 0.833 1 96.62 35 LYS B CA 1
ATOM 3008 C C . LYS B 1 35 ? -15.859 33.781 1.344 1 96.62 35 LYS B C 1
ATOM 3010 O O . LYS B 1 35 ? -16.016 34.688 2.158 1 96.62 35 LYS B O 1
ATOM 3015 N N . ASP B 1 36 ? -16.859 32.969 0.873 1 95.81 36 ASP B N 1
ATOM 3016 C CA . ASP B 1 36 ? -18.25 33.25 1.209 1 95.81 36 ASP B CA 1
ATOM 3017 C C . ASP B 1 36 ? -18.594 32.688 2.59 1 95.81 36 ASP B C 1
ATOM 3019 O O . ASP B 1 36 ? -19.703 32.906 3.09 1 95.81 36 ASP B O 1
ATOM 3023 N N . GLY B 1 37 ? -17.719 31.984 3.186 1 95.31 37 GLY B N 1
ATOM 3024 C CA . GLY B 1 37 ? -17.984 31.406 4.492 1 95.31 37 GLY B CA 1
ATOM 3025 C C . GLY B 1 37 ? -18.922 30.219 4.441 1 95.31 37 GLY B C 1
ATOM 3026 O O . GLY B 1 37 ? -19.594 29.906 5.422 1 95.31 37 GLY B O 1
ATOM 3027 N N . LYS B 1 38 ? -18.953 29.578 3.307 1 94.88 38 LYS B N 1
ATOM 3028 C CA . LYS B 1 38 ? -19.859 28.453 3.119 1 94.88 38 LYS B CA 1
ATOM 3029 C C . LYS B 1 38 ? -19.234 27.156 3.602 1 94.88 38 LYS B C 1
ATOM 3031 O O . LYS B 1 38 ? -19.922 26.141 3.742 1 94.88 38 LYS B O 1
ATOM 3036 N N . VAL B 1 39 ? -17.953 27.203 3.83 1 96.31 39 VAL B N 1
ATOM 3037 C CA . VAL B 1 39 ? -17.25 26.047 4.383 1 96.31 39 VAL B CA 1
ATOM 3038 C C . VAL B 1 39 ? -16.516 26.438 5.66 1 96.31 39 VAL B C 1
ATOM 3040 O O . VAL B 1 39 ? -15.969 27.547 5.75 1 96.31 39 VAL B O 1
ATOM 3043 N N . SER B 1 40 ? -16.578 25.578 6.684 1 96.81 40 SER B N 1
ATOM 3044 C CA . SER B 1 40 ? -15.961 25.906 7.969 1 96.81 40 SER B CA 1
ATOM 3045 C C . SER B 1 40 ? -15.336 24.672 8.609 1 96.81 40 SER B C 1
ATOM 3047 O O . SER B 1 40 ? -14.789 24.734 9.711 1 96.81 40 SER B O 1
ATOM 3049 N N . LYS B 1 41 ? -15.453 23.531 7.98 1 98 41 LYS B N 1
ATOM 3050 C CA . LYS B 1 41 ? -14.906 22.266 8.469 1 98 41 LYS B CA 1
ATOM 3051 C C . LYS B 1 41 ? -14.055 21.594 7.398 1 98 41 LYS B C 1
ATOM 3053 O O . LYS B 1 41 ? -14.383 20.484 6.941 1 98 41 LYS B O 1
ATOM 3058 N N . ILE B 1 42 ? -12.93 22.203 7.152 1 98.56 42 ILE B N 1
ATOM 3059 C CA . ILE B 1 42 ? -12.047 21.766 6.078 1 98.56 42 ILE B CA 1
ATOM 3060 C C . ILE B 1 42 ? -11.125 20.656 6.59 1 98.56 42 ILE B C 1
ATOM 3062 O O . ILE B 1 42 ? -10.586 20.75 7.695 1 98.56 42 ILE B O 1
ATOM 3066 N N . ILE B 1 43 ? -11.023 19.609 5.832 1 98.75 43 ILE B N 1
ATOM 3067 C CA . ILE B 1 43 ? -10 18.594 6.07 1 98.75 43 ILE B CA 1
ATOM 3068 C C . ILE B 1 43 ? -8.938 18.656 4.977 1 98.75 43 ILE B C 1
ATOM 3070 O O . ILE B 1 43 ? -9.266 18.812 3.795 1 98.75 43 ILE B O 1
ATOM 3074 N N . THR B 1 44 ? -7.68 18.688 5.395 1 98.88 44 THR B N 1
ATOM 3075 C CA . THR B 1 44 ? -6.578 18.578 4.441 1 98.88 44 THR B CA 1
ATOM 3076 C C . THR B 1 44 ? -5.926 17.203 4.535 1 98.88 44 THR B C 1
ATOM 3078 O O . THR B 1 44 ? -5.797 16.641 5.629 1 98.88 44 THR B O 1
ATOM 3081 N N . MET B 1 45 ? -5.609 16.625 3.41 1 98.06 45 MET B N 1
ATOM 3082 C CA . MET B 1 45 ? -4.871 15.375 3.262 1 98.06 45 MET B CA 1
ATOM 3083 C C . MET B 1 45 ? -3.611 15.578 2.426 1 98.06 45 MET B C 1
ATOM 3085 O O . MET B 1 45 ? -3.689 16.031 1.281 1 98.06 45 MET B O 1
ATOM 3089 N N . VAL B 1 46 ? -2.434 15.188 3.014 1 97.88 46 VAL B N 1
ATOM 3090 C CA . VAL B 1 46 ? -1.235 15.586 2.279 1 97.88 46 VAL B CA 1
ATOM 3091 C C . VAL B 1 46 ? -0.234 14.43 2.268 1 97.88 46 VAL B C 1
ATOM 3093 O O . VAL B 1 46 ? -0.336 13.5 3.072 1 97.88 46 VAL B O 1
ATOM 3096 N N . GLY B 1 47 ? 0.635 14.453 1.326 1 94.62 47 GLY B N 1
ATOM 3097 C CA . GLY B 1 47 ? 1.772 13.555 1.217 1 94.62 47 GLY B CA 1
ATOM 3098 C C . GLY B 1 47 ? 3.094 14.281 1.046 1 94.62 47 GLY B C 1
ATOM 3099 O O . GLY B 1 47 ? 3.211 15.461 1.396 1 94.62 47 GLY B O 1
ATOM 3100 N N . ALA B 1 48 ? 4.086 13.594 0.566 1 92.19 48 ALA B N 1
ATOM 3101 C CA . ALA B 1 48 ? 5.461 14.078 0.534 1 92.19 48 ALA B CA 1
ATOM 3102 C C . ALA B 1 48 ? 5.598 15.273 -0.402 1 92.19 48 ALA B C 1
ATOM 3104 O O . ALA B 1 48 ? 6.543 16.062 -0.282 1 92.19 48 ALA B O 1
ATOM 3105 N N . GLY B 1 49 ? 4.648 15.461 -1.269 1 92.5 49 GLY B N 1
ATOM 3106 C CA . GLY B 1 49 ? 4.738 16.516 -2.26 1 92.5 49 GLY B CA 1
ATOM 3107 C C . GLY B 1 49 ? 4.801 17.906 -1.646 1 92.5 49 GLY B C 1
ATOM 3108 O O . GLY B 1 49 ? 5.395 18.828 -2.221 1 92.5 49 GLY B O 1
ATOM 3109 N N . ILE B 1 50 ? 4.219 18.078 -0.492 1 96.12 50 ILE B N 1
ATOM 3110 C CA . ILE B 1 50 ? 4.172 19.422 0.065 1 96.12 50 ILE B CA 1
ATOM 3111 C C . ILE B 1 50 ? 5.512 19.766 0.717 1 96.12 50 ILE B C 1
ATOM 3113 O O . ILE B 1 50 ? 5.785 20.922 1.037 1 96.12 50 ILE B O 1
ATOM 3117 N N . SER B 1 51 ? 6.34 18.781 0.921 1 93.44 51 SER B N 1
ATOM 3118 C CA . SER B 1 51 ? 7.586 18.984 1.648 1 93.44 51 SER B CA 1
ATOM 3119 C C . SER B 1 51 ? 8.766 19.125 0.694 1 93.44 51 SER B C 1
ATOM 3121 O O . SER B 1 51 ? 9.883 19.453 1.116 1 93.44 51 SER B O 1
ATOM 3123 N N . THR B 1 52 ? 8.602 18.875 -0.573 1 87.69 52 THR B N 1
ATOM 3124 C CA . THR B 1 52 ? 9.711 18.859 -1.52 1 87.69 52 THR B CA 1
ATOM 3125 C C . THR B 1 52 ? 10.375 20.234 -1.607 1 87.69 52 THR B C 1
ATOM 3127 O O . THR B 1 52 ? 11.594 20.328 -1.743 1 87.69 52 THR B O 1
ATOM 3130 N N . ALA B 1 53 ? 9.625 21.234 -1.474 1 89.25 53 ALA B N 1
ATOM 3131 C CA . ALA B 1 53 ? 10.164 22.578 -1.566 1 89.25 53 ALA B CA 1
ATOM 3132 C C . ALA B 1 53 ? 11 22.922 -0.339 1 89.25 53 ALA B C 1
ATOM 3134 O O . ALA B 1 53 ? 11.742 23.922 -0.343 1 89.25 53 ALA B O 1
ATOM 3135 N N . ALA B 1 54 ? 10.922 22.156 0.656 1 91.31 54 ALA B N 1
ATOM 3136 C CA . ALA B 1 54 ? 11.695 22.375 1.877 1 91.31 54 ALA B CA 1
ATOM 3137 C C . ALA B 1 54 ? 13.055 21.688 1.808 1 91.31 54 ALA B C 1
ATOM 3139 O O . ALA B 1 54 ? 13.82 21.719 2.771 1 91.31 54 ALA B O 1
ATOM 3140 N N . GLY B 1 55 ? 13.336 21 0.731 1 82.38 55 GLY B N 1
ATOM 3141 C CA . GLY B 1 55 ? 14.594 20.297 0.588 1 82.38 55 GLY B CA 1
ATOM 3142 C C . GLY B 1 55 ? 14.547 18.875 1.089 1 82.38 55 GLY B C 1
ATOM 3143 O O . GLY B 1 55 ? 15.578 18.219 1.221 1 82.38 55 GLY B O 1
ATOM 3144 N N . ILE B 1 56 ? 13.484 18.469 1.529 1 79.06 56 ILE B N 1
ATOM 3145 C CA . ILE B 1 56 ? 13.305 17.078 1.922 1 79.06 56 ILE B CA 1
ATOM 3146 C C . ILE B 1 56 ? 13.07 16.219 0.682 1 79.06 56 ILE B C 1
ATOM 3148 O O . ILE B 1 56 ? 12.156 16.5 -0.106 1 79.06 56 ILE B O 1
ATOM 3152 N N . PRO B 1 57 ? 14 15.273 0.476 1 68.81 57 PRO B N 1
ATOM 3153 C CA . PRO B 1 57 ? 13.875 14.461 -0.739 1 68.81 57 PRO B CA 1
ATOM 3154 C C . PRO B 1 57 ? 12.57 13.672 -0.792 1 68.81 57 PRO B C 1
ATOM 3156 O O . PRO B 1 57 ? 12.023 13.305 0.251 1 68.81 57 PRO B O 1
ATOM 3159 N N . ASP B 1 58 ? 11.977 13.508 -1.943 1 63.31 58 ASP B N 1
ATOM 3160 C CA . ASP B 1 58 ? 10.797 12.664 -2.115 1 63.31 58 ASP B CA 1
ATOM 3161 C C . ASP B 1 58 ? 11.188 11.188 -2.242 1 63.31 58 ASP B C 1
ATOM 3163 O O . ASP B 1 58 ? 10.336 10.328 -2.471 1 63.31 58 ASP B O 1
ATOM 3167 N N . PHE B 1 59 ? 12.398 10.805 -1.842 1 60.06 59 PHE B N 1
ATOM 3168 C CA . PHE B 1 59 ? 12.961 9.469 -1.693 1 60.06 59 PHE B CA 1
ATOM 3169 C C . PHE B 1 59 ? 12.961 8.727 -3.025 1 60.06 59 PHE B C 1
ATOM 3171 O O . PHE B 1 59 ? 13.188 7.52 -3.07 1 60.06 59 PHE B O 1
ATOM 3178 N N . ARG B 1 60 ? 12.508 9.312 -4.113 1 55.62 60 ARG B N 1
ATOM 3179 C CA . ARG B 1 60 ? 12.5 8.633 -5.402 1 55.62 60 ARG B CA 1
ATOM 3180 C C . ARG B 1 60 ? 13.922 8.492 -5.957 1 55.62 60 ARG B C 1
ATOM 3182 O O . ARG B 1 60 ? 14.211 7.555 -6.695 1 55.62 60 ARG B O 1
ATOM 3189 N N . SER B 1 61 ? 14.742 9.57 -5.695 1 54.28 61 SER B N 1
ATOM 3190 C CA . SER B 1 61 ? 16.031 9.586 -6.375 1 54.28 61 SER B CA 1
ATOM 3191 C C . SER B 1 61 ? 17.125 8.977 -5.504 1 54.28 61 SER B C 1
ATOM 3193 O O . SER B 1 61 ? 17.234 9.305 -4.32 1 54.28 61 SER B O 1
ATOM 3195 N N . PRO B 1 62 ? 17.719 7.809 -5.91 1 50.97 62 PRO B N 1
ATOM 3196 C CA . PRO B 1 62 ? 18.875 7.242 -5.195 1 50.97 62 PRO B CA 1
ATOM 3197 C C . PRO B 1 62 ? 19.891 8.297 -4.789 1 50.97 62 PRO B C 1
ATOM 3199 O O . PRO B 1 62 ? 20.703 8.062 -3.893 1 50.97 62 PRO B O 1
ATOM 3202 N N . SER B 1 63 ? 19.781 9.352 -5.367 1 51.91 63 SER B N 1
ATOM 3203 C CA . SER B 1 63 ? 20.906 10.273 -5.273 1 51.91 63 SER B CA 1
ATOM 3204 C C . SER B 1 63 ? 20.891 11.031 -3.949 1 51.91 63 SER B C 1
ATOM 3206 O O . SER B 1 63 ? 21.734 11.906 -3.723 1 51.91 63 SER B O 1
ATOM 3208 N N . SER B 1 64 ? 19.984 10.672 -3.1 1 56.56 64 SER B N 1
ATOM 3209 C CA . SER B 1 64 ? 19.922 11.547 -1.932 1 56.56 64 SER B CA 1
ATOM 3210 C C . SER B 1 64 ? 21.109 11.312 -1.008 1 56.56 64 SER B C 1
ATOM 3212 O O . SER B 1 64 ? 21.422 12.141 -0.147 1 56.56 64 SER B O 1
ATOM 3214 N N . GLY B 1 65 ? 21.922 10.305 -1.299 1 61.03 65 GLY B N 1
ATOM 3215 C CA . GLY B 1 65 ? 23.047 9.969 -0.44 1 61.03 65 GLY B CA 1
ATOM 3216 C C . GLY B 1 65 ? 22.625 9.367 0.887 1 61.03 65 GLY B C 1
ATOM 3217 O O . GLY B 1 65 ? 23.469 8.906 1.66 1 61.03 65 GLY B O 1
ATOM 3218 N N . VAL B 1 66 ? 21.344 9.398 1.194 1 63.91 66 VAL B N 1
ATOM 3219 C CA . VAL B 1 66 ? 20.812 8.922 2.463 1 63.91 66 VAL B CA 1
ATOM 3220 C C . VAL B 1 66 ? 21.156 7.441 2.645 1 63.91 66 VAL B C 1
ATOM 3222 O O . VAL B 1 66 ? 21.391 6.984 3.764 1 63.91 66 VAL B O 1
ATOM 3225 N N . TYR B 1 67 ? 21.359 6.848 1.562 1 64.19 67 TYR B N 1
ATOM 3226 C CA . TYR B 1 67 ? 21.469 5.398 1.693 1 64.19 67 TYR B CA 1
ATOM 3227 C C . TYR B 1 67 ? 22.859 4.918 1.354 1 64.19 67 TYR B C 1
ATOM 3229 O O . TYR B 1 67 ? 23.109 3.713 1.235 1 64.19 67 TYR B O 1
ATOM 3237 N N . ASP B 1 68 ? 23.656 5.879 1.253 1 64.69 68 ASP B N 1
ATOM 3238 C CA . ASP B 1 68 ? 25.062 5.539 0.984 1 64.69 68 ASP B CA 1
ATOM 3239 C C . ASP B 1 68 ? 25.672 4.793 2.162 1 64.69 68 ASP B C 1
ATOM 3241 O O . ASP B 1 68 ? 25.422 5.125 3.32 1 64.69 68 ASP B O 1
ATOM 3245 N N . ASN B 1 69 ? 26.297 3.775 1.915 1 63.16 69 ASN B N 1
ATOM 3246 C CA . ASN B 1 69 ? 27.156 3.047 2.844 1 63.16 69 ASN B CA 1
ATOM 3247 C C . ASN B 1 69 ? 26.344 2.312 3.902 1 63.16 69 ASN B C 1
ATOM 3249 O O . ASN B 1 69 ? 26.797 2.148 5.039 1 63.16 69 ASN B O 1
ATOM 3253 N N . LEU B 1 70 ? 25.109 2.109 3.561 1 64.25 70 LEU B N 1
ATOM 3254 C CA . LEU B 1 70 ? 24.312 1.342 4.52 1 64.25 70 LEU B CA 1
ATOM 3255 C C . LEU B 1 70 ? 24.797 -0.104 4.586 1 64.25 70 LEU B C 1
ATOM 3257 O O . LEU B 1 70 ? 24.484 -0.821 5.543 1 64.25 70 LEU B O 1
ATOM 3261 N N . GLU B 1 71 ? 25.547 -0.424 3.646 1 61.81 71 GLU B N 1
ATOM 3262 C CA . GLU B 1 71 ? 26.141 -1.758 3.617 1 61.81 71 GLU B CA 1
ATOM 3263 C C . GLU B 1 71 ? 27.016 -1.997 4.844 1 61.81 71 GLU B C 1
ATOM 3265 O O . GLU B 1 71 ? 27.234 -3.143 5.246 1 61.81 71 GLU B O 1
ATOM 3270 N N . GLU B 1 72 ? 27.453 -0.94 5.379 1 61.97 72 GLU B N 1
ATOM 3271 C CA . GLU B 1 72 ? 28.344 -1.059 6.527 1 61.97 72 GLU B CA 1
ATOM 3272 C C . GLU B 1 72 ? 27.656 -1.749 7.699 1 61.97 72 GLU B C 1
ATOM 3274 O O . GLU B 1 72 ? 28.312 -2.266 8.602 1 61.97 72 GLU B O 1
ATOM 3279 N N . PHE B 1 73 ? 26.484 -1.776 7.645 1 64 73 PHE B N 1
ATOM 3280 C CA . PHE B 1 73 ? 25.75 -2.344 8.773 1 64 73 PHE B CA 1
ATOM 3281 C C . PHE B 1 73 ? 25.5 -3.832 8.562 1 64 73 PHE B C 1
ATOM 3283 O O . PHE B 1 73 ? 24.781 -4.461 9.344 1 64 73 PHE B O 1
ATOM 3290 N N . ASN B 1 74 ? 26.219 -4.445 7.75 1 61.5 74 ASN B N 1
ATOM 3291 C CA . ASN B 1 74 ? 26.094 -5.879 7.508 1 61.5 74 ASN B CA 1
ATOM 3292 C C . ASN B 1 74 ? 24.625 -6.309 7.469 1 61.5 74 ASN B C 1
ATOM 3294 O O . ASN B 1 74 ? 24.234 -7.254 8.156 1 61.5 74 ASN B O 1
ATOM 3298 N N . LEU B 1 75 ? 23.906 -5.637 6.77 1 64.19 75 LEU B N 1
ATOM 3299 C CA . LEU B 1 75 ? 22.484 -5.91 6.719 1 64.19 75 LEU B CA 1
ATOM 3300 C C . LEU B 1 75 ? 22.203 -7.207 5.965 1 64.19 75 LEU B C 1
ATOM 3302 O O . LEU B 1 75 ? 22.75 -7.438 4.887 1 64.19 75 LEU B O 1
ATOM 3306 N N . PRO B 1 76 ? 21.625 -8.148 6.711 1 60.53 76 PRO B N 1
ATOM 3307 C CA . PRO B 1 76 ? 21.344 -9.414 6.02 1 60.53 76 PRO B CA 1
ATOM 3308 C C . PRO B 1 76 ? 20.578 -9.203 4.707 1 60.53 76 PRO B C 1
ATOM 3310 O O . PRO B 1 76 ? 20.828 -9.914 3.73 1 60.53 76 PRO B O 1
ATOM 3313 N N . SER B 1 77 ? 19.531 -8.359 4.75 1 67.38 77 SER B N 1
ATOM 3314 C CA . SER B 1 77 ? 18.703 -8.023 3.598 1 67.38 77 SER B CA 1
ATOM 3315 C C . SER B 1 77 ? 18.094 -6.641 3.744 1 67.38 77 SER B C 1
ATOM 3317 O O . SER B 1 77 ? 17.953 -6.125 4.859 1 67.38 77 SER B O 1
ATOM 3319 N N . PRO B 1 78 ? 17.922 -6.066 2.652 1 64.69 78 PRO B N 1
ATOM 3320 C CA . PRO B 1 78 ? 17.25 -4.773 2.732 1 64.69 78 PRO B CA 1
ATOM 3321 C C . PRO B 1 78 ? 15.984 -4.82 3.596 1 64.69 78 PRO B C 1
ATOM 3323 O O . PRO B 1 78 ? 15.625 -3.822 4.223 1 64.69 78 PRO B O 1
ATOM 3326 N N . THR B 1 79 ? 15.453 -5.98 3.662 1 63.12 79 THR B N 1
ATOM 3327 C CA . THR B 1 79 ? 14.203 -6.148 4.391 1 63.12 79 THR B CA 1
ATOM 3328 C C . THR B 1 79 ? 14.414 -5.926 5.887 1 63.12 79 THR B C 1
ATOM 3330 O O . THR B 1 79 ? 13.484 -5.535 6.598 1 63.12 79 THR B O 1
ATOM 3333 N N . SER B 1 80 ? 15.562 -6.082 6.273 1 66.44 80 SER B N 1
ATOM 3334 C CA . SER B 1 80 ? 15.844 -6.145 7.703 1 66.44 80 SER B CA 1
ATOM 3335 C C . SER B 1 80 ? 15.867 -4.754 8.32 1 66.44 80 SER B C 1
ATOM 3337 O O . SER B 1 80 ? 15.383 -4.555 9.438 1 66.44 80 SER B O 1
AT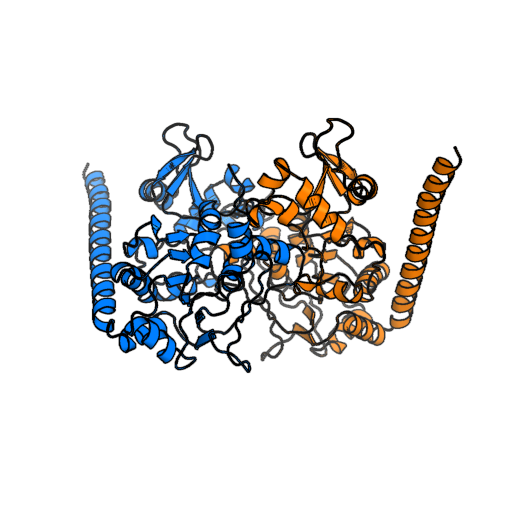OM 3339 N N . ILE B 1 81 ? 16.188 -3.773 7.629 1 70.19 81 ILE B N 1
ATOM 3340 C CA . ILE B 1 81 ? 16.484 -2.475 8.227 1 70.19 81 ILE B CA 1
ATOM 3341 C C . ILE B 1 81 ? 15.188 -1.836 8.734 1 70.19 81 ILE B C 1
ATOM 3343 O O . ILE B 1 81 ? 15.188 -1.177 9.781 1 70.19 81 ILE B O 1
ATOM 3347 N N . PHE B 1 82 ? 14.086 -2.115 8.078 1 78 82 PHE B N 1
ATOM 3348 C CA . PHE B 1 82 ? 12.891 -1.35 8.414 1 78 82 PHE B CA 1
ATOM 3349 C C . PHE B 1 82 ? 11.812 -2.258 8.992 1 78 82 PHE B C 1
ATOM 3351 O O . PHE B 1 82 ? 10.672 -1.833 9.172 1 78 82 PHE B O 1
ATOM 3358 N N . SER B 1 83 ? 12.219 -3.373 9.312 1 83.44 83 SER B N 1
ATOM 3359 C CA . SER B 1 83 ? 11.258 -4.246 9.977 1 83.44 83 SER B CA 1
ATOM 3360 C C . SER B 1 83 ? 11.336 -4.109 11.492 1 83.44 83 SER B C 1
ATOM 3362 O O . SER B 1 83 ? 12.422 -3.945 12.047 1 83.44 83 SER B O 1
ATOM 3364 N N . ILE B 1 84 ? 10.156 -4.188 12.117 1 86.56 84 ILE B N 1
ATOM 3365 C CA . ILE B 1 84 ? 10.109 -4.066 13.57 1 86.56 84 ILE B CA 1
ATOM 3366 C C . ILE B 1 84 ? 10.875 -5.223 14.211 1 86.56 84 ILE B C 1
ATOM 3368 O O . ILE B 1 84 ? 11.516 -5.047 15.25 1 86.56 84 ILE B O 1
ATOM 3372 N N . GLU B 1 85 ? 10.859 -6.316 13.656 1 83.25 85 GLU B N 1
ATOM 3373 C CA . GLU B 1 85 ? 11.594 -7.469 14.164 1 83.25 85 GLU B CA 1
ATOM 3374 C C . GLU B 1 85 ? 13.094 -7.211 14.18 1 83.25 85 GLU B C 1
ATOM 3376 O O . GLU B 1 85 ? 13.773 -7.484 15.172 1 83.25 85 GLU B O 1
ATOM 3381 N N . TYR B 1 86 ? 13.57 -6.734 13.125 1 83.12 86 TYR B N 1
ATOM 3382 C CA . TYR B 1 86 ? 15 -6.441 13.055 1 83.12 86 TYR B CA 1
ATOM 3383 C C . TYR B 1 86 ? 15.367 -5.289 13.977 1 83.12 86 TYR B C 1
ATOM 3385 O O . TYR B 1 86 ? 16.438 -5.301 14.594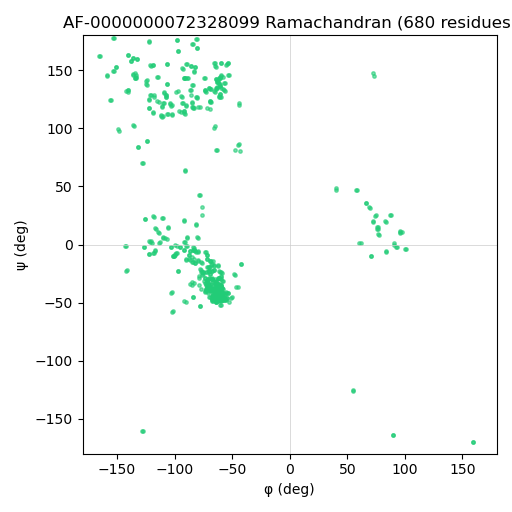 1 83.12 86 TYR B O 1
ATOM 3393 N N . PHE B 1 87 ? 14.531 -4.312 14.023 1 89.06 87 PHE B N 1
ATOM 3394 C CA . PHE B 1 87 ? 14.766 -3.178 14.914 1 89.06 87 PHE B CA 1
ATOM 3395 C C . PHE B 1 87 ? 14.992 -3.646 16.344 1 89.06 87 PHE B C 1
ATOM 3397 O O . PHE B 1 87 ? 15.875 -3.133 17.047 1 89.06 87 PHE B O 1
ATOM 3404 N N . ARG B 1 88 ? 14.258 -4.562 16.766 1 89.56 88 ARG B N 1
ATOM 3405 C CA . ARG B 1 88 ? 14.367 -5.082 18.125 1 89.56 88 ARG B CA 1
ATOM 3406 C C . ARG B 1 88 ? 15.703 -5.793 18.328 1 89.56 88 ARG B C 1
ATOM 3408 O O . ARG B 1 88 ? 16.25 -5.789 19.438 1 89.56 88 ARG B O 1
ATOM 3415 N N . HIS B 1 89 ? 16.156 -6.336 17.266 1 87.75 89 HIS B N 1
ATOM 3416 C CA . HIS B 1 89 ? 17.406 -7.07 17.344 1 87.75 89 HIS B CA 1
ATOM 3417 C C . HIS B 1 89 ? 18.609 -6.133 17.219 1 87.75 89 HIS B C 1
ATOM 3419 O O . HIS B 1 89 ? 19.578 -6.246 17.969 1 87.75 89 HIS B O 1
ATOM 3425 N N . ASP B 1 90 ? 18.531 -5.211 16.25 1 88.81 90 ASP B N 1
ATOM 3426 C CA . ASP B 1 90 ? 19.594 -4.242 16.016 1 88.81 90 ASP B CA 1
ATOM 3427 C C . ASP B 1 90 ? 19.047 -2.922 15.492 1 88.81 90 ASP B C 1
ATOM 3429 O O . ASP B 1 90 ? 18.906 -2.744 14.281 1 88.81 90 ASP B O 1
ATOM 3433 N N . PRO B 1 91 ? 18.891 -1.998 16.391 1 91.56 91 PRO B N 1
ATOM 3434 C CA . PRO B 1 91 ? 18.266 -0.735 16 1 91.56 91 PRO B CA 1
ATOM 3435 C C . PRO B 1 91 ? 19.25 0.244 15.375 1 91.56 91 PRO B C 1
ATOM 3437 O O . PRO B 1 91 ? 18.859 1.312 14.898 1 91.56 91 PRO B O 1
ATOM 3440 N N . ARG B 1 92 ? 20.547 -0.065 15.289 1 90.5 92 ARG B N 1
ATOM 3441 C CA . ARG B 1 92 ? 21.594 0.877 14.906 1 90.5 92 ARG B CA 1
ATOM 3442 C C . ARG B 1 92 ? 21.391 1.374 13.477 1 90.5 92 ARG B C 1
ATOM 3444 O O . ARG B 1 92 ? 21.531 2.566 13.203 1 90.5 92 ARG B O 1
ATOM 3451 N N . SER B 1 93 ? 20.984 0.444 12.516 1 83.62 93 SER B N 1
ATOM 3452 C CA . SER B 1 93 ? 20.797 0.823 11.125 1 83.62 93 SER B CA 1
ATOM 3453 C C . SER B 1 93 ? 19.656 1.821 10.961 1 83.62 93 SER B C 1
ATOM 3455 O O . SER B 1 93 ? 19.75 2.766 10.18 1 83.62 93 SER B O 1
ATOM 3457 N N . PHE B 1 94 ? 18.656 1.61 11.727 1 87.62 94 PHE B N 1
ATOM 3458 C CA . PHE B 1 94 ? 17.516 2.525 11.688 1 87.62 94 PHE B CA 1
ATOM 3459 C C . PHE B 1 94 ? 17.938 3.926 12.125 1 87.62 94 PHE B C 1
ATOM 3461 O O . PHE B 1 94 ? 17.609 4.91 11.461 1 87.62 94 PHE B O 1
ATOM 3468 N N . PHE B 1 95 ? 18.656 4.051 13.133 1 90.69 95 PHE B N 1
ATOM 3469 C CA . PHE B 1 95 ? 19.016 5.352 13.688 1 90.69 95 PHE B CA 1
ATOM 3470 C C . PHE B 1 95 ? 20.047 6.047 12.82 1 90.69 95 PHE B C 1
ATOM 3472 O O . PHE B 1 95 ? 20.078 7.277 12.742 1 90.69 95 PHE B O 1
ATOM 3479 N N . GLU B 1 96 ? 20.844 5.254 12.148 1 86.69 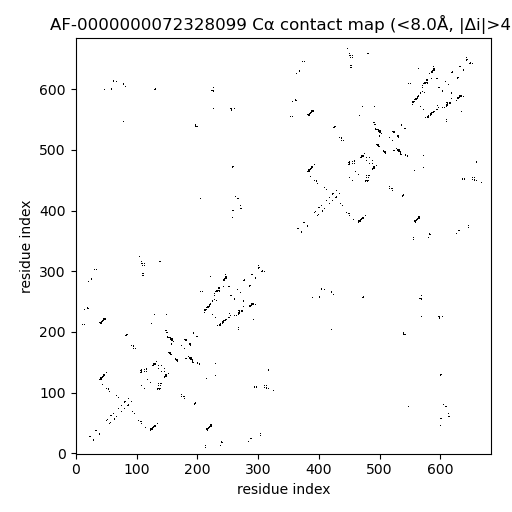96 GLU B N 1
ATOM 3480 C CA . GLU B 1 96 ? 21.766 5.848 11.18 1 86.69 96 GLU B CA 1
ATOM 3481 C C . GLU B 1 96 ? 21 6.48 10.016 1 86.69 96 GLU B C 1
ATOM 3483 O O . GLU B 1 96 ? 21.344 7.578 9.57 1 86.69 96 GLU B O 1
ATOM 3488 N N . ILE B 1 97 ? 19.984 5.816 9.586 1 81.38 97 ILE B N 1
ATOM 3489 C CA . ILE B 1 97 ? 19.156 6.352 8.508 1 81.38 97 ILE B CA 1
ATOM 3490 C C . ILE B 1 97 ? 18.422 7.598 8.984 1 81.38 97 ILE B C 1
ATOM 3492 O O . ILE B 1 97 ? 18.406 8.617 8.289 1 81.38 97 ILE B O 1
ATOM 3496 N N . ALA B 1 98 ? 17.906 7.445 10.172 1 86.12 98 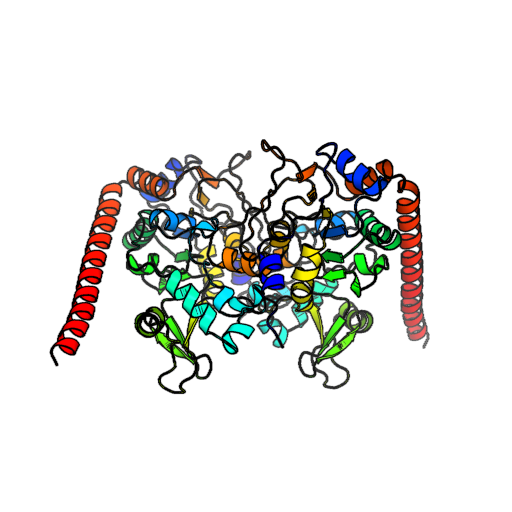ALA B N 1
ATOM 3497 C CA . ALA B 1 98 ? 17.203 8.586 10.758 1 86.12 98 ALA B CA 1
ATOM 3498 C C . ALA B 1 98 ? 18.125 9.797 10.859 1 86.12 98 ALA B C 1
ATOM 3500 O O . ALA B 1 98 ? 17.719 10.93 10.57 1 86.12 98 ALA B O 1
ATOM 3501 N N . ARG B 1 99 ? 19.281 9.562 11.242 1 88.56 99 ARG B N 1
ATOM 3502 C CA . ARG B 1 99 ? 20.281 10.625 11.352 1 88.56 99 ARG B CA 1
ATOM 3503 C C . ARG B 1 99 ? 20.531 11.273 9.992 1 88.56 99 ARG B C 1
ATOM 3505 O O . ARG B 1 99 ? 20.578 12.5 9.883 1 88.56 99 ARG B O 1
ATOM 3512 N N . ARG B 1 100 ? 20.578 10.492 9.008 1 80.06 100 ARG B N 1
ATOM 3513 C CA . ARG B 1 100 ? 20.891 10.969 7.668 1 80.06 100 ARG B CA 1
ATOM 3514 C C . ARG B 1 100 ? 19.688 11.695 7.055 1 80.06 100 ARG B C 1
ATOM 3516 O O . ARG B 1 100 ? 19.859 12.578 6.207 1 80.06 100 ARG B O 1
ATOM 3523 N N . LEU B 1 101 ? 18.562 11.359 7.508 1 80 101 LEU B N 1
ATOM 3524 C CA . LEU B 1 101 ? 17.344 11.969 6.988 1 80 101 LEU B CA 1
ATOM 3525 C C . LEU B 1 101 ? 17.047 13.281 7.707 1 80 101 LEU B C 1
ATOM 3527 O O . LEU B 1 101 ? 16.266 14.094 7.219 1 80 101 LEU B O 1
ATOM 3531 N N . TYR B 1 102 ? 17.719 13.422 8.781 1 84.81 102 TYR B N 1
ATOM 3532 C CA . TYR B 1 102 ? 17.469 14.602 9.602 1 84.81 102 TYR B CA 1
ATOM 3533 C C . TYR B 1 102 ? 17.953 15.867 8.898 1 84.81 102 TYR B C 1
ATOM 3535 O O . TYR B 1 102 ? 19.094 15.93 8.445 1 84.81 102 TYR B O 1
ATOM 3543 N N . ARG B 1 103 ? 17.062 16.797 8.711 1 85.38 103 ARG B N 1
ATOM 3544 C CA . ARG B 1 103 ? 17.344 18.094 8.102 1 85.38 103 ARG B CA 1
ATOM 3545 C C . ARG B 1 103 ? 16.922 19.234 9.023 1 85.38 103 ARG B C 1
ATOM 3547 O O . ARG B 1 103 ? 15.836 19.797 8.875 1 85.38 103 ARG B O 1
ATOM 3554 N N . PRO B 1 104 ? 17.844 19.625 9.867 1 85.81 104 PRO B N 1
ATOM 3555 C CA . PRO B 1 104 ? 17.484 20.672 10.836 1 85.81 104 PRO B CA 1
ATOM 3556 C C . PRO B 1 104 ? 17.219 22.016 10.188 1 85.81 104 PRO B C 1
ATOM 3558 O O . PRO B 1 104 ? 16.562 22.875 10.781 1 85.81 104 PRO B O 1
ATOM 3561 N N . GLU B 1 105 ? 17.656 22.172 8.984 1 87.12 105 GLU B N 1
ATOM 3562 C CA . GLU B 1 105 ? 17.516 23.469 8.305 1 87.12 105 GLU B CA 1
ATOM 3563 C C . GLU B 1 105 ? 16.203 23.531 7.535 1 87.12 105 GLU B C 1
ATOM 3565 O O . GLU B 1 105 ? 15.805 24.609 7.078 1 87.12 105 GLU B O 1
ATOM 3570 N N . ALA B 1 106 ? 15.594 22.422 7.395 1 91.44 106 ALA B N 1
ATOM 3571 C CA . ALA B 1 106 ? 14.344 22.391 6.645 1 91.44 106 ALA B CA 1
ATOM 3572 C C . ALA B 1 106 ? 13.266 23.219 7.352 1 91.44 106 ALA B C 1
ATOM 3574 O O . ALA B 1 106 ? 13.141 23.172 8.578 1 91.44 106 ALA B O 1
ATOM 3575 N N . LYS B 1 107 ? 12.57 24.016 6.602 1 95.81 107 LYS B N 1
ATOM 3576 C CA . LYS B 1 107 ? 11.492 24.859 7.117 1 95.81 107 LYS B CA 1
ATOM 3577 C C . LYS B 1 107 ? 10.172 24.547 6.43 1 95.81 107 LYS B C 1
ATOM 3579 O O . LYS B 1 107 ? 10.148 24.109 5.277 1 95.81 107 LYS B O 1
ATOM 3584 N N . PRO B 1 108 ? 9.102 24.812 7.105 1 98 108 PRO B N 1
ATOM 3585 C CA . PRO B 1 108 ? 7.781 24.594 6.5 1 98 108 PRO B CA 1
ATOM 3586 C C . PRO B 1 108 ? 7.602 25.359 5.191 1 98 108 PRO B C 1
ATOM 3588 O O . PRO B 1 108 ? 8.047 26.5 5.07 1 98 108 PRO B O 1
ATOM 3591 N N . THR B 1 109 ? 6.984 24.719 4.227 1 98.25 109 THR B N 1
ATOM 3592 C CA . THR B 1 109 ? 6.684 25.344 2.938 1 98.25 109 THR B CA 1
ATOM 3593 C C . THR B 1 109 ? 5.426 26.203 3.031 1 98.25 109 THR B C 1
ATOM 3595 O O . THR B 1 109 ? 4.797 26.281 4.09 1 98.25 109 THR B O 1
ATOM 3598 N N . LEU B 1 110 ? 5.074 26.891 1.944 1 98.62 110 LEU B N 1
ATOM 3599 C CA . LEU B 1 110 ? 3.844 27.672 1.901 1 98.62 110 LEU B CA 1
ATOM 3600 C C . LEU B 1 110 ? 2.627 26.781 2.131 1 98.62 110 LEU B C 1
ATOM 3602 O O . LEU B 1 110 ? 1.652 27.203 2.756 1 98.62 110 LEU B O 1
ATOM 3606 N N . ALA B 1 111 ? 2.699 25.594 1.634 1 98.75 111 ALA B N 1
ATOM 3607 C CA . ALA B 1 111 ? 1.596 24.656 1.821 1 98.75 111 ALA B CA 1
ATOM 3608 C C . ALA B 1 111 ? 1.388 24.344 3.299 1 98.75 111 ALA B C 1
ATOM 3610 O O . ALA B 1 111 ? 0.252 24.312 3.781 1 98.75 111 ALA B O 1
ATOM 3611 N N . HIS B 1 112 ? 2.471 24.125 4 1 98.75 112 HIS B N 1
ATOM 3612 C CA . HIS B 1 112 ? 2.373 23.891 5.438 1 98.75 112 HIS B CA 1
ATOM 3613 C C . HIS B 1 112 ? 1.762 25.109 6.141 1 98.75 112 HIS B C 1
ATOM 3615 O O . HIS B 1 112 ? 0.875 24.953 6.984 1 98.75 112 HIS B O 1
ATOM 3621 N N . CYS B 1 113 ? 2.246 26.266 5.789 1 98.81 113 CYS B N 1
ATOM 3622 C CA . CYS B 1 113 ? 1.762 27.5 6.402 1 98.81 113 CYS B CA 1
ATOM 3623 C C . CYS B 1 113 ? 0.295 27.734 6.062 1 98.81 113 CYS B C 1
ATOM 3625 O O . CYS B 1 113 ? -0.455 28.281 6.879 1 98.81 113 CYS B O 1
ATOM 3627 N N . PHE B 1 114 ? -0.085 27.344 4.875 1 98.88 114 PHE B N 1
ATOM 3628 C CA . PHE B 1 114 ? -1.481 27.469 4.473 1 98.88 114 PHE B CA 1
ATOM 3629 C C . PHE B 1 114 ? -2.383 26.641 5.379 1 98.88 114 PHE B C 1
ATOM 3631 O O . PHE B 1 114 ? -3.449 27.094 5.793 1 98.88 114 PHE B O 1
ATOM 3638 N N . ILE B 1 115 ? -1.981 25.453 5.703 1 98.88 115 ILE B N 1
ATOM 3639 C CA . ILE B 1 115 ? -2.742 24.594 6.605 1 98.88 115 ILE B CA 1
ATOM 3640 C C . ILE B 1 115 ? -2.867 25.25 7.973 1 98.88 115 ILE B C 1
ATOM 3642 O O . ILE B 1 115 ? -3.953 25.297 8.555 1 98.88 115 ILE B O 1
ATOM 3646 N N . LYS B 1 116 ? -1.771 25.828 8.461 1 98.81 116 LYS B N 1
ATOM 3647 C CA . LYS B 1 116 ? -1.787 26.578 9.711 1 98.81 116 LYS B CA 1
ATOM 3648 C C . LYS B 1 116 ? -2.725 27.781 9.617 1 98.81 116 LYS B C 1
ATOM 3650 O O . LYS B 1 116 ? -3.428 28.109 10.578 1 98.81 116 LYS B O 1
ATOM 3655 N N . LEU B 1 117 ? -2.691 28.438 8.5 1 98.81 117 LEU B N 1
ATOM 3656 C CA . LEU B 1 117 ? -3.547 29.594 8.289 1 98.81 117 LEU B CA 1
ATOM 3657 C C . LEU B 1 117 ? -5.02 29.203 8.336 1 98.81 117 LEU B C 1
ATOM 3659 O O . LEU B 1 117 ? -5.84 29.922 8.906 1 98.81 117 LEU B O 1
ATOM 3663 N N . LEU B 1 118 ? -5.395 28.031 7.711 1 98.81 118 LEU B N 1
ATOM 3664 C CA . LEU B 1 118 ? -6.762 27.531 7.797 1 98.81 118 LEU B CA 1
ATOM 3665 C C . LEU B 1 118 ? -7.191 27.375 9.25 1 98.81 118 LEU B C 1
ATOM 3667 O O . LEU B 1 118 ? -8.328 27.688 9.602 1 98.81 118 LEU B O 1
ATOM 3671 N N . HIS B 1 119 ? -6.281 26.859 10.078 1 98.75 119 HIS B N 1
ATOM 3672 C CA . HIS B 1 119 ? -6.559 26.719 11.5 1 98.75 119 HIS B CA 1
ATOM 3673 C C . HIS B 1 119 ? -6.742 28.062 12.172 1 98.75 119 HIS B C 1
ATOM 3675 O O . HIS B 1 119 ? -7.684 28.25 12.953 1 98.75 119 HIS B O 1
ATOM 3681 N N . ASP B 1 120 ? -5.867 29 11.836 1 98.44 120 ASP B N 1
ATOM 3682 C CA . ASP B 1 120 ? -5.922 30.328 12.461 1 98.44 120 ASP B CA 1
ATOM 3683 C C . ASP B 1 120 ? -7.219 31.047 12.094 1 98.44 120 ASP B C 1
ATOM 3685 O O . ASP B 1 120 ? -7.742 31.844 12.883 1 98.44 120 ASP B O 1
ATOM 3689 N N . LYS B 1 121 ? -7.684 30.766 10.891 1 98.25 121 LYS B N 1
ATOM 3690 C CA . LYS B 1 121 ? -8.93 31.359 10.43 1 98.25 121 LYS B CA 1
ATOM 3691 C C . LYS B 1 121 ? -10.141 30.625 11 1 98.25 121 LYS B C 1
ATOM 3693 O O . LYS B 1 121 ? -11.281 31.062 10.805 1 98.25 121 LYS B O 1
ATOM 3698 N N . GLY B 1 122 ? -9.875 29.516 11.703 1 98.19 122 GLY B N 1
ATOM 3699 C CA . GLY B 1 122 ? -10.93 28.828 12.438 1 98.19 122 GLY B CA 1
ATOM 3700 C C . GLY B 1 122 ? -11.742 27.891 11.562 1 98.19 122 GLY B C 1
ATOM 3701 O O . GLY B 1 122 ? -12.859 27.516 11.914 1 98.19 122 GLY B O 1
ATOM 3702 N N . ILE B 1 123 ? -11.195 27.469 10.375 1 98.44 123 ILE B N 1
ATOM 3703 C CA . ILE B 1 123 ? -12.047 26.703 9.461 1 98.44 123 ILE B CA 1
ATOM 3704 C C . ILE B 1 123 ? -11.414 25.344 9.18 1 98.44 123 ILE B C 1
ATOM 3706 O O . ILE B 1 123 ? -11.945 24.547 8.406 1 98.44 123 ILE B O 1
ATOM 3710 N N . LEU B 1 124 ? -10.266 25.016 9.805 1 98.75 124 LEU B N 1
ATOM 3711 C CA . LEU B 1 124 ? -9.672 23.703 9.695 1 98.75 124 LEU B CA 1
ATOM 3712 C C . LEU B 1 124 ? -10.297 22.734 10.695 1 98.75 124 LEU B C 1
ATOM 3714 O O . LEU B 1 124 ? -10.219 22.953 11.906 1 98.75 124 LEU B O 1
ATOM 3718 N N . LEU B 1 125 ? -10.898 21.734 10.195 1 98.38 125 LEU B N 1
ATOM 3719 C CA . LEU B 1 125 ? -11.414 20.688 11.07 1 98.38 125 LEU B CA 1
ATOM 3720 C C . LEU B 1 125 ? -10.289 19.766 11.523 1 98.38 125 LEU B C 1
ATOM 3722 O O . LEU B 1 125 ? -10.125 19.531 12.727 1 98.38 125 LEU B O 1
ATOM 3726 N N . ARG B 1 126 ? -9.523 19.219 10.57 1 98.69 126 ARG B N 1
ATOM 3727 C CA . ARG B 1 126 ? -8.422 18.297 10.859 1 98.69 126 ARG B CA 1
ATOM 3728 C C . ARG B 1 126 ? -7.434 18.25 9.703 1 98.69 126 ARG B C 1
ATOM 3730 O O . ARG B 1 126 ? -7.805 18.484 8.547 1 98.69 126 ARG B O 1
ATOM 3737 N N . HIS B 1 127 ? -6.215 18.078 10.078 1 98.69 127 HIS B N 1
ATOM 3738 C CA . HIS B 1 127 ? -5.148 17.859 9.102 1 98.69 127 HIS B CA 1
ATOM 3739 C C . HIS B 1 127 ? -4.625 16.438 9.172 1 98.69 127 HIS B C 1
ATOM 3741 O O . HIS B 1 127 ? -4.207 15.969 10.234 1 98.69 127 HIS B O 1
ATOM 3747 N N . TYR B 1 128 ? -4.695 15.711 8.031 1 98.38 128 TYR B N 1
ATOM 3748 C CA . TYR B 1 128 ? -4.141 14.367 7.918 1 98.38 128 TYR B CA 1
ATOM 3749 C C . TYR B 1 128 ? -2.883 14.367 7.055 1 98.38 128 TYR B C 1
ATOM 3751 O O . TYR B 1 128 ? -2.895 14.867 5.93 1 98.38 128 TYR B O 1
ATOM 3759 N N . THR B 1 129 ? -1.794 13.789 7.57 1 97.56 129 THR B N 1
ATOM 3760 C CA . THR B 1 129 ? -0.549 13.773 6.809 1 97.56 129 THR B CA 1
ATOM 3761 C C . THR B 1 129 ? 0.075 12.383 6.82 1 97.56 129 THR B C 1
ATOM 3763 O O . THR B 1 129 ? -0.028 11.664 7.816 1 97.56 129 THR B O 1
ATOM 3766 N N . GLN B 1 130 ? 0.683 12.039 5.688 1 95.19 130 GLN B N 1
ATOM 3767 C CA . GLN B 1 130 ? 1.492 10.828 5.59 1 95.19 130 GLN B CA 1
ATOM 3768 C C . GLN B 1 130 ? 2.936 11.094 6.004 1 95.19 130 GLN B C 1
ATOM 3770 O O . GLN B 1 130 ? 3.729 10.164 6.152 1 95.19 130 GLN B O 1
ATOM 3775 N N . ASN B 1 131 ? 3.264 12.336 6.184 1 92.81 131 ASN B N 1
ATOM 3776 C CA . ASN B 1 131 ? 4.648 12.727 6.422 1 92.81 131 ASN B CA 1
ATOM 3777 C C . ASN B 1 131 ? 5.008 12.633 7.902 1 92.81 131 ASN B C 1
ATOM 3779 O O . ASN B 1 131 ? 4.141 12.758 8.766 1 92.81 131 ASN B O 1
ATOM 3783 N N . VAL B 1 132 ? 6.297 12.43 8.102 1 92.31 132 VAL B N 1
ATOM 3784 C CA . VAL B 1 132 ? 6.781 12.352 9.477 1 92.31 132 VAL B CA 1
ATOM 3785 C C . VAL B 1 132 ? 7.918 13.352 9.68 1 92.31 132 VAL B C 1
ATOM 3787 O O . VAL B 1 132 ? 8.742 13.188 10.586 1 92.31 132 VAL B O 1
ATOM 3790 N N . ASP B 1 133 ? 8.016 14.367 8.875 1 90.69 133 ASP B N 1
ATOM 3791 C CA . ASP B 1 133 ? 9.148 15.289 8.828 1 90.69 133 ASP B CA 1
ATOM 3792 C C . ASP B 1 133 ? 8.977 16.422 9.828 1 90.69 133 ASP B C 1
ATOM 3794 O O . ASP B 1 133 ? 9.852 17.281 9.953 1 90.69 133 ASP B O 1
ATOM 3798 N N . ARG B 1 134 ? 7.863 16.531 10.5 1 93 134 ARG B N 1
ATOM 3799 C CA . ARG B 1 134 ? 7.598 17.438 11.617 1 93 134 ARG B CA 1
ATOM 3800 C C . ARG B 1 134 ? 7.348 18.859 11.109 1 93 134 ARG B C 1
ATOM 3802 O O . ARG B 1 134 ? 7.238 19.797 11.906 1 93 134 ARG B O 1
ATOM 3809 N N . LEU B 1 135 ? 7.227 19.062 9.836 1 95.81 135 LEU B N 1
ATOM 3810 C CA . LEU B 1 135 ? 7.129 20.422 9.312 1 95.81 135 LEU B CA 1
ATOM 3811 C C . LEU B 1 135 ? 5.805 21.062 9.719 1 95.81 135 LEU B C 1
ATOM 3813 O O . LEU B 1 135 ? 5.742 22.266 9.969 1 95.81 135 LEU B O 1
ATOM 3817 N N . GLU B 1 136 ? 4.773 20.281 9.805 1 95.94 136 GLU B N 1
ATOM 3818 C CA . GLU B 1 136 ? 3.502 20.797 10.305 1 95.94 136 GLU B CA 1
ATOM 3819 C C . GLU B 1 136 ? 3.641 21.312 11.742 1 95.94 136 GLU B C 1
ATOM 3821 O O . GLU B 1 136 ? 3.111 22.359 12.086 1 95.94 136 GLU B O 1
ATOM 3826 N N . TYR B 1 137 ? 4.359 20.516 12.484 1 94.75 137 TYR B N 1
ATOM 3827 C CA . TYR B 1 137 ? 4.602 20.875 13.875 1 94.75 137 TYR B CA 1
ATOM 3828 C C . TYR B 1 137 ? 5.359 22.203 13.984 1 94.75 137 TYR B C 1
ATOM 3830 O O . TYR B 1 137 ? 5.035 23.047 14.82 1 94.75 137 TYR B O 1
ATOM 3838 N N . LEU B 1 138 ? 6.242 22.406 13.164 1 95.44 138 LEU B N 1
ATOM 3839 C CA . LEU B 1 138 ? 7.105 23.594 13.203 1 95.44 138 LEU B CA 1
ATOM 3840 C C . LEU B 1 138 ? 6.324 24.844 12.836 1 95.44 138 LEU B C 1
ATOM 3842 O O . LEU B 1 138 ? 6.758 25.953 13.133 1 95.44 138 LEU B O 1
ATOM 3846 N N . THR B 1 139 ? 5.227 24.688 12.117 1 97.62 139 THR B N 1
ATOM 3847 C CA . THR B 1 139 ? 4.391 25.844 11.812 1 97.62 139 THR B CA 1
ATOM 3848 C C . THR B 1 139 ? 3.658 26.328 13.062 1 97.62 139 THR B C 1
ATOM 3850 O O . THR B 1 139 ? 3.139 27.438 13.094 1 97.62 139 THR B O 1
ATOM 3853 N N . GLY B 1 140 ? 3.562 25.469 14.039 1 96.69 140 GLY B N 1
ATOM 3854 C CA . GLY B 1 140 ? 2.789 25.766 15.234 1 96.69 140 GLY B CA 1
ATOM 3855 C C . GLY B 1 140 ? 1.376 25.219 15.18 1 96.69 140 GLY B C 1
ATOM 3856 O O . GLY B 1 140 ? 0.539 25.562 16.016 1 96.69 140 GLY B O 1
ATOM 3857 N N . LEU B 1 141 ? 1.063 24.391 14.227 1 98 141 LEU B N 1
ATOM 3858 C CA . LEU B 1 141 ? -0.231 23.719 14.203 1 98 141 LEU B CA 1
ATOM 3859 C C . LEU B 1 141 ? -0.411 22.844 15.438 1 98 141 LEU B C 1
ATOM 3861 O O . LEU B 1 141 ? 0.46 22.031 15.758 1 98 141 LEU B O 1
ATOM 3865 N N . PRO B 1 142 ? -1.478 23 16.156 1 97 142 PRO B N 1
ATOM 3866 C CA . PRO B 1 142 ? -1.679 22.188 17.359 1 97 142 PRO B CA 1
ATOM 3867 C C . PRO B 1 142 ? -1.709 20.688 17.047 1 97 142 PRO B C 1
ATOM 3869 O O . PRO B 1 142 ? -2.254 20.281 16.031 1 97 142 PRO B O 1
ATOM 3872 N N . GLU B 1 143 ? -1.205 19.891 17.938 1 93.31 143 GLU B N 1
ATOM 3873 C CA . GLU B 1 143 ? -1.112 18.438 17.781 1 93.31 143 GLU B CA 1
ATOM 3874 C C . GLU B 1 143 ? -2.492 17.812 17.594 1 93.31 143 GLU B C 1
ATOM 3876 O O . GLU B 1 143 ? -2.648 16.844 16.828 1 93.31 143 GLU B O 1
ATOM 3881 N N . GLU B 1 144 ? -3.455 18.391 18.266 1 94.44 144 GLU B N 1
ATOM 3882 C CA . GLU B 1 144 ? -4.801 17.828 18.219 1 94.44 144 GLU B CA 1
ATOM 3883 C C . GLU B 1 144 ? -5.426 18.031 16.828 1 94.44 144 GLU B C 1
ATOM 3885 O O . GLU B 1 144 ? -6.402 17.359 16.484 1 94.44 144 GLU B O 1
ATOM 3890 N N . LYS B 1 145 ? -4.918 18.953 16.062 1 97.31 145 LYS B N 1
ATOM 3891 C CA . LYS B 1 145 ? -5.441 19.234 14.727 1 97.31 145 LYS B CA 1
ATOM 3892 C C . LYS B 1 145 ? -4.703 18.422 13.664 1 97.31 145 LYS B C 1
ATOM 3894 O O . LYS B 1 145 ? -5.117 18.391 12.508 1 97.31 145 LYS B O 1
ATOM 3899 N N . SER B 1 146 ? -3.693 17.703 14.102 1 96.81 146 SER B N 1
ATOM 3900 C CA . SER B 1 146 ? -2.855 16.984 13.156 1 96.81 146 SER B CA 1
ATOM 3901 C C . SER B 1 146 ? -2.865 15.477 13.445 1 96.81 146 SER B C 1
ATOM 3903 O O . SER B 1 146 ? -2.695 15.062 14.594 1 96.81 146 SER B O 1
ATOM 3905 N N . ILE B 1 147 ? -3.123 14.734 12.445 1 96.94 147 ILE B N 1
ATOM 3906 C CA . ILE B 1 147 ? -3.059 13.281 12.523 1 96.94 147 ILE B CA 1
ATOM 3907 C C . ILE B 1 147 ? -2.004 12.758 11.555 1 96.94 147 ILE B C 1
ATOM 3909 O O . ILE B 1 147 ? -2.141 12.906 10.336 1 96.94 147 ILE B O 1
ATOM 3913 N N . GLU B 1 148 ? -0.975 12.195 12.07 1 95.81 148 GLU B N 1
ATOM 3914 C CA . GLU B 1 148 ? 0.087 11.578 11.281 1 95.81 148 GLU B CA 1
ATOM 3915 C C . GLU B 1 148 ? -0.188 10.094 11.055 1 95.81 148 GLU B C 1
ATOM 3917 O O . GLU B 1 148 ? -0.028 9.281 11.969 1 95.81 148 GLU B O 1
ATOM 3922 N N . ALA B 1 149 ? -0.443 9.75 9.805 1 94.5 149 ALA B N 1
ATOM 3923 C CA . ALA B 1 149 ? -0.911 8.414 9.461 1 94.5 149 ALA B CA 1
ATOM 3924 C C . ALA B 1 149 ? 0.196 7.379 9.648 1 94.5 149 ALA B C 1
ATOM 3926 O O . ALA B 1 149 ? -0.078 6.211 9.945 1 94.5 149 ALA B O 1
ATOM 3927 N N . HIS B 1 150 ? 1.41 7.773 9.477 1 92.88 150 HIS B N 1
ATOM 3928 C CA . HIS B 1 150 ? 2.52 6.832 9.547 1 92.88 150 HIS B CA 1
ATOM 3929 C C . HIS B 1 150 ? 3.363 7.066 10.797 1 92.88 150 HIS B C 1
ATOM 3931 O O . HIS B 1 150 ? 4.551 6.73 10.82 1 92.88 150 HIS B O 1
ATOM 3937 N N . GLY B 1 151 ? 2.764 7.684 11.781 1 93.81 151 GLY B N 1
ATOM 3938 C CA . GLY B 1 151 ? 3.439 7.938 13.039 1 93.81 151 GLY B CA 1
ATOM 3939 C C . GLY B 1 151 ? 4.184 9.258 13.062 1 93.81 151 GLY B C 1
ATOM 3940 O O . GLY B 1 151 ? 3.904 10.148 12.266 1 93.81 151 GLY B O 1
ATOM 3941 N N . THR B 1 152 ? 5.082 9.359 14.062 1 94.06 152 THR B N 1
ATOM 3942 C CA . THR B 1 152 ? 5.719 10.656 14.266 1 94.06 152 THR B CA 1
ATOM 3943 C C . THR B 1 152 ? 7.113 10.484 14.859 1 94.06 152 THR B C 1
ATOM 3945 O O . THR B 1 152 ? 7.387 9.5 15.547 1 94.06 152 THR B O 1
ATOM 3948 N N . PHE B 1 153 ? 7.91 11.461 14.555 1 92.81 153 PHE B N 1
ATOM 3949 C CA . PHE B 1 153 ? 9.219 11.547 15.195 1 92.81 153 PHE B CA 1
ATOM 3950 C C . PHE B 1 153 ? 9.172 12.477 16.406 1 92.81 153 PHE B C 1
ATOM 3952 O O . PHE B 1 153 ? 10.148 12.578 17.156 1 92.81 153 PHE B O 1
ATOM 3959 N N . ASN B 1 154 ? 8.039 13.062 16.656 1 93.25 154 ASN B N 1
ATOM 3960 C CA . ASN B 1 154 ? 7.93 14.031 17.734 1 93.25 154 ASN B CA 1
ATOM 3961 C C . ASN B 1 154 ? 8.102 13.359 19.109 1 93.25 154 ASN B C 1
ATOM 3963 O O . ASN B 1 154 ? 8.539 13.992 20.062 1 93.25 154 ASN B O 1
ATOM 3967 N N . THR B 1 155 ? 7.711 12.141 19.156 1 95.94 155 THR B N 1
ATOM 3968 C CA . THR B 1 155 ? 7.828 11.391 20.406 1 95.94 155 THR B CA 1
ATOM 3969 C C . THR B 1 155 ? 8.375 9.984 20.141 1 95.94 155 THR B C 1
ATOM 3971 O O . THR B 1 155 ? 8.438 9.547 18.984 1 95.94 155 THR B O 1
ATOM 3974 N N . GLY B 1 156 ? 8.867 9.383 21.109 1 97.25 156 GLY B N 1
ATOM 3975 C CA . GLY B 1 156 ? 9.281 7.992 21.109 1 97.25 156 GLY B CA 1
ATOM 3976 C C . GLY B 1 156 ? 8.93 7.273 22.406 1 97.25 156 GLY B C 1
ATOM 3977 O O . GLY B 1 156 ? 8.602 7.91 23.406 1 97.25 156 GLY B O 1
ATOM 3978 N N . HIS B 1 157 ? 8.953 6.004 22.344 1 98.19 157 HIS B N 1
ATOM 3979 C CA . HIS B 1 157 ? 8.648 5.188 23.516 1 98.19 157 HIS B CA 1
ATOM 3980 C C . HIS B 1 157 ? 9.664 4.059 23.688 1 98.19 157 HIS B C 1
ATOM 3982 O O . HIS B 1 157 ? 10.156 3.512 22.688 1 98.19 157 HIS B O 1
ATOM 3988 N N . CYS B 1 158 ? 9.945 3.82 24.953 1 97.94 158 CYS B N 1
ATOM 3989 C CA . CYS B 1 158 ? 10.766 2.65 25.25 1 97.94 158 CYS B CA 1
ATOM 3990 C C . CYS B 1 158 ? 10.078 1.373 24.781 1 97.94 158 CYS B C 1
ATOM 3992 O O . CYS B 1 158 ? 8.883 1.181 25 1 97.94 158 CYS B O 1
ATOM 3994 N N . ILE B 1 159 ? 10.797 0.506 24.172 1 95.69 159 ILE B N 1
ATOM 3995 C CA . ILE B 1 159 ? 10.219 -0.682 23.547 1 95.69 159 ILE B CA 1
ATOM 3996 C C . ILE B 1 159 ? 9.867 -1.702 24.641 1 95.69 159 ILE B C 1
ATOM 3998 O O . ILE B 1 159 ? 9.117 -2.648 24.391 1 95.69 159 ILE B O 1
ATOM 4002 N N . LYS B 1 160 ? 10.391 -1.534 25.797 1 95.06 160 LYS B N 1
ATOM 4003 C CA . LYS B 1 160 ? 10.148 -2.482 26.875 1 95.06 160 LYS B CA 1
ATOM 4004 C C . LYS B 1 160 ? 9.109 -1.946 27.859 1 95.06 160 LYS B C 1
ATOM 4006 O O . LYS B 1 160 ? 8.062 -2.562 28.062 1 95.06 160 LYS B O 1
ATOM 4011 N N . CYS B 1 161 ? 9.32 -0.752 28.469 1 97 161 CYS B N 1
ATOM 4012 C CA . CYS B 1 161 ? 8.453 -0.271 29.547 1 97 161 CYS B CA 1
ATOM 4013 C C . CYS B 1 161 ? 7.465 0.763 29.031 1 97 161 CYS B C 1
ATOM 4015 O O . CYS B 1 161 ? 6.625 1.26 29.781 1 97 161 CYS B O 1
ATOM 4017 N N . ASN B 1 162 ? 7.605 1.257 27.766 1 97.06 162 ASN B N 1
ATOM 4018 C CA . ASN B 1 162 ? 6.664 2.117 27.047 1 97.06 162 ASN B CA 1
ATOM 4019 C C . ASN B 1 162 ? 6.727 3.553 27.562 1 97.06 162 ASN B C 1
ATOM 4021 O O . ASN B 1 162 ? 5.812 4.344 27.312 1 97.06 162 ASN B O 1
ATOM 4025 N N . LYS B 1 163 ? 7.746 3.861 28.281 1 97.94 163 LYS B N 1
ATOM 4026 C CA . LYS B 1 163 ? 7.91 5.246 28.719 1 97.94 163 LYS B CA 1
ATOM 4027 C C . LYS B 1 163 ? 8.086 6.18 27.516 1 97.94 163 LYS B C 1
ATOM 4029 O O . LYS B 1 163 ? 8.812 5.859 26.578 1 97.94 163 LYS B O 1
ATOM 4034 N N . GLN B 1 164 ? 7.473 7.309 27.609 1 97.94 164 GLN B N 1
ATOM 4035 C CA . GLN B 1 164 ? 7.5 8.258 26.5 1 97.94 164 GLN B CA 1
ATOM 4036 C C . GLN B 1 164 ? 8.672 9.227 26.641 1 97.94 164 GLN B C 1
ATOM 4038 O O . GLN B 1 164 ? 9 9.664 27.75 1 97.94 164 GLN B O 1
ATOM 4043 N N . TYR B 1 165 ? 9.266 9.594 25.547 1 98 165 TYR B N 1
ATOM 4044 C CA . TYR B 1 165 ? 10.32 10.594 25.438 1 98 165 TYR B CA 1
ATOM 4045 C C . TYR B 1 165 ? 10.039 11.562 24.297 1 98 165 TYR B C 1
ATOM 4047 O O . TYR B 1 165 ? 9.234 11.273 23.406 1 98 165 TYR B O 1
ATOM 4055 N N . ASP B 1 166 ? 10.633 12.703 24.328 1 96.19 166 ASP B N 1
ATOM 4056 C CA . ASP B 1 166 ? 10.359 13.711 23.297 1 96.19 166 ASP B CA 1
ATOM 4057 C C . ASP B 1 166 ? 11.43 13.68 22.203 1 96.19 166 ASP B C 1
ATOM 4059 O O . ASP B 1 166 ? 12.375 12.898 22.281 1 96.19 166 ASP B O 1
ATOM 4063 N N . PHE B 1 167 ? 11.188 14.5 21.234 1 94.5 167 PHE B N 1
ATOM 4064 C CA . PHE B 1 167 ? 12.039 14.562 20.047 1 94.5 167 PHE B CA 1
ATOM 4065 C C . PHE B 1 167 ? 13.469 14.906 20.438 1 94.5 167 PHE B C 1
ATOM 4067 O O . PHE B 1 167 ? 14.414 14.266 19.969 1 94.5 167 PHE B O 1
ATOM 4074 N N . ASP B 1 168 ? 13.648 15.859 21.281 1 93.38 168 ASP B N 1
ATOM 4075 C CA . ASP B 1 168 ? 14.969 16.359 21.641 1 93.38 168 ASP B CA 1
ATOM 4076 C C . ASP B 1 168 ? 15.789 15.281 22.359 1 93.38 168 ASP B C 1
ATOM 4078 O O . ASP B 1 168 ? 17 15.164 22.141 1 93.38 168 ASP B O 1
ATOM 4082 N N . PHE B 1 169 ? 15.109 14.578 23.156 1 95.81 169 PHE B N 1
ATOM 4083 C CA . PHE B 1 169 ? 15.773 13.484 23.844 1 95.81 169 PHE B CA 1
ATOM 4084 C C . PHE B 1 169 ? 16.391 12.508 22.844 1 95.81 169 PHE B C 1
ATOM 4086 O O . PHE B 1 169 ? 17.562 12.148 22.953 1 95.81 169 PHE B O 1
ATOM 4093 N N . MET B 1 170 ? 15.672 12.117 21.875 1 96.88 170 MET B N 1
ATOM 4094 C CA . MET B 1 170 ? 16.125 11.133 20.891 1 96.88 170 MET B CA 1
ATOM 4095 C C . MET B 1 170 ? 17.172 11.734 19.953 1 96.88 170 MET B C 1
ATOM 4097 O O . MET B 1 170 ? 18.156 11.078 19.625 1 96.88 170 MET B O 1
ATOM 4101 N N . LEU B 1 171 ? 16.922 12.953 19.609 1 94.25 171 LEU B N 1
ATOM 4102 C CA . LEU B 1 171 ? 17.781 13.633 18.656 1 94.25 171 LEU B CA 1
ATOM 4103 C C . LEU B 1 171 ? 19.219 13.703 19.172 1 94.25 171 LEU B C 1
ATOM 4105 O O . LEU B 1 171 ? 20.172 13.508 18.422 1 94.25 171 LEU B O 1
ATOM 4109 N N . ASN B 1 172 ? 19.375 13.984 20.406 1 92.81 172 ASN B N 1
ATOM 4110 C CA . ASN B 1 172 ? 20.703 14.094 21.016 1 92.81 172 ASN B CA 1
ATOM 4111 C C . ASN B 1 172 ? 21.516 12.82 20.812 1 92.81 172 ASN B C 1
ATOM 4113 O O . ASN B 1 172 ? 22.688 12.875 20.438 1 92.81 172 ASN B O 1
ATOM 4117 N N . ASP B 1 173 ? 20.875 11.727 21 1 95.44 173 ASP B N 1
ATOM 4118 C CA . ASP B 1 173 ? 21.562 10.445 20.812 1 95.44 173 ASP B CA 1
ATOM 4119 C C . ASP B 1 173 ? 21.781 10.156 19.328 1 95.44 173 ASP B C 1
ATOM 4121 O O . ASP B 1 173 ? 22.875 9.742 18.938 1 95.44 173 ASP B O 1
ATOM 4125 N N . ILE B 1 174 ? 20.844 10.445 18.516 1 93.69 174 ILE B N 1
ATOM 4126 C CA . ILE B 1 174 ? 20.891 10.102 17.094 1 93.69 174 ILE B CA 1
ATOM 4127 C C . ILE B 1 174 ? 22 10.891 16.406 1 93.69 174 ILE B C 1
ATOM 4129 O O . ILE B 1 174 ? 22.797 10.32 15.656 1 93.69 174 ILE B O 1
ATOM 4133 N N . ILE B 1 175 ? 22.078 12.133 16.703 1 91.88 175 ILE B N 1
ATOM 4134 C CA . ILE B 1 175 ? 23.062 12.984 16.047 1 91.88 175 ILE B CA 1
ATOM 4135 C C . ILE B 1 175 ? 24.469 12.609 16.516 1 91.88 175 ILE B C 1
ATOM 4137 O O . ILE B 1 175 ? 25.438 12.805 15.789 1 91.88 175 ILE B O 1
ATOM 4141 N N . SER B 1 176 ? 24.547 12.055 17.688 1 93.25 176 SER B N 1
ATOM 4142 C CA . SER B 1 176 ? 25.828 11.617 18.25 1 93.25 176 SER B CA 1
ATOM 4143 C C . SER B 1 176 ? 26.141 10.18 17.859 1 93.25 176 SER B C 1
ATOM 4145 O O . SER B 1 176 ? 27.016 9.547 18.453 1 93.25 176 SER B O 1
ATOM 4147 N N . LYS B 1 177 ? 25.297 9.617 17 1 92.31 177 LYS B N 1
ATOM 4148 C CA . LYS B 1 177 ? 25.484 8.258 16.484 1 92.31 177 LYS B CA 1
ATOM 4149 C C . LYS B 1 177 ? 25.328 7.227 17.594 1 92.31 177 LYS B C 1
ATOM 4151 O O . LYS B 1 177 ? 26.062 6.242 17.641 1 92.31 177 LYS B O 1
ATOM 4156 N N . ARG B 1 178 ? 24.438 7.523 18.484 1 95.19 178 ARG B N 1
ATOM 4157 C CA . ARG B 1 178 ? 24.094 6.602 19.562 1 95.19 178 ARG B CA 1
ATOM 4158 C C . ARG B 1 178 ? 22.625 6.207 19.484 1 95.19 178 ARG B C 1
ATOM 4160 O O . ARG B 1 178 ? 21.797 6.945 18.922 1 95.19 178 ARG B O 1
ATOM 4167 N N . VAL B 1 179 ? 22.344 5.074 20.016 1 96.88 179 VAL B N 1
ATOM 4168 C CA . VAL B 1 179 ? 20.969 4.59 20.109 1 96.88 179 VAL B CA 1
ATOM 4169 C C . VAL B 1 179 ? 20.297 5.156 21.359 1 96.88 179 VAL B C 1
ATOM 4171 O O . VAL B 1 179 ? 20.812 4.984 22.469 1 96.88 179 VAL B O 1
ATOM 4174 N N . PRO B 1 180 ? 19.25 5.836 21.172 1 98 180 PRO B N 1
ATOM 4175 C CA . PRO B 1 180 ? 18.547 6.332 22.375 1 98 180 PRO B CA 1
ATOM 4176 C C . PRO B 1 180 ? 18.125 5.211 23.312 1 98 180 PRO B C 1
ATOM 4178 O O . PRO B 1 180 ? 17.516 4.227 22.875 1 98 180 PRO B O 1
ATOM 4181 N N . LYS B 1 181 ? 18.391 5.41 24.594 1 98.06 181 LYS B N 1
ATOM 4182 C CA . LYS B 1 181 ? 18.062 4.406 25.609 1 98.06 181 LYS B CA 1
ATOM 4183 C C . LYS B 1 181 ? 17.172 4.992 26.688 1 98.06 181 LYS B C 1
ATOM 4185 O O . LYS B 1 181 ? 17.344 6.148 27.094 1 98.06 181 LYS B O 1
ATOM 4190 N N . CYS B 1 182 ? 16.281 4.199 27.094 1 98.06 182 CYS B N 1
ATOM 4191 C CA . CYS B 1 182 ? 15.344 4.566 28.156 1 98.06 182 CYS B CA 1
ATOM 4192 C C . CYS B 1 182 ? 16.094 4.867 29.453 1 98.06 182 CYS B C 1
ATOM 4194 O O . CYS B 1 182 ? 16.969 4.102 29.844 1 98.06 182 CYS B O 1
ATOM 4196 N N . LEU B 1 183 ? 15.664 5.879 30.094 1 97.06 183 LEU B N 1
ATOM 4197 C CA . LEU B 1 183 ? 16.312 6.305 31.328 1 97.06 183 LEU B CA 1
ATOM 4198 C C . LEU B 1 183 ? 15.898 5.41 32.5 1 97.06 183 LEU B C 1
ATOM 4200 O O . LEU B 1 183 ? 16.594 5.355 33.531 1 97.06 183 LEU B O 1
ATOM 4204 N N . GLU B 1 184 ? 14.781 4.754 32.312 1 96.56 184 GLU B N 1
ATOM 4205 C CA . GLU B 1 184 ? 14.25 3.922 33.406 1 96.56 184 GLU B CA 1
ATOM 4206 C C . GLU B 1 184 ? 14.773 2.49 33.281 1 96.56 184 GLU B C 1
ATOM 4208 O O . GLU B 1 184 ? 15.289 1.94 34.25 1 96.56 184 GLU B O 1
ATOM 4213 N N . CYS B 1 185 ? 14.727 1.796 32.094 1 97.06 185 CYS B N 1
ATOM 4214 C CA . CYS B 1 185 ? 15.055 0.379 32 1 97.06 185 CYS B CA 1
ATOM 4215 C C . CYS B 1 185 ? 16.234 0.156 31.078 1 97.06 185 CYS B C 1
ATOM 4217 O O . CYS B 1 185 ? 16.703 -0.975 30.922 1 97.06 185 CYS B O 1
ATOM 4219 N N . GLN B 1 186 ? 16.703 1.132 30.406 1 96.44 186 GLN B N 1
ATOM 4220 C CA . GLN B 1 186 ? 17.922 1.142 29.578 1 96.44 186 GLN B CA 1
ATOM 4221 C C . GLN B 1 186 ? 17.688 0.423 28.266 1 96.44 186 GLN B C 1
ATOM 4223 O O . GLN B 1 186 ? 18.641 0.163 27.516 1 96.44 186 GLN B O 1
ATOM 4228 N N . ASP B 1 187 ? 16.438 0.164 27.938 1 97.25 187 ASP B N 1
ATOM 4229 C CA . ASP B 1 187 ? 16.125 -0.394 26.625 1 97.25 187 ASP B CA 1
ATOM 4230 C C . ASP B 1 187 ? 16.016 0.708 25.578 1 97.25 187 ASP B C 1
ATOM 4232 O O . ASP B 1 187 ? 16.109 1.894 25.891 1 97.25 187 ASP B O 1
ATOM 4236 N N . VAL B 1 188 ? 15.883 0.253 24.359 1 97.81 188 VAL B N 1
ATOM 4237 C CA . VAL B 1 188 ? 15.898 1.174 23.219 1 97.81 188 VAL B CA 1
ATOM 4238 C C . VAL B 1 188 ? 14.617 2.008 23.219 1 97.81 188 VAL B C 1
ATOM 4240 O O . VAL B 1 188 ? 13.531 1.487 23.469 1 97.81 188 VAL B O 1
ATOM 4243 N N . VAL B 1 189 ? 14.75 3.299 23.016 1 98.06 189 VAL B N 1
ATOM 4244 C CA . VAL B 1 189 ? 13.625 4.184 22.766 1 98.06 189 VAL B CA 1
ATOM 4245 C C . VAL B 1 189 ? 13.391 4.289 21.25 1 98.06 189 VAL B C 1
ATOM 4247 O O . VAL B 1 189 ? 14.25 4.77 20.516 1 98.06 189 VAL B O 1
ATOM 4250 N N . LYS B 1 190 ? 12.281 3.812 20.844 1 97.12 190 LYS B N 1
ATOM 4251 C CA . LYS B 1 190 ? 11.93 3.855 19.422 1 97.12 190 LYS B CA 1
ATOM 4252 C C . LYS B 1 190 ? 11.086 5.086 19.109 1 97.12 190 LYS B C 1
ATOM 4254 O O . LYS B 1 190 ? 10.078 5.344 19.766 1 97.12 190 LYS B O 1
ATOM 4259 N N . PRO B 1 191 ? 11.523 5.887 18.078 1 95.94 191 PRO B N 1
ATOM 4260 C CA . PRO B 1 191 ? 10.586 6.906 17.594 1 95.94 191 PRO B CA 1
ATOM 4261 C C . PRO B 1 191 ? 9.227 6.324 17.203 1 95.94 191 PRO B C 1
ATOM 4263 O O . PRO B 1 191 ? 9.156 5.195 16.719 1 95.94 191 PRO B O 1
ATOM 4266 N N . ASP B 1 192 ? 8.203 7.074 17.422 1 95.5 192 ASP B N 1
ATOM 4267 C CA . ASP B 1 192 ? 6.852 6.582 17.188 1 95.5 192 ASP B CA 1
ATOM 4268 C C . ASP B 1 192 ? 6.516 6.605 15.695 1 95.5 192 ASP B C 1
ATOM 4270 O O . ASP B 1 192 ? 5.438 7.066 15.305 1 95.5 192 ASP B O 1
ATOM 4274 N N . VAL B 1 193 ? 7.348 6.238 14.867 1 93.31 193 VAL B N 1
ATOM 4275 C CA . VAL B 1 193 ? 7.098 6.023 13.445 1 93.31 193 VAL B CA 1
ATOM 4276 C C . VAL B 1 193 ? 6.676 4.578 13.211 1 93.31 193 VAL B C 1
ATOM 4278 O O . VAL B 1 193 ? 6.988 3.693 14.008 1 93.31 193 VAL B O 1
ATOM 4281 N N . VAL B 1 194 ? 5.977 4.375 12.156 1 90.25 194 VAL B N 1
ATOM 4282 C CA . VAL B 1 194 ? 5.488 3.035 11.852 1 90.25 194 VAL B CA 1
ATOM 4283 C C . VAL B 1 194 ? 6.512 2.299 10.992 1 90.25 194 VAL B C 1
ATOM 4285 O O . VAL B 1 194 ? 6.891 2.777 9.914 1 90.25 194 VAL B O 1
ATOM 4288 N N . LEU B 1 195 ? 7.023 1.19 11.477 1 87.75 195 LEU B N 1
ATOM 4289 C CA . LEU B 1 195 ? 7.91 0.317 10.711 1 87.75 195 LEU B CA 1
ATOM 4290 C C . LEU B 1 195 ? 7.129 -0.834 10.086 1 87.75 195 LEU B C 1
ATOM 4292 O O . LEU B 1 195 ? 5.938 -1 10.352 1 87.75 195 LEU B O 1
ATOM 4296 N N . PHE B 1 196 ? 7.801 -1.468 9.188 1 80.56 196 PHE B N 1
ATOM 4297 C CA . PHE B 1 196 ? 7.16 -2.625 8.57 1 80.56 196 PHE B CA 1
ATOM 4298 C C . PHE B 1 196 ? 6.832 -3.682 9.625 1 80.56 196 PHE B C 1
ATOM 4300 O O . PHE B 1 196 ? 7.684 -4.027 10.445 1 80.56 196 PHE B O 1
ATOM 4307 N N . GLY B 1 197 ? 5.59 -4.078 9.547 1 78.56 197 GLY B N 1
ATOM 4308 C CA . GLY B 1 197 ? 5.137 -5.062 10.516 1 78.56 197 GLY B CA 1
ATOM 4309 C C . GLY B 1 197 ? 4.348 -4.449 11.664 1 78.56 197 GLY B C 1
ATOM 4310 O O . GLY B 1 197 ? 3.846 -5.168 12.531 1 78.56 197 GLY B O 1
ATOM 4311 N N . GLU B 1 198 ? 4.293 -3.189 11.625 1 84.5 198 GLU B N 1
ATOM 4312 C CA . GLU B 1 198 ? 3.521 -2.494 12.656 1 84.5 198 GLU B CA 1
ATOM 4313 C C . GLU B 1 198 ? 2.219 -1.94 12.086 1 84.5 198 GLU B C 1
ATOM 4315 O O . GLU B 1 198 ? 2.135 -1.635 10.891 1 84.5 198 GLU B O 1
ATOM 4320 N N . SER B 1 199 ? 1.267 -1.789 13.062 1 82.38 199 SER B N 1
ATOM 4321 C CA . SER B 1 199 ? -0.008 -1.197 12.672 1 82.38 199 SER B CA 1
ATOM 4322 C C . SER B 1 199 ? 0.077 0.325 12.633 1 82.38 199 SER B C 1
ATOM 4324 O O . SER B 1 199 ? 0.895 0.923 13.336 1 82.38 199 SER B O 1
ATOM 4326 N N . MET B 1 200 ? -0.755 0.902 11.805 1 88.25 200 MET B N 1
ATOM 4327 C CA . MET B 1 200 ? -0.915 2.354 11.82 1 88.25 200 MET B CA 1
ATOM 4328 C C . MET B 1 200 ? -1.403 2.832 13.188 1 88.25 200 MET B C 1
ATOM 4330 O O . MET B 1 200 ? -2.027 2.074 13.93 1 88.25 200 MET B O 1
ATOM 4334 N N . PRO B 1 201 ? -1.155 4.055 13.516 1 89.94 201 PRO B N 1
ATOM 4335 C CA . PRO B 1 201 ? -1.57 4.59 14.812 1 89.94 201 PRO B CA 1
ATOM 4336 C C . PRO B 1 201 ? -3.084 4.547 15.016 1 89.94 201 PRO B C 1
ATOM 4338 O O . PRO B 1 201 ? -3.842 4.816 14.078 1 89.94 201 PRO B O 1
ATOM 4341 N N . LYS B 1 202 ? -3.482 4.281 16.219 1 85.81 202 LYS B N 1
ATOM 4342 C CA . LYS B 1 202 ? -4.898 4.215 16.578 1 85.81 202 LYS B CA 1
ATOM 4343 C C . LYS B 1 202 ? -5.586 5.555 16.328 1 85.81 202 LYS B C 1
ATOM 4345 O O . LYS B 1 202 ? -6.758 5.594 15.938 1 85.81 202 LYS B O 1
ATOM 4350 N N . LYS B 1 203 ? -4.82 6.602 16.578 1 89.88 203 LYS B N 1
ATOM 4351 C CA . LYS B 1 203 ? -5.359 7.953 16.422 1 89.88 203 LYS B CA 1
ATOM 4352 C C . LYS B 1 203 ? -5.871 8.188 15.008 1 89.88 203 LYS B C 1
ATOM 4354 O O . LYS B 1 203 ? -6.836 8.922 14.805 1 89.88 203 LYS B O 1
ATOM 4359 N N . PHE B 1 204 ? -5.289 7.586 14.039 1 91.19 204 PHE B N 1
ATOM 4360 C CA . PHE B 1 204 ? -5.703 7.727 12.648 1 91.19 204 PHE B CA 1
ATOM 4361 C C . PHE B 1 204 ? -7.117 7.191 12.445 1 91.19 204 PHE B C 1
ATOM 4363 O O . PHE B 1 204 ? -7.969 7.879 11.875 1 91.19 204 PHE B O 1
ATOM 4370 N N . PHE B 1 205 ? -7.406 6.094 13.008 1 86.88 205 PHE B N 1
ATOM 4371 C CA . PHE B 1 205 ? -8.68 5.426 12.781 1 86.88 205 PHE B CA 1
ATOM 4372 C C . PHE B 1 205 ? -9.758 5.984 13.703 1 86.88 205 PHE B C 1
ATOM 4374 O O . PHE B 1 205 ? -10.93 6.027 13.336 1 86.88 205 PHE B O 1
ATOM 4381 N N . LYS B 1 206 ? -9.367 6.375 14.852 1 87.25 206 LYS B N 1
ATOM 4382 C CA . LYS B 1 206 ? -10.305 6.855 15.859 1 87.25 206 LYS B CA 1
ATOM 4383 C C . LYS B 1 206 ? -11.055 8.094 15.367 1 87.25 206 LYS B C 1
ATOM 4385 O O . LYS B 1 206 ? -12.242 8.266 15.656 1 87.25 206 LYS B O 1
ATOM 4390 N N . ASN B 1 207 ? -10.445 8.914 14.609 1 89.25 207 ASN B N 1
ATOM 4391 C CA . ASN B 1 207 ? -11 10.211 14.25 1 89.25 207 ASN B CA 1
ATOM 4392 C C . ASN B 1 207 ? -11.602 10.195 12.852 1 89.25 207 ASN B C 1
ATOM 4394 O O . ASN B 1 207 ? -12.344 11.109 12.477 1 89.25 207 ASN B O 1
ATOM 4398 N N . LEU B 1 208 ? -11.391 9.203 12.164 1 89.81 208 LEU B N 1
ATOM 4399 C CA . LEU B 1 208 ? -11.711 9.156 10.734 1 89.81 208 LEU B CA 1
ATOM 4400 C C . LEU B 1 208 ? -13.203 9.375 10.508 1 89.81 208 LEU B C 1
ATOM 4402 O O . LEU B 1 208 ? -13.594 10.258 9.742 1 89.81 208 LEU B O 1
ATOM 4406 N N . SER B 1 209 ? -13.984 8.602 11.195 1 85.62 209 SER B N 1
ATOM 4407 C CA . SER B 1 209 ? -15.422 8.625 10.945 1 85.62 209 SER B CA 1
ATOM 4408 C C . SER B 1 209 ? -16.031 9.984 11.289 1 85.62 209 SER B C 1
ATOM 4410 O O . SER B 1 209 ? -16.719 10.586 10.469 1 85.62 209 SER B O 1
ATOM 4412 N N . SER B 1 210 ? -15.719 10.438 12.398 1 91.19 210 SER B N 1
ATOM 4413 C CA . SER B 1 210 ? -16.266 11.719 12.828 1 91.19 210 SER B CA 1
ATOM 4414 C C . SER B 1 210 ? -15.781 12.852 11.93 1 91.19 210 SER B C 1
ATOM 4416 O O . SER B 1 210 ? -16.562 13.703 11.508 1 91.19 210 SER B O 1
ATOM 4418 N N . ASP B 1 211 ? -14.531 12.844 11.594 1 95.62 211 ASP B N 1
ATOM 4419 C CA . ASP B 1 211 ? -13.953 13.922 10.797 1 95.62 211 ASP B CA 1
ATOM 4420 C C . ASP B 1 211 ? -14.523 13.938 9.383 1 95.62 211 ASP B C 1
ATOM 4422 O O . ASP B 1 211 ? -15.008 14.969 8.914 1 95.62 211 ASP B O 1
ATOM 4426 N N . LEU B 1 212 ? -14.57 12.812 8.766 1 93.81 212 LEU B N 1
ATOM 4427 C CA . LEU B 1 212 ? -14.93 12.766 7.352 1 93.81 212 LEU B CA 1
ATOM 4428 C C . LEU B 1 212 ? -16.438 12.945 7.168 1 93.81 212 LEU B C 1
ATOM 4430 O O . LEU B 1 212 ? -16.875 13.484 6.152 1 93.81 212 LEU B O 1
ATOM 4434 N N . ASN B 1 213 ? -17.156 12.633 8.188 1 91.56 213 ASN B N 1
ATOM 4435 C CA . ASN B 1 213 ? -18.594 12.852 8.148 1 91.56 213 ASN B CA 1
ATOM 4436 C C . ASN B 1 213 ? -18.938 14.328 8.312 1 91.56 213 ASN B C 1
ATOM 4438 O O . ASN B 1 213 ? -19.984 14.781 7.848 1 91.56 213 ASN B O 1
ATOM 4442 N N . ASN B 1 214 ? -18.109 15.023 8.883 1 95.31 214 ASN B N 1
ATOM 4443 C CA . ASN B 1 214 ? -18.391 16.422 9.172 1 95.31 214 ASN B CA 1
ATOM 4444 C C . ASN B 1 214 ? -17.672 17.359 8.195 1 95.31 214 ASN B C 1
ATOM 4446 O O . ASN B 1 214 ? -17.891 18.562 8.211 1 95.31 214 ASN B O 1
ATOM 4450 N N . CYS B 1 215 ? -16.938 16.766 7.34 1 97.06 215 CYS B N 1
ATOM 4451 C CA . CYS B 1 215 ? -16.156 17.547 6.391 1 97.06 215 CYS B CA 1
ATOM 4452 C C . CYS B 1 215 ? -17.047 18.25 5.383 1 97.06 215 CYS B C 1
ATOM 4454 O O . CYS B 1 215 ? -17.984 17.656 4.848 1 97.06 215 CYS B O 1
ATOM 4456 N N . ASP B 1 216 ? -16.781 19.516 5.148 1 97.44 216 ASP B N 1
ATOM 4457 C CA . ASP B 1 216 ? -17.578 20.219 4.145 1 97.44 216 ASP B CA 1
ATOM 4458 C C . ASP B 1 216 ? -16.703 20.672 2.975 1 97.44 216 ASP B C 1
ATOM 4460 O O . ASP B 1 216 ? -17.219 21.188 1.976 1 97.44 216 ASP B O 1
ATOM 4464 N N . LEU B 1 217 ? -15.422 20.5 3.02 1 98.38 217 LEU B N 1
ATOM 4465 C CA . LEU B 1 217 ? -14.469 20.672 1.928 1 98.38 217 LEU B CA 1
ATOM 4466 C C . LEU B 1 217 ? -13.211 19.844 2.166 1 98.38 217 LEU B C 1
ATOM 4468 O O . LEU B 1 217 ? -12.578 19.953 3.217 1 98.38 217 LEU B O 1
ATOM 4472 N N . LEU B 1 218 ? -12.867 18.984 1.213 1 98.62 218 LEU B N 1
ATOM 4473 C CA . LEU B 1 218 ? -11.648 18.188 1.289 1 98.62 218 LEU B CA 1
ATOM 4474 C C . LEU B 1 218 ? -10.578 18.75 0.363 1 98.62 218 LEU B C 1
ATOM 4476 O O . LEU B 1 218 ? -10.805 18.906 -0.839 1 98.62 218 LEU B O 1
ATOM 4480 N N . ILE B 1 219 ? -9.43 19.109 0.939 1 98.88 219 ILE B N 1
ATOM 4481 C CA . ILE B 1 219 ? -8.297 19.594 0.147 1 98.88 219 ILE B CA 1
ATOM 4482 C C . ILE B 1 219 ? -7.172 18.562 0.187 1 98.88 219 ILE B C 1
ATOM 4484 O O . ILE B 1 219 ? -6.633 18.25 1.256 1 98.88 219 ILE B O 1
ATOM 4488 N N . ILE B 1 220 ? -6.82 18.031 -0.97 1 98.75 220 ILE B N 1
ATOM 4489 C CA . ILE B 1 220 ? -5.789 17.016 -1.147 1 98.75 220 ILE B CA 1
ATOM 4490 C C . ILE B 1 220 ? -4.555 17.641 -1.799 1 98.75 220 ILE B C 1
ATOM 4492 O O . ILE B 1 220 ? -4.652 18.25 -2.867 1 98.75 220 ILE B O 1
ATOM 4496 N N . MET B 1 221 ? -3.361 17.453 -1.157 1 98.31 221 MET B N 1
ATOM 4497 C CA . MET B 1 221 ? -2.203 18.156 -1.701 1 98.31 221 MET B CA 1
ATOM 4498 C C . MET B 1 221 ? -0.96 17.281 -1.653 1 98.31 221 MET B C 1
ATOM 4500 O O . MET B 1 221 ? -0.659 16.672 -0.62 1 98.31 221 MET B O 1
ATOM 4504 N N . GLY B 1 222 ? -0.273 17.234 -2.719 1 95.5 222 GLY B N 1
ATOM 4505 C CA . GLY B 1 222 ? 1.081 16.703 -2.73 1 95.5 222 GLY B CA 1
ATOM 4506 C C . GLY B 1 222 ? 1.137 15.211 -2.52 1 95.5 222 GLY B C 1
ATOM 4507 O O . GLY B 1 222 ? 2.072 14.695 -1.9 1 95.5 222 GLY B O 1
ATOM 4508 N N . THR B 1 223 ? 0.204 14.492 -2.93 1 94.25 223 THR B N 1
ATOM 4509 C CA . THR B 1 223 ? 0.168 13.039 -2.84 1 94.25 223 THR B CA 1
ATOM 4510 C C . THR B 1 223 ? -0.323 12.43 -4.148 1 94.25 223 THR B C 1
ATOM 4512 O O . THR B 1 223 ? -1.17 13.008 -4.832 1 94.25 223 THR B O 1
ATOM 4515 N N . SER B 1 224 ? 0.218 11.266 -4.457 1 90.19 224 SER B N 1
ATOM 4516 C CA . SER B 1 224 ? -0.184 10.578 -5.684 1 90.19 224 SER B CA 1
ATOM 4517 C C . SER B 1 224 ? -1.463 9.781 -5.473 1 90.19 224 SER B C 1
ATOM 4519 O O . SER B 1 224 ? -1.998 9.195 -6.418 1 90.19 224 SER B O 1
ATOM 4521 N N . LEU B 1 225 ? -2.002 9.695 -4.293 1 92.25 225 LEU B N 1
ATOM 4522 C CA . LEU B 1 225 ? -3.232 8.984 -3.961 1 92.25 225 LEU B CA 1
ATOM 4523 C C . LEU B 1 225 ? -3.123 7.508 -4.336 1 92.25 225 LEU B C 1
ATOM 4525 O O . LEU B 1 225 ? -4.043 6.941 -4.93 1 92.25 225 LEU B O 1
ATOM 4529 N N . THR B 1 226 ? -1.965 6.934 -3.938 1 86.94 226 THR B N 1
ATOM 4530 C CA . THR B 1 226 ? -1.759 5.543 -4.32 1 86.94 226 THR B CA 1
ATOM 4531 C C . THR B 1 226 ? -1.538 4.668 -3.092 1 86.94 226 THR B C 1
ATOM 4533 O O . THR B 1 226 ? -1.577 3.439 -3.18 1 86.94 226 THR B O 1
ATOM 4536 N N . VAL B 1 227 ? -1.419 5.297 -2.014 1 88.06 227 VAL B N 1
ATOM 4537 C CA . VAL B 1 227 ? -1.015 4.512 -0.852 1 88.06 227 VAL B CA 1
ATOM 4538 C C . VAL B 1 227 ? -2.229 4.238 0.034 1 88.06 227 VAL B C 1
ATOM 4540 O O . VAL B 1 227 ? -2.768 5.156 0.658 1 88.06 227 VAL B O 1
ATOM 4543 N N . LEU B 1 228 ? -2.574 3 0.059 1 89.12 228 LEU B N 1
ATOM 4544 C CA . LEU B 1 228 ? -3.627 2.547 0.961 1 89.12 228 LEU B CA 1
ATOM 4545 C C . LEU B 1 228 ? -3.072 2.289 2.357 1 89.12 228 LEU B C 1
ATOM 4547 O O . LEU B 1 228 ? -1.904 1.923 2.51 1 89.12 228 LEU B O 1
ATOM 4551 N N . PRO B 1 229 ? -3.865 2.49 3.4 1 90.19 229 PRO B N 1
ATOM 4552 C CA . PRO B 1 229 ? -5.285 2.85 3.326 1 90.19 229 PRO B CA 1
ATOM 4553 C C . PRO B 1 229 ? -5.508 4.359 3.334 1 90.19 229 PRO B C 1
ATOM 4555 O O . PRO B 1 229 ? -6.648 4.82 3.234 1 90.19 229 PRO B O 1
ATOM 4558 N N . PHE B 1 230 ? -4.461 5.164 3.361 1 93.44 230 PHE B N 1
ATOM 4559 C CA . PHE B 1 230 ? -4.555 6.609 3.541 1 93.44 230 PHE B CA 1
ATOM 4560 C C . PHE B 1 230 ? -5.359 7.242 2.414 1 93.44 230 PHE B C 1
ATOM 4562 O O . PHE B 1 230 ? -6.266 8.047 2.664 1 93.44 230 PHE B O 1
ATOM 4569 N N . CYS B 1 231 ? -5.055 6.832 1.252 1 93.69 231 CYS B N 1
ATOM 4570 C CA . CYS B 1 231 ? -5.664 7.492 0.102 1 93.69 231 CYS B CA 1
ATOM 4571 C C . CYS B 1 231 ? -7.152 7.176 0.018 1 93.69 231 CYS B C 1
ATOM 4573 O O . CYS B 1 231 ? -7.895 7.844 -0.707 1 93.69 231 CYS B O 1
ATOM 4575 N N . ALA B 1 232 ? -7.617 6.203 0.734 1 93.31 232 ALA B N 1
ATOM 4576 C CA . ALA B 1 232 ? -9.023 5.809 0.68 1 93.31 232 ALA B CA 1
ATOM 4577 C C . ALA B 1 232 ? -9.914 6.844 1.369 1 93.31 232 ALA B C 1
ATOM 4579 O O . ALA B 1 232 ? -11.133 6.812 1.228 1 93.31 232 ALA B O 1
ATOM 4580 N N . MET B 1 233 ? -9.352 7.773 2.025 1 95.81 233 MET B N 1
ATOM 4581 C CA . MET B 1 233 ? -10.109 8.82 2.715 1 95.81 233 MET B CA 1
ATOM 4582 C C . MET B 1 233 ? -10.969 9.602 1.731 1 95.81 233 MET B C 1
ATOM 4584 O O . MET B 1 233 ? -12.031 10.102 2.096 1 95.81 233 MET B O 1
ATOM 4588 N N . ILE B 1 234 ? -10.547 9.68 0.491 1 96.81 234 ILE B N 1
ATOM 4589 C CA . ILE B 1 234 ? -11.258 10.484 -0.492 1 96.81 234 ILE B CA 1
ATOM 4590 C C . ILE B 1 234 ? -12.641 9.883 -0.748 1 96.81 234 ILE B C 1
ATOM 4592 O O . ILE B 1 234 ? -13.539 10.578 -1.23 1 96.81 234 ILE B O 1
ATOM 4596 N N . HIS B 1 235 ? -12.789 8.641 -0.456 1 93.25 235 HIS B N 1
ATOM 4597 C CA . HIS B 1 235 ? -14.031 7.934 -0.74 1 93.25 235 HIS B CA 1
ATOM 4598 C C . HIS B 1 235 ? -15.062 8.18 0.355 1 93.25 235 HIS B C 1
ATOM 4600 O O . HIS B 1 235 ? -16.25 7.914 0.164 1 93.25 235 HIS B O 1
ATOM 4606 N N . ARG B 1 236 ? -14.664 8.664 1.454 1 91.94 236 ARG B N 1
ATOM 4607 C CA . ARG B 1 236 ? -15.508 8.648 2.643 1 91.94 236 ARG B CA 1
ATOM 4608 C C . ARG B 1 236 ? -16.234 9.977 2.811 1 91.94 236 ARG B C 1
ATOM 4610 O O . ARG B 1 236 ? -17.25 10.047 3.512 1 91.94 236 ARG B O 1
ATOM 4617 N N . VAL B 1 237 ? -15.711 10.992 2.236 1 93.12 237 VAL B N 1
ATOM 4618 C CA . VAL B 1 237 ? -16.375 12.281 2.393 1 93.12 237 VAL B CA 1
ATOM 4619 C C . VAL B 1 237 ? -17.734 12.25 1.709 1 93.12 237 VAL B C 1
ATOM 4621 O O . VAL B 1 237 ? -17.984 11.414 0.83 1 93.12 237 VAL B O 1
ATOM 4624 N N . GLY B 1 238 ? -18.609 13.055 2.105 1 91.06 238 GLY B N 1
ATOM 4625 C CA . GLY B 1 238 ? -19.953 13.102 1.555 1 91.06 238 GLY B CA 1
ATOM 4626 C C . GLY B 1 238 ? -19.969 13.25 0.044 1 91.06 238 GLY B C 1
ATOM 4627 O O . GLY B 1 238 ? -19.047 13.812 -0.543 1 91.06 238 GLY B O 1
ATOM 4628 N N . SER B 1 239 ? -21.047 12.828 -0.567 1 90.25 239 SER B N 1
ATOM 4629 C CA . SER B 1 239 ? -21.156 12.75 -2.021 1 90.25 239 SER B CA 1
ATOM 4630 C C . SER B 1 239 ? -21.219 14.141 -2.646 1 90.25 239 SER B C 1
ATOM 4632 O O . SER B 1 239 ? -20.875 14.312 -3.818 1 90.25 239 SER B O 1
ATOM 4634 N N . ASP B 1 240 ? -21.609 15.055 -1.87 1 92.06 240 ASP B N 1
ATOM 4635 C CA . ASP B 1 240 ? -21.766 16.391 -2.432 1 92.06 240 ASP B CA 1
ATOM 4636 C C . ASP B 1 240 ? -20.672 17.328 -1.94 1 92.06 240 ASP B C 1
ATOM 4638 O O . ASP B 1 240 ? -20.688 18.531 -2.229 1 92.06 240 ASP B O 1
ATOM 4642 N N . ILE B 1 241 ? -19.781 16.781 -1.241 1 96.38 241 ILE B N 1
ATOM 4643 C CA . ILE B 1 241 ? -18.703 17.594 -0.686 1 96.38 241 ILE B CA 1
ATOM 4644 C C . ILE B 1 241 ? -17.641 17.844 -1.752 1 96.38 241 ILE B C 1
ATOM 4646 O O . ILE B 1 241 ? -17.125 16.891 -2.346 1 96.38 241 ILE B O 1
ATOM 4650 N N . PRO B 1 242 ? -17.297 19.141 -1.988 1 97.88 242 PRO B N 1
ATOM 4651 C CA . PRO B 1 242 ? -16.234 19.422 -2.951 1 97.88 242 PRO B CA 1
ATOM 4652 C C . PRO B 1 242 ? -14.891 18.844 -2.527 1 97.88 242 PRO B C 1
ATOM 4654 O O . PRO B 1 242 ? -14.547 18.859 -1.342 1 97.88 242 PRO B O 1
ATOM 4657 N N . ARG B 1 243 ? -14.164 18.328 -3.441 1 98.38 243 ARG B N 1
ATOM 4658 C CA . ARG B 1 243 ? -12.805 17.844 -3.252 1 98.38 243 ARG B CA 1
ATOM 4659 C C . ARG B 1 243 ? -11.836 18.547 -4.191 1 98.38 243 ARG B C 1
ATOM 4661 O O . ARG B 1 243 ? -11.969 18.469 -5.414 1 98.38 243 ARG B O 1
ATOM 4668 N N . LEU B 1 244 ? -10.898 19.266 -3.6 1 98.81 244 LEU B N 1
ATOM 4669 C CA . LEU B 1 244 ? -9.859 19.953 -4.352 1 98.81 244 LEU B CA 1
ATOM 4670 C C . LEU B 1 244 ? -8.539 19.188 -4.289 1 98.81 244 LEU B C 1
ATOM 4672 O O . LEU B 1 244 ? -8.008 18.953 -3.201 1 98.81 244 LEU B O 1
ATOM 4676 N N . TYR B 1 245 ? -8.062 18.797 -5.445 1 98.81 245 TYR B N 1
ATOM 4677 C CA . TYR B 1 245 ? -6.828 18.031 -5.566 1 98.81 245 TYR B CA 1
ATOM 4678 C C . TYR B 1 245 ? -5.727 18.859 -6.215 1 98.81 245 TYR B C 1
ATOM 4680 O O . TYR B 1 245 ? -5.816 19.219 -7.395 1 98.81 245 TYR B O 1
ATOM 4688 N N . ILE B 1 246 ? -4.719 19.234 -5.402 1 98.69 246 ILE B N 1
ATOM 4689 C CA . ILE B 1 246 ? -3.574 19.984 -5.895 1 98.69 246 ILE B CA 1
ATOM 4690 C C . ILE B 1 246 ? -2.35 19.078 -5.98 1 98.69 246 ILE B C 1
ATOM 4692 O O . ILE B 1 246 ? -1.805 18.656 -4.957 1 98.69 246 ILE B O 1
ATOM 4696 N N . ASN B 1 247 ? -1.901 18.812 -7.152 1 97.06 247 ASN B N 1
ATOM 4697 C CA . ASN B 1 247 ? -0.775 17.922 -7.441 1 97.06 247 ASN B CA 1
ATOM 4698 C C . ASN B 1 247 ? -0.278 18.109 -8.875 1 97.06 247 ASN B C 1
ATOM 4700 O O . ASN B 1 247 ? -0.985 18.656 -9.719 1 97.06 247 ASN B O 1
ATOM 4704 N N . ARG B 1 248 ? 0.902 17.656 -9.125 1 94.62 248 ARG B N 1
ATOM 4705 C CA . ARG B 1 248 ? 1.44 17.781 -10.477 1 94.62 248 ARG B CA 1
ATOM 4706 C C . ARG B 1 248 ? 0.713 16.859 -11.445 1 94.62 248 ARG B C 1
ATOM 4708 O O . ARG B 1 248 ? 0.375 17.266 -12.562 1 94.62 248 ARG B O 1
ATOM 4715 N N . GLU B 1 249 ? 0.511 15.641 -11.031 1 92.19 249 GLU B N 1
ATOM 4716 C CA . GLU B 1 249 ? -0.162 14.648 -11.859 1 92.19 249 GLU B CA 1
ATOM 4717 C C . GLU B 1 249 ? -1.502 14.234 -11.25 1 92.19 249 GLU B C 1
ATOM 4719 O O . GLU B 1 249 ? -1.628 14.125 -10.031 1 92.19 249 GLU B O 1
ATOM 4724 N N . TYR B 1 250 ? -2.43 13.992 -12.18 1 94.44 250 TYR B N 1
ATOM 4725 C CA . TYR B 1 250 ? -3.771 13.602 -11.758 1 94.44 250 TYR B CA 1
ATOM 4726 C C . TYR B 1 250 ? -3.846 12.102 -11.508 1 94.44 250 TYR B C 1
ATOM 4728 O O . TYR B 1 250 ? -3.242 11.312 -12.234 1 94.44 250 TYR B O 1
ATOM 4736 N N . ASN B 1 251 ? -4.496 11.781 -10.461 1 92.62 251 ASN B N 1
ATOM 4737 C CA . ASN B 1 251 ? -4.91 10.422 -10.133 1 92.62 251 ASN B CA 1
ATOM 4738 C C . ASN B 1 251 ? -6.297 10.398 -9.492 1 92.62 251 ASN B C 1
ATOM 4740 O O . ASN B 1 251 ? -6.578 11.18 -8.578 1 92.62 251 ASN B O 1
ATOM 4744 N N . ASN B 1 252 ? -7.16 9.578 -9.922 1 93.81 252 ASN B N 1
ATOM 4745 C CA . ASN B 1 252 ? -8.539 9.617 -9.453 1 93.81 252 ASN B CA 1
ATOM 4746 C C . ASN B 1 252 ? -8.703 8.852 -8.141 1 93.81 252 ASN B C 1
ATOM 4748 O O . ASN B 1 252 ? -9.805 8.773 -7.598 1 93.81 252 ASN B O 1
ATOM 4752 N N . GLY B 1 253 ? -7.699 8.219 -7.668 1 89.56 253 GLY B N 1
ATOM 4753 C CA . GLY B 1 253 ? -7.742 7.48 -6.414 1 89.56 253 GLY B CA 1
ATOM 4754 C C . GLY B 1 253 ? -8.016 6 -6.598 1 89.56 253 GLY B C 1
ATOM 4755 O O . GLY B 1 253 ? -8.273 5.285 -5.629 1 89.56 253 GLY B O 1
ATOM 4756 N N . SER B 1 254 ? -7.93 5.578 -7.828 1 83.88 254 SER B N 1
ATOM 4757 C CA . SER B 1 254 ? -8.109 4.152 -8.094 1 83.88 254 SER B CA 1
ATOM 4758 C C . SER B 1 254 ? -6.895 3.35 -7.637 1 83.88 254 SER B C 1
ATOM 4760 O O . SER B 1 254 ? -5.754 3.787 -7.812 1 83.88 254 SER B O 1
ATOM 4762 N N . THR B 1 255 ? -7.195 2.26 -6.93 1 79 255 THR B N 1
ATOM 4763 C CA . THR B 1 255 ? -6.141 1.378 -6.441 1 79 255 THR B CA 1
ATOM 4764 C C . THR B 1 255 ? -6.344 -0.045 -6.957 1 79 255 THR B C 1
ATOM 4766 O O . THR B 1 255 ? -7.312 -0.322 -7.668 1 79 255 THR B O 1
ATOM 4769 N N . GLU B 1 256 ? -5.363 -0.866 -6.648 1 77.88 256 GLU B N 1
ATOM 4770 C CA . GLU B 1 256 ? -5.445 -2.271 -7.035 1 77.88 256 GLU B CA 1
ATOM 4771 C C . GLU B 1 256 ? -6.734 -2.912 -6.523 1 77.88 256 GLU B C 1
ATOM 4773 O O . GLU B 1 256 ? -7.32 -2.441 -5.551 1 77.88 256 GLU B O 1
ATOM 4778 N N . SER B 1 257 ? -7.18 -3.955 -7.184 1 73.69 257 SER B N 1
ATOM 4779 C CA . SER B 1 257 ? -8.484 -4.543 -6.918 1 73.69 257 SER B CA 1
ATOM 4780 C C . SER B 1 257 ? -8.359 -5.863 -6.168 1 73.69 257 SER B C 1
ATOM 4782 O O . SER B 1 257 ? -9.344 -6.578 -5.988 1 73.69 257 SER B O 1
ATOM 4784 N N . GLY B 1 258 ? -7.359 -6.168 -5.648 1 79 258 GLY B N 1
ATOM 4785 C CA . GLY B 1 258 ? -7.188 -7.414 -4.918 1 79 258 GLY B CA 1
ATOM 4786 C C . GLY B 1 258 ? -7.742 -7.363 -3.51 1 79 258 GLY B C 1
ATOM 4787 O O . GLY B 1 258 ? -8.227 -6.32 -3.064 1 79 258 GLY B O 1
ATOM 4788 N N . LEU B 1 259 ? -7.84 -8.492 -2.855 1 78.94 259 LEU B N 1
ATOM 4789 C CA . LEU B 1 259 ? -8.43 -8.625 -1.529 1 78.94 259 LEU B CA 1
ATOM 4790 C C . LEU B 1 259 ? -7.766 -7.676 -0.54 1 78.94 259 LEU B C 1
ATOM 4792 O O . LEU B 1 259 ? -8.445 -7.008 0.24 1 78.94 259 LEU B O 1
ATOM 4796 N N . GLN B 1 260 ? -6.453 -7.637 -0.558 1 82.69 260 GLN B N 1
ATOM 4797 C CA . GLN B 1 260 ? -5.734 -6.789 0.387 1 82.69 260 GLN B CA 1
ATOM 4798 C C . GLN B 1 260 ? -6.09 -5.32 0.193 1 82.69 260 GLN B C 1
ATOM 4800 O O . GLN B 1 260 ? -6.293 -4.59 1.166 1 82.69 260 GLN B O 1
ATOM 4805 N N . SER B 1 261 ? -6.043 -4.926 -1.045 1 85.25 261 SER B N 1
ATOM 4806 C CA . SER B 1 261 ? -6.422 -3.547 -1.341 1 85.25 261 SER B CA 1
ATOM 4807 C C . SER B 1 261 ? -7.855 -3.262 -0.9 1 85.25 261 SER B C 1
ATOM 4809 O O . SER B 1 261 ? -8.148 -2.18 -0.386 1 85.25 261 SER B O 1
ATOM 4811 N N . PHE B 1 262 ? -8.672 -4.203 -1.058 1 81.94 262 PHE B N 1
ATOM 4812 C CA . PHE B 1 262 ? -10.062 -4.062 -0.633 1 81.94 262 PHE B CA 1
ATOM 4813 C C . PHE B 1 262 ? -10.148 -3.895 0.879 1 81.94 262 PHE B C 1
ATOM 4815 O O . PHE B 1 262 ? -10.867 -3.02 1.371 1 81.94 262 PHE B O 1
ATOM 4822 N N . ILE B 1 263 ? -9.492 -4.75 1.53 1 81 263 ILE B N 1
ATOM 4823 C CA . ILE B 1 263 ? -9.516 -4.715 2.988 1 81 263 ILE B CA 1
ATOM 4824 C C . ILE B 1 263 ? -9.047 -3.348 3.479 1 81 263 ILE B C 1
ATOM 4826 O O . ILE B 1 263 ? -9.688 -2.734 4.332 1 81 263 ILE B O 1
ATOM 4830 N N . MET B 1 264 ? -7.961 -2.863 2.916 1 86.44 264 MET B N 1
ATOM 4831 C CA . MET B 1 264 ? -7.398 -1.585 3.34 1 86.44 264 MET B CA 1
ATOM 4832 C C . MET B 1 264 ? -8.352 -0.438 3.027 1 86.44 264 MET B C 1
ATOM 4834 O O . MET B 1 264 ? -8.516 0.478 3.836 1 86.44 264 MET B O 1
ATOM 4838 N N . ARG B 1 265 ? -8.906 -0.473 1.898 1 87.19 265 ARG B N 1
ATOM 4839 C CA . ARG B 1 265 ? -9.891 0.543 1.536 1 87.19 265 ARG B CA 1
ATOM 4840 C C . ARG B 1 265 ? -11.102 0.492 2.465 1 87.19 265 ARG B C 1
ATOM 4842 O O . ARG B 1 265 ? -11.594 1.531 2.908 1 87.19 265 ARG B O 1
ATOM 4849 N N . PHE B 1 266 ? -11.539 -0.696 2.748 1 83.06 266 PHE B N 1
ATOM 4850 C CA . PHE B 1 266 ? -12.719 -0.912 3.58 1 83.06 266 PHE B CA 1
ATOM 4851 C C . PHE B 1 266 ? -12.5 -0.37 4.988 1 83.06 266 PHE B C 1
ATOM 4853 O O . PHE B 1 266 ? -13.422 0.152 5.613 1 83.06 266 PHE B O 1
ATOM 4860 N N . MET B 1 267 ? -11.367 -0.516 5.441 1 83.94 267 MET B N 1
ATOM 4861 C CA . MET B 1 267 ? -11.039 -0.084 6.797 1 83.94 267 MET B CA 1
ATOM 4862 C C . MET B 1 267 ? -11.242 1.419 6.953 1 83.94 267 MET B C 1
ATOM 4864 O O . MET B 1 267 ? -11.586 1.894 8.039 1 83.94 267 MET B O 1
ATOM 4868 N N . VAL B 1 268 ? -11.07 2.111 5.855 1 88.38 268 VAL B N 1
ATOM 4869 C CA . VAL B 1 268 ? -11.141 3.566 5.93 1 88.38 268 VAL B CA 1
ATOM 4870 C C . VAL B 1 268 ? -12.492 4.043 5.391 1 88.38 268 VAL B C 1
ATOM 4872 O O . VAL B 1 268 ? -13.148 4.887 6.004 1 88.38 268 VAL B O 1
ATOM 4875 N N . ALA B 1 269 ? -12.898 3.438 4.324 1 87.38 269 ALA B N 1
ATOM 4876 C CA . ALA B 1 269 ? -14.031 4 3.592 1 87.38 269 ALA B CA 1
ATOM 4877 C C . ALA B 1 269 ? -15.242 3.084 3.668 1 87.38 269 ALA B C 1
ATOM 4879 O O . ALA B 1 269 ? -16.312 3.404 3.127 1 87.38 269 ALA B O 1
ATOM 4880 N N . GLY B 1 270 ? -15.078 1.972 4.402 1 79.81 270 GLY B N 1
ATOM 4881 C CA . GLY B 1 270 ? -16.172 1.017 4.34 1 79.81 270 GLY B CA 1
ATOM 4882 C C . GLY B 1 270 ? -16.516 0.595 2.924 1 79.81 270 GLY B C 1
ATOM 4883 O O . GLY B 1 270 ? -15.625 0.223 2.15 1 79.81 270 GLY B O 1
ATOM 4884 N N . PHE B 1 271 ? -17.75 0.732 2.564 1 76.81 271 PHE B N 1
ATOM 4885 C CA . PHE B 1 271 ? -18.188 0.289 1.244 1 76.81 271 PHE B CA 1
ATOM 4886 C C . PHE B 1 271 ? -18.234 1.461 0.272 1 76.81 271 PHE B C 1
ATOM 4888 O O . PHE B 1 271 ? -18.547 1.28 -0.909 1 76.81 271 PHE B O 1
ATOM 4895 N N . LYS B 1 272 ? -17.922 2.584 0.732 1 82.25 272 LYS B N 1
ATOM 4896 C CA . LYS B 1 272 ? -17.969 3.762 -0.129 1 82.25 272 LYS B CA 1
ATOM 4897 C C . LYS B 1 272 ? -16.812 3.756 -1.132 1 82.25 272 LYS B C 1
ATOM 4899 O O . LYS B 1 272 ? -15.688 3.383 -0.792 1 82.25 272 LYS B O 1
ATOM 4904 N N . GLN B 1 273 ? -17.219 3.984 -2.305 1 84.62 273 GLN B N 1
ATOM 4905 C CA . GLN B 1 273 ? -16.25 4.129 -3.393 1 84.62 273 GLN B CA 1
ATOM 4906 C C . GLN B 1 273 ? -16.594 5.316 -4.281 1 84.62 273 GLN B C 1
ATOM 4908 O O . GLN B 1 273 ? -17.531 5.242 -5.09 1 84.62 273 GLN B O 1
ATOM 4913 N N . SER B 1 274 ? -15.898 6.359 -4.094 1 91.19 274 SER B N 1
ATOM 4914 C CA . SER B 1 274 ? -16.156 7.598 -4.828 1 91.19 274 SER B CA 1
ATOM 4915 C C . SER B 1 274 ? -14.867 8.172 -5.41 1 91.19 274 SER B C 1
ATOM 4917 O O . SER B 1 274 ? -14.273 9.086 -4.836 1 91.19 274 SER B O 1
ATOM 4919 N N . TYR B 1 275 ? -14.5 7.68 -6.527 1 92.44 275 TYR B N 1
ATOM 4920 C CA . TYR B 1 275 ? -13.305 8.156 -7.211 1 92.44 275 TYR B CA 1
ATOM 4921 C C . TYR B 1 275 ? -13.469 9.617 -7.629 1 92.44 275 TYR B C 1
ATOM 4923 O O . TYR B 1 275 ? -14.586 10.094 -7.809 1 92.44 275 TYR B O 1
ATOM 4931 N N . LEU B 1 276 ? -12.344 10.266 -7.723 1 96.75 276 LEU B N 1
ATOM 4932 C CA . LEU B 1 276 ? -12.391 11.625 -8.258 1 96.75 276 LEU B CA 1
ATOM 4933 C C . LEU B 1 276 ? -12.867 11.617 -9.711 1 96.75 276 LEU B C 1
ATOM 4935 O O . LEU B 1 276 ? -12.469 10.75 -10.492 1 96.75 276 LEU B O 1
ATOM 4939 N N . LYS B 1 277 ? -13.641 12.602 -10.039 1 96.19 277 LYS B N 1
ATOM 4940 C CA . LYS B 1 277 ? -14.281 12.578 -11.344 1 96.19 277 LYS B CA 1
ATOM 4941 C C . LYS B 1 277 ? -13.852 13.773 -12.195 1 96.19 277 LYS B C 1
ATOM 4943 O O . LYS B 1 277 ? -14.586 14.219 -13.078 1 96.19 277 LYS B O 1
ATOM 4948 N N . TRP B 1 278 ? -12.75 14.266 -11.891 1 96.12 278 TRP B N 1
ATOM 4949 C CA . TRP B 1 278 ? -12.273 15.398 -12.68 1 96.12 278 TRP B CA 1
ATOM 4950 C C . TRP B 1 278 ? -12.195 15.031 -14.156 1 96.12 278 TRP B C 1
ATOM 4952 O O . TRP B 1 278 ? -11.68 13.977 -14.523 1 96.12 278 TRP B O 1
ATOM 4962 N N . GLY B 1 279 ? -12.734 15.914 -15.055 1 93.31 279 GLY B N 1
ATOM 4963 C CA . GLY B 1 279 ? -12.695 15.703 -16.484 1 93.31 279 GLY B CA 1
ATOM 4964 C C . GLY B 1 279 ? -13.812 14.805 -17 1 93.31 279 GLY B C 1
ATOM 4965 O O . GLY B 1 279 ? -13.961 14.609 -18.203 1 93.31 279 GLY B O 1
ATOM 4966 N N . GLU B 1 280 ? -14.562 14.273 -16.078 1 94.5 280 GLU B N 1
ATOM 4967 C CA . GLU B 1 280 ? -15.656 13.391 -16.469 1 94.5 280 GLU B CA 1
ATOM 4968 C C . GLU B 1 280 ? -16.969 14.164 -16.594 1 94.5 280 GLU B C 1
ATOM 4970 O O . GLU B 1 280 ? -17.172 15.156 -15.891 1 94.5 280 GLU B O 1
ATOM 4975 N N . PRO B 1 281 ? -17.797 13.617 -17.469 1 94.06 281 PRO B N 1
ATOM 4976 C CA . PRO B 1 281 ? -19.109 14.242 -17.578 1 94.06 281 PRO B CA 1
ATOM 4977 C C . PRO B 1 281 ? -19.922 14.133 -16.281 1 94.06 281 PRO B C 1
ATOM 4979 O O . PRO B 1 281 ? -19.875 13.102 -15.609 1 94.06 281 PRO B O 1
ATOM 4982 N N . GLY B 1 282 ? -20.5 15.227 -15.898 1 92.69 282 GLY B N 1
ATOM 4983 C CA . GLY B 1 282 ? -21.359 15.203 -14.734 1 92.69 282 GLY B CA 1
ATOM 4984 C C . GLY B 1 282 ? -20.641 15.555 -13.445 1 92.69 282 GLY B C 1
ATOM 4985 O O . GLY B 1 282 ? -21.25 15.617 -12.375 1 92.69 282 GLY B O 1
ATOM 4986 N N . ASN B 1 283 ? -19.344 15.789 -13.586 1 95.44 283 ASN B N 1
ATOM 4987 C CA . ASN B 1 283 ? -18.578 16.219 -12.422 1 95.44 283 ASN B CA 1
ATOM 4988 C C . ASN B 1 283 ? -19.109 17.531 -11.844 1 95.44 283 ASN B C 1
ATOM 4990 O O . ASN B 1 283 ? -19.234 18.516 -12.57 1 95.44 283 ASN B O 1
ATOM 4994 N N . LYS B 1 284 ? -19.406 17.5 -10.5 1 94.5 284 LYS B N 1
ATOM 4995 C CA . LYS B 1 284 ? -19.969 18.688 -9.867 1 94.5 284 LYS B CA 1
ATOM 4996 C C . LYS B 1 284 ? -19.156 19.094 -8.641 1 94.5 284 LYS B C 1
ATOM 4998 O O . LYS B 1 284 ? -19.406 20.125 -8.023 1 94.5 284 LYS B O 1
ATOM 5003 N N . ARG B 1 285 ? -18.141 18.312 -8.328 1 96.25 285 ARG B N 1
ATOM 5004 C CA . ARG B 1 285 ? -17.547 18.594 -7.023 1 96.25 285 ARG B CA 1
ATOM 5005 C C . ARG B 1 285 ? -16.031 18.453 -7.066 1 96.25 285 ARG B C 1
ATOM 5007 O O . ARG B 1 285 ? -15.328 19 -6.215 1 96.25 285 ARG B O 1
ATOM 5014 N N . ASP B 1 286 ? -15.508 17.688 -8.055 1 98.19 286 ASP B N 1
ATOM 5015 C CA . ASP B 1 286 ? -14.086 17.375 -8.039 1 98.19 286 ASP B CA 1
ATOM 5016 C C . ASP B 1 286 ? -13.289 18.375 -8.859 1 98.19 286 ASP B C 1
ATOM 5018 O O . ASP B 1 286 ? -13.555 18.562 -10.047 1 98.19 286 ASP B O 1
ATOM 5022 N N . VAL B 1 287 ? -12.352 19.031 -8.234 1 98.56 287 VAL B N 1
ATOM 5023 C CA . VAL B 1 287 ? -11.5 20.031 -8.867 1 98.56 287 VAL B CA 1
ATOM 5024 C C . VAL B 1 287 ? -10.039 19.578 -8.812 1 98.56 287 VAL B C 1
ATOM 5026 O O . VAL B 1 287 ? -9.555 19.156 -7.758 1 98.56 287 VAL B O 1
ATOM 5029 N N . PHE B 1 288 ? -9.398 19.562 -9.922 1 98.62 288 PHE B N 1
ATOM 5030 C CA . PHE B 1 288 ? -7.973 19.266 -10 1 98.62 288 PHE B CA 1
ATOM 5031 C C . PHE B 1 288 ? -7.195 20.484 -10.461 1 98.62 288 PHE B C 1
ATOM 5033 O O . PHE B 1 288 ? -7.551 21.109 -11.461 1 98.62 288 PHE B O 1
ATOM 5040 N N . TRP B 1 289 ? -6.266 20.906 -9.688 1 98.62 289 TRP B N 1
ATOM 5041 C CA . TRP B 1 289 ? -5.34 21.984 -10.055 1 98.62 289 TRP B CA 1
ATOM 5042 C C . TRP B 1 289 ? -3.928 21.438 -10.234 1 98.62 289 TRP B C 1
ATOM 5044 O O . TRP B 1 289 ? -3.275 21.047 -9.266 1 98.62 289 TRP B O 1
ATOM 5054 N N . SER B 1 290 ? -3.439 21.422 -11.477 1 97.88 290 SER B N 1
ATOM 5055 C CA . SER B 1 290 ? -2.145 20.844 -11.812 1 97.88 290 SER B CA 1
ATOM 5056 C C . SER B 1 290 ? -1.01 21.828 -11.555 1 97.88 290 SER B C 1
ATOM 5058 O O . SER B 1 290 ? -0.952 22.891 -12.172 1 97.88 290 SER B O 1
ATOM 5060 N N . GLY B 1 291 ? -0.088 21.484 -10.633 1 97.19 291 GLY B N 1
ATOM 5061 C CA . GLY B 1 291 ? 1.055 22.328 -10.328 1 97.19 291 GLY B CA 1
ATOM 5062 C C . GLY B 1 291 ? 1.675 22.031 -8.977 1 97.19 291 GLY B C 1
ATOM 5063 O O . GLY B 1 291 ? 1.327 21.031 -8.336 1 97.19 291 GLY B O 1
ATOM 5064 N N . ASN B 1 292 ? 2.568 22.938 -8.633 1 96.38 292 ASN B N 1
ATOM 5065 C CA . ASN B 1 292 ? 3.191 22.828 -7.32 1 96.38 292 ASN B CA 1
ATOM 5066 C C . ASN B 1 292 ? 2.23 23.234 -6.211 1 96.38 292 ASN B C 1
ATOM 5068 O O . ASN B 1 292 ? 1.458 24.188 -6.371 1 96.38 292 ASN B O 1
ATOM 5072 N N . THR B 1 293 ? 2.359 22.516 -5.109 1 97.62 293 THR B N 1
ATOM 5073 C CA . THR B 1 293 ? 1.438 22.75 -4.004 1 97.62 293 THR B CA 1
ATOM 5074 C C . THR B 1 293 ? 1.562 24.188 -3.502 1 97.62 293 THR B C 1
ATOM 5076 O O . THR B 1 293 ? 0.557 24.844 -3.213 1 97.62 293 THR B O 1
ATOM 5079 N N . ASP B 1 294 ? 2.797 24.719 -3.473 1 98.25 294 ASP B N 1
ATOM 5080 C CA . ASP B 1 294 ? 2.998 26.094 -3.02 1 98.25 294 ASP B CA 1
ATOM 5081 C C . ASP B 1 294 ? 2.285 27.078 -3.938 1 98.25 294 ASP B C 1
ATOM 5083 O O . ASP B 1 294 ? 1.673 28.047 -3.465 1 98.25 294 ASP B O 1
ATOM 5087 N N . ASP B 1 295 ? 2.352 26.812 -5.199 1 98.5 295 ASP B N 1
ATOM 5088 C CA . ASP B 1 295 ? 1.675 27.688 -6.156 1 98.5 295 ASP B CA 1
ATOM 5089 C C . ASP B 1 295 ? 0.158 27.594 -6.004 1 98.5 295 ASP B C 1
ATOM 5091 O O . ASP B 1 295 ? -0.546 28.609 -6.117 1 98.5 295 ASP B O 1
ATOM 5095 N N . GLY B 1 296 ? -0.307 26.438 -5.777 1 98.56 296 GLY B N 1
ATOM 5096 C CA . GLY B 1 296 ? -1.736 26.219 -5.621 1 98.56 296 GLY B CA 1
ATOM 5097 C C . GLY B 1 296 ? -2.318 26.938 -4.414 1 98.56 296 GLY B C 1
ATOM 5098 O O . GLY B 1 296 ? -3.34 27.609 -4.523 1 98.56 296 GLY B O 1
ATOM 5099 N N . VAL B 1 297 ? -1.66 26.812 -3.287 1 98.75 297 VAL B N 1
ATOM 5100 C CA . VAL B 1 297 ? -2.188 27.438 -2.074 1 98.75 297 VAL B CA 1
ATOM 5101 C C . VAL B 1 297 ? -2.039 28.953 -2.158 1 98.75 297 VAL B C 1
ATOM 5103 O O . VAL B 1 297 ? -2.877 29.688 -1.64 1 98.75 297 VAL B O 1
ATOM 5106 N N . LEU B 1 298 ? -0.987 29.422 -2.803 1 98.56 298 LEU B N 1
ATOM 5107 C CA . LEU B 1 298 ? -0.848 30.844 -3.041 1 98.56 298 LEU B CA 1
ATOM 5108 C C . LEU B 1 298 ? -2.008 31.375 -3.879 1 98.56 298 LEU B C 1
ATOM 5110 O O . LEU B 1 298 ? -2.549 32.438 -3.594 1 98.56 298 LEU B O 1
ATOM 5114 N N . LYS B 1 299 ? -2.375 30.609 -4.887 1 98.69 299 LYS B N 1
ATOM 5115 C CA . LYS B 1 299 ? -3.498 30.984 -5.738 1 98.69 299 LYS B CA 1
ATOM 5116 C C . LYS B 1 299 ? -4.793 31.078 -4.938 1 98.69 299 LYS B C 1
ATOM 5118 O O . LYS B 1 299 ? -5.551 32.031 -5.07 1 98.69 299 LYS B O 1
ATOM 5123 N N . ILE B 1 300 ? -5.055 30.109 -4.133 1 98.75 300 ILE B N 1
ATOM 5124 C CA . ILE B 1 300 ? -6.242 30.125 -3.285 1 98.75 300 ILE B CA 1
ATOM 5125 C C . ILE B 1 300 ? -6.219 31.359 -2.377 1 98.75 300 ILE B C 1
ATOM 5127 O O . ILE B 1 300 ? -7.219 32.062 -2.258 1 98.75 300 ILE B O 1
ATOM 5131 N N . SER B 1 301 ? -5.062 31.578 -1.783 1 98.75 301 SER B N 1
ATOM 5132 C CA . SER B 1 301 ? -4.93 32.688 -0.836 1 98.75 301 SER B CA 1
ATOM 5133 C C . SER B 1 301 ? -5.168 34.031 -1.514 1 98.75 301 SER B C 1
ATOM 5135 O O . SER B 1 301 ? -5.742 34.938 -0.913 1 98.75 301 SER B O 1
ATOM 5137 N N . GLU B 1 302 ? -4.719 34.125 -2.707 1 98.56 302 GLU B N 1
ATOM 5138 C CA . GLU B 1 302 ? -4.977 35.344 -3.477 1 98.56 302 GLU B CA 1
ATOM 5139 C C . GLU B 1 302 ? -6.473 35.531 -3.725 1 98.56 302 GLU B C 1
ATOM 5141 O O . GLU B 1 302 ? -7.008 36.625 -3.529 1 98.56 302 GLU B O 1
ATOM 5146 N N . LEU B 1 303 ? -7.094 34.5 -4.145 1 98.44 303 LEU B N 1
ATOM 5147 C CA . LEU B 1 303 ? -8.5 34.531 -4.516 1 98.44 303 LEU B CA 1
ATOM 5148 C C . LEU B 1 303 ? -9.375 34.844 -3.303 1 98.44 303 LEU B C 1
ATOM 5150 O O . LEU B 1 303 ? -10.414 35.5 -3.426 1 98.44 303 LEU B O 1
ATOM 5154 N N . VAL B 1 304 ? -8.914 34.406 -2.092 1 98.38 304 VAL B N 1
ATOM 5155 C CA . VAL B 1 304 ? -9.742 34.562 -0.899 1 98.38 304 VAL B CA 1
ATOM 5156 C C . VAL B 1 304 ? -9.289 35.812 -0.132 1 98.38 304 VAL B C 1
ATOM 5158 O O . VAL B 1 304 ? -9.891 36.188 0.876 1 98.38 304 VAL B O 1
ATOM 5161 N N . GLY B 1 305 ? -8.18 36.469 -0.518 1 98 305 GLY B N 1
ATOM 5162 C CA . GLY B 1 305 ? -7.68 37.688 0.098 1 98 305 GLY B CA 1
ATOM 5163 C C . GLY B 1 305 ? -6.773 37.406 1.286 1 98 305 GLY B C 1
ATOM 5164 O O . GLY B 1 305 ? -6.707 38.219 2.209 1 98 305 GLY B O 1
ATOM 5165 N N . TRP B 1 306 ? -6.121 36.25 1.35 1 98.56 306 TRP B N 1
ATOM 5166 C CA . TRP B 1 306 ? -5.293 35.875 2.486 1 98.56 306 TRP B CA 1
ATOM 5167 C C . TRP B 1 306 ? -3.816 35.875 2.104 1 98.56 306 TRP B C 1
ATOM 5169 O O . TRP B 1 306 ? -2.975 35.375 2.863 1 98.56 306 TRP B O 1
ATOM 5179 N N . LYS B 1 307 ? -3.484 36.312 0.887 1 98.5 307 LYS B N 1
ATOM 5180 C CA . LYS B 1 307 ? -2.117 36.219 0.388 1 98.5 307 LYS B CA 1
ATOM 5181 C C . LYS B 1 307 ? -1.125 36.844 1.355 1 98.5 307 LYS B C 1
ATOM 5183 O O . LYS B 1 307 ? -0.115 36.25 1.71 1 98.5 307 LYS B O 1
ATOM 5188 N N . ASP B 1 308 ? -1.413 38.094 1.812 1 98.5 308 ASP B N 1
ATOM 5189 C CA . ASP B 1 308 ? -0.512 38.781 2.719 1 98.5 308 ASP B CA 1
ATOM 5190 C C . ASP B 1 308 ? -0.388 38.062 4.051 1 98.5 308 ASP B C 1
ATOM 5192 O O . ASP B 1 308 ? 0.699 37.969 4.629 1 98.5 308 ASP B O 1
ATOM 5196 N N . ASP B 1 309 ? -1.483 37.562 4.539 1 98.69 309 ASP B N 1
ATOM 5197 C CA . ASP B 1 309 ? -1.475 36.781 5.781 1 98.69 309 ASP B CA 1
ATOM 5198 C C . ASP B 1 309 ? -0.595 35.531 5.652 1 98.69 309 ASP B C 1
ATOM 5200 O O . ASP B 1 309 ? 0.177 35.219 6.559 1 98.69 309 ASP B O 1
ATOM 5204 N N . LEU B 1 310 ? -0.711 34.844 4.527 1 98.69 310 LEU B N 1
ATOM 5205 C CA . LEU B 1 310 ? 0.063 33.625 4.293 1 98.69 310 LEU B CA 1
ATOM 5206 C C . LEU B 1 310 ? 1.556 33.938 4.234 1 98.69 310 LEU B C 1
ATOM 5208 O O . LEU B 1 310 ? 2.359 33.25 4.875 1 98.69 310 LEU B O 1
ATOM 5212 N N . LEU B 1 311 ? 1.923 34.938 3.494 1 98.56 311 LEU B N 1
ATOM 5213 C CA . LEU B 1 311 ? 3.326 35.312 3.338 1 98.56 311 LEU B CA 1
ATOM 5214 C C . LEU B 1 311 ? 3.91 35.781 4.66 1 98.56 311 LEU B C 1
ATOM 5216 O O . LEU B 1 311 ? 5.07 35.5 4.969 1 98.56 311 LEU B O 1
ATOM 5220 N N . LYS B 1 312 ? 3.119 36.531 5.387 1 98.56 312 LYS B N 1
ATOM 5221 C CA . LYS B 1 312 ? 3.553 37 6.711 1 98.56 312 LYS B CA 1
ATOM 5222 C C . LYS B 1 312 ? 3.799 35.812 7.637 1 98.56 312 LYS B C 1
ATOM 5224 O O . LYS B 1 312 ? 4.812 35.75 8.336 1 98.56 312 LYS B O 1
ATOM 5229 N N . LEU B 1 313 ? 2.852 34.938 7.637 1 98.44 313 LEU B N 1
ATOM 5230 C CA . LEU B 1 313 ? 2.998 33.719 8.453 1 98.44 313 LEU B CA 1
ATOM 5231 C C . LEU B 1 313 ? 4.266 32.969 8.078 1 98.44 313 LEU B C 1
ATOM 5233 O O . LEU B 1 313 ? 5 32.5 8.953 1 98.44 313 LEU B O 1
ATOM 5237 N N . LYS B 1 314 ? 4.512 32.781 6.777 1 98.38 314 LYS B N 1
ATOM 5238 C CA . LYS B 1 314 ? 5.719 32.125 6.285 1 98.38 314 LYS B CA 1
ATOM 5239 C C . LYS B 1 314 ? 6.977 32.812 6.781 1 98.38 314 LYS B C 1
ATOM 5241 O O . LYS B 1 314 ? 7.898 32.188 7.289 1 98.38 314 LYS B O 1
ATOM 5246 N N . LYS B 1 315 ? 6.98 34.062 6.664 1 98 315 LYS B N 1
ATOM 5247 C CA . LYS B 1 315 ? 8.133 34.875 7.07 1 98 315 LYS B CA 1
ATOM 5248 C C . LYS B 1 315 ? 8.375 34.781 8.57 1 98 315 LYS B C 1
ATOM 5250 O O . LYS B 1 315 ? 9.516 34.625 9.016 1 98 315 LYS B O 1
ATOM 5255 N N . GLU B 1 316 ? 7.324 34.906 9.328 1 98.06 316 GLU B N 1
ATOM 5256 C CA . GLU B 1 316 ? 7.426 34.844 10.781 1 98.06 316 GLU B CA 1
ATOM 5257 C C . GLU B 1 316 ? 7.895 33.469 11.227 1 98.06 316 GLU B C 1
ATOM 5259 O O . GLU B 1 316 ? 8.711 33.344 12.141 1 98.06 316 GLU B O 1
ATOM 5264 N N . THR B 1 317 ? 7.293 32.469 10.609 1 97.56 317 THR B N 1
ATOM 5265 C CA . THR B 1 317 ? 7.699 31.094 10.922 1 97.56 317 THR B CA 1
ATOM 5266 C C . THR B 1 317 ? 9.18 30.891 10.609 1 97.56 317 THR B C 1
ATOM 5268 O O . THR B 1 317 ? 9.922 30.344 11.438 1 97.56 317 THR B O 1
ATOM 5271 N N . ASP B 1 318 ? 9.594 31.297 9.461 1 96.88 318 ASP B N 1
ATOM 5272 C CA . ASP B 1 318 ? 10.992 31.156 9.062 1 96.88 318 ASP B CA 1
ATOM 5273 C C . ASP B 1 318 ? 11.914 31.875 10.047 1 96.88 318 ASP B C 1
ATOM 5275 O O . ASP B 1 318 ? 12.93 31.328 10.469 1 96.88 318 ASP B O 1
ATOM 5279 N N . SER B 1 319 ? 11.609 33.062 10.391 1 96.31 319 SER B N 1
ATOM 5280 C CA . SER B 1 319 ? 12.414 33.875 11.297 1 96.31 319 SER B CA 1
ATOM 5281 C C . SER B 1 319 ? 12.547 33.219 12.664 1 96.31 319 SER B C 1
ATOM 5283 O O . SER B 1 319 ? 13.633 33.188 13.242 1 96.31 319 SER B O 1
ATOM 5285 N N . ARG B 1 320 ? 11.438 32.781 13.109 1 95.94 320 ARG B N 1
ATOM 5286 C CA . ARG B 1 320 ? 11.43 32.094 14.398 1 95.94 320 ARG B CA 1
ATOM 5287 C C . ARG B 1 320 ? 12.352 30.875 14.375 1 95.94 320 ARG B C 1
ATOM 5289 O O . ARG B 1 320 ? 13.141 30.672 15.297 1 95.94 320 ARG B O 1
ATOM 5296 N N . LEU B 1 321 ? 12.242 30.094 13.375 1 94.5 321 LEU B N 1
ATOM 5297 C CA . LEU B 1 321 ? 13.008 28.859 13.273 1 94.5 321 LEU B CA 1
ATOM 5298 C C . LEU B 1 321 ? 14.492 29.141 13.07 1 94.5 321 LEU B C 1
ATOM 5300 O O . LEU B 1 321 ? 15.352 28.422 13.578 1 94.5 321 LEU B O 1
ATOM 5304 N N . ILE B 1 322 ? 14.82 30.172 12.312 1 92.38 322 ILE B N 1
ATOM 5305 C CA . ILE B 1 322 ? 16.203 30.578 12.133 1 92.38 322 ILE B CA 1
ATOM 5306 C C . ILE B 1 322 ? 16.797 31.016 13.469 1 92.38 322 ILE B C 1
ATOM 5308 O O . ILE B 1 322 ? 17.922 30.625 13.812 1 92.38 322 ILE B O 1
ATOM 5312 N N . ALA B 1 323 ? 16.062 31.734 14.219 1 91.69 323 ALA B N 1
ATOM 5313 C CA . ALA B 1 323 ? 16.5 32.156 15.539 1 91.69 323 ALA B CA 1
ATOM 5314 C C . ALA B 1 323 ? 16.75 30.969 16.453 1 91.69 323 ALA B C 1
ATOM 5316 O O . ALA B 1 323 ? 17.766 30.938 17.172 1 91.69 323 ALA B O 1
ATOM 5317 N N . GLN B 1 324 ? 15.852 30.047 16.422 1 88.5 324 GLN B N 1
ATOM 5318 C CA . GLN B 1 324 ? 15.992 28.844 17.234 1 88.5 324 GLN B CA 1
ATOM 5319 C C . GLN B 1 324 ? 17.219 28.047 16.828 1 88.5 324 GLN B C 1
ATOM 5321 O O . GLN B 1 324 ? 17.906 27.484 17.672 1 88.5 324 GLN B O 1
ATOM 5326 N N . PHE B 1 325 ? 17.406 27.953 15.547 1 84.44 325 PHE B N 1
ATOM 5327 C CA . PHE B 1 325 ? 18.547 27.219 15.023 1 84.44 325 PHE B CA 1
ATOM 5328 C C . PHE B 1 325 ? 19.859 27.859 15.469 1 84.44 325 PHE B C 1
ATOM 5330 O O . PHE B 1 325 ? 20.797 27.156 15.875 1 84.44 325 PHE B O 1
ATOM 5337 N N . ILE B 1 326 ? 19.969 29.125 15.461 1 84.19 326 ILE B N 1
ATOM 5338 C CA . ILE B 1 326 ? 21.156 29.875 15.852 1 84.19 326 ILE B CA 1
ATOM 5339 C C . ILE B 1 326 ? 21.406 29.688 17.344 1 84.19 326 ILE B C 1
ATOM 5341 O O . ILE B 1 326 ? 22.547 29.484 17.781 1 84.19 326 ILE B O 1
ATOM 5345 N N . GLU B 1 327 ? 20.391 29.734 18.078 1 83.88 327 GLU B N 1
ATOM 5346 C CA . GLU B 1 327 ? 20.516 29.547 19.516 1 83.88 327 GLU B CA 1
ATOM 5347 C C . GLU B 1 327 ? 21.047 28.172 19.859 1 83.88 327 GLU B C 1
ATOM 5349 O O . GLU B 1 327 ? 21.875 28.016 20.766 1 83.88 327 GLU B O 1
ATOM 5354 N N . LYS B 1 328 ? 20.578 27.141 19.188 1 79.12 328 LYS B N 1
ATOM 5355 C CA . LYS B 1 328 ? 21.016 25.766 19.453 1 79.12 328 LYS B CA 1
ATOM 5356 C C . LYS B 1 328 ? 22.453 25.547 19.031 1 79.12 328 LYS B C 1
ATOM 5358 O O . LYS B 1 328 ? 23.203 24.828 19.703 1 79.12 328 LYS B O 1
ATOM 5363 N N . LYS B 1 329 ? 22.844 26.094 17.969 1 75.5 329 LYS B N 1
ATOM 5364 C CA . LYS B 1 329 ? 24.234 25.984 17.5 1 75.5 329 LYS B CA 1
ATOM 5365 C C . LYS B 1 329 ? 25.188 26.688 18.453 1 75.5 329 LYS B C 1
ATOM 5367 O O . LYS B 1 329 ? 26.297 26.203 18.688 1 75.5 329 LYS B O 1
ATOM 5372 N N . SER B 1 330 ? 24.812 27.844 18.891 1 67.81 330 SER B N 1
ATOM 5373 C CA . SER B 1 330 ? 25.641 28.594 19.828 1 67.81 330 SER B CA 1
ATOM 5374 C C . SER B 1 330 ? 25.828 27.844 21.141 1 67.81 330 SER B C 1
ATOM 5376 O O . SER B 1 330 ? 26.922 27.844 21.719 1 67.81 330 SER B O 1
ATOM 5378 N N . TYR B 1 331 ? 24.781 27.156 21.469 1 60.78 331 TYR B N 1
ATOM 5379 C CA . TYR B 1 331 ? 24.859 26.375 22.688 1 60.78 331 TYR B CA 1
ATOM 5380 C C . TYR B 1 331 ? 25.766 25.156 22.5 1 60.78 331 TYR B C 1
ATOM 5382 O O . TYR B 1 331 ? 26.531 24.797 23.391 1 60.78 331 TYR B O 1
ATOM 5390 N N . SER B 1 332 ? 25.719 24.531 21.375 1 61.5 332 SER B N 1
ATOM 5391 C CA . SER B 1 332 ? 26.547 23.359 21.094 1 61.5 332 SER B CA 1
ATOM 5392 C C . SER B 1 332 ? 28.016 23.75 20.922 1 61.5 332 SER B C 1
ATOM 5394 O O . SER B 1 332 ? 28.906 23.016 21.344 1 61.5 332 SER B O 1
ATOM 5396 N N . SER B 1 333 ? 28.281 24.906 20.203 1 55.25 333 SER B N 1
ATOM 5397 C CA . SER B 1 333 ? 29.641 25.391 20.047 1 55.25 333 SER B CA 1
ATOM 5398 C C . SER B 1 333 ? 30.219 25.891 21.359 1 55.25 333 SER B C 1
ATOM 5400 O O . SER B 1 333 ? 31.422 25.766 21.609 1 55.25 333 SER B O 1
ATOM 5402 N N . GLY B 1 334 ? 29.375 26.484 22.141 1 48.56 334 GLY B N 1
ATOM 5403 C CA . GLY B 1 334 ? 29.828 26.938 23.438 1 48.56 334 GLY B CA 1
ATOM 5404 C C . GLY B 1 334 ? 30.203 25.797 24.375 1 48.56 334 GLY B C 1
ATOM 5405 O O . GLY B 1 334 ? 31.125 25.922 25.172 1 48.56 334 GLY B O 1
ATOM 5406 N N . LEU B 1 335 ? 29.547 24.781 24.219 1 48.16 335 LEU B N 1
ATOM 5407 C CA . LEU B 1 335 ? 29.875 23.609 25.016 1 48.16 335 LEU B CA 1
ATOM 5408 C C . LEU B 1 335 ? 31.172 22.969 24.547 1 48.16 335 LEU B C 1
ATOM 5410 O O . LEU B 1 335 ? 31.938 22.438 25.359 1 48.16 335 LEU B O 1
ATOM 5414 N N . THR B 1 336 ? 31.438 23 23.281 1 48.41 336 THR B N 1
ATOM 5415 C CA . THR B 1 336 ? 32.688 22.453 22.797 1 48.41 336 THR B CA 1
ATOM 5416 C C . THR B 1 336 ? 33.875 23.328 23.203 1 48.41 336 THR B C 1
ATOM 5418 O O . THR B 1 336 ? 35 22.844 23.344 1 48.41 336 THR B O 1
ATOM 5421 N N . LYS B 1 337 ? 33.75 24.672 23.266 1 51.44 337 LYS B N 1
ATOM 5422 C CA . LYS B 1 337 ? 34.875 25.516 23.625 1 51.44 337 LYS B CA 1
ATOM 5423 C C . LYS B 1 337 ? 35.188 25.422 25.125 1 51.44 337 LYS B C 1
ATOM 5425 O O . LYS B 1 337 ? 36.312 25.688 25.547 1 51.44 337 LYS B O 1
ATOM 5430 N N . SER B 1 338 ? 34.188 25.234 25.875 1 40.06 338 SER B N 1
ATOM 5431 C CA . SER B 1 338 ? 34.469 25.172 27.297 1 40.06 338 SER B CA 1
ATOM 5432 C C . SER B 1 338 ? 35.188 23.875 27.656 1 40.06 338 SER B C 1
ATOM 5434 O O . SER B 1 338 ? 35.812 23.781 28.719 1 40.06 338 SER B O 1
ATOM 5436 N N . VAL B 1 339 ? 35 22.891 26.812 1 49.75 339 VAL B N 1
ATOM 5437 C CA . VAL B 1 339 ? 35.719 21.656 27.125 1 49.75 339 VAL B CA 1
ATOM 5438 C C . VAL B 1 339 ? 37.188 21.781 26.703 1 49.75 339 VAL B C 1
ATOM 5440 O O . VAL B 1 339 ? 38.062 21.109 27.266 1 49.75 339 VAL B O 1
ATOM 5443 N N . ASP B 1 340 ? 37.406 22.453 25.656 1 43.88 340 ASP B N 1
ATOM 5444 C CA . ASP B 1 340 ? 38.781 22.594 25.234 1 43.88 340 ASP B CA 1
ATOM 5445 C C . ASP B 1 340 ? 39.562 23.516 26.188 1 43.88 340 ASP B C 1
ATOM 5447 O O . ASP B 1 340 ? 40.781 23.578 26.156 1 43.88 340 ASP B O 1
ATOM 5451 N N . ASN B 1 341 ? 38.875 24.406 26.75 1 44.81 341 ASN B N 1
ATOM 5452 C CA . ASN B 1 341 ? 39.656 25.281 27.609 1 44.81 341 ASN B CA 1
ATOM 5453 C C . ASN B 1 341 ? 39.875 24.672 29 1 44.81 341 ASN B C 1
ATOM 5455 O O . ASN B 1 341 ? 40.469 25.312 29.891 1 44.81 341 ASN B O 1
ATOM 5459 N N . ASP B 1 342 ? 39.125 23.609 29.266 1 33.62 342 ASP B N 1
ATOM 5460 C CA . ASP B 1 342 ? 39.562 23.016 30.516 1 33.62 342 ASP B CA 1
ATOM 5461 C C . ASP B 1 342 ? 40.562 21.891 30.266 1 33.62 342 ASP B C 1
ATOM 5463 O O . ASP B 1 342 ? 40.406 21.078 29.359 1 33.62 342 ASP B O 1
#

Secondary structure (DSSP, 8-state):
----HHHHHHHHH---------SSSSHHHHHHHHHTT----EEEEE-GGGGGGGT---S--GGGSTTTTGGGG--S-HHHHTBHHHHHH-THHHHHHHHHH--TT----HHHHHHHHHHHTT-EEEEEES--S-HHHHTT--GGGEEETTEEEEEEEETTT--EEEHHHHHHHHHTT---B-TTT--BEEEEEPPBT-PPPHHHHHHHHHHHHH-SEEEEES--S-STTGGGGGGTS-TTS-EEEEESS--------SHHHHHHHHHHHTT------TTSTT-SSEEEEES-HHHHHHHHHHHHT-HHHHHHHHHHHHHHHHHHHHHHHHHHHHHHHHHH--/----HHHHHHHHH---------SSSSHHHHHHHHHTT----EEEEE-GGGGGGGT---S--GGGSTTTTGGGG--S-HHHHTBHHHHHH-THHHHHHHHHH--TT----HHHHHHHHHHHTT-EEEEEES--S-HHHHTT--GGGEEETTEEEEEEEETTT--EEEHHHHHHHHHTT---B-TTT--BEEEEEPPBT-PPPHHHHHHHHHHHHH-SEEEEES--S-STTGGGGGGTS-TTS-EEEEESS--------SHHHHHHHHHHHTT------TTSTT-SSEEEEES-HHHHHHHHHHHHT-HHHHHHHHHHHHHHHHHHHHHHHHHHHHHHHHHH--